Protein AF-A0AAD9KMP8-F1 (afdb_monomer)

Radius of gyration: 31.79 Å; Cα contacts (8 Å, |Δi|>4): 834; chains: 1; bounding box: 115×54×60 Å

Organism: Ridgeia piscesae (NCBI:txid27915)

Nearest PDB structures (foldseek):
  6ww7-assembly1_A  TM=9.160E-01  e=6.301E-41  Homo sapiens
  8s9s-assembly1_1  TM=9.149E-01  e=5.512E-40  Homo sapiens
  8eoi-assembly1_A  TM=8.897E-01  e=4.351E-41  Homo sapiens
  9c7v-assembly1_1  TM=9.090E-01  e=4.821E-39  Homo sapiens
  7adp-assembly1_A  TM=8.448E-01  e=1.059E-34  Homo sapiens

InterPro domains:
  IPR011678 ER membrane protein complex subunit 1, C-terminal [PF07774] (28-385)
  IPR026895 ER membrane protein complex subunit 1 [PTHR21573] (19-398)

Solvent-accessible surface area (backbone atoms only — not comparable to full-atom values): 27308 Å² total; per-residue (Å²): 129,72,76,89,78,78,94,74,68,45,85,54,57,34,57,39,76,54,97,93,40,77,46,67,48,78,44,76,36,26,61,79,84,49,81,92,52,78,37,31,28,36,40,40,27,19,27,71,89,77,57,23,22,28,40,36,48,24,23,64,87,78,66,45,62,40,92,90,52,51,80,72,35,47,72,42,96,43,39,69,71,45,74,48,74,48,87,62,58,52,101,78,57,37,29,40,34,40,34,33,32,80,84,41,36,51,46,54,44,59,70,84,50,44,65,62,51,60,74,46,22,90,78,43,64,48,70,50,73,42,82,90,80,46,33,39,38,23,26,38,44,43,81,54,96,95,39,43,33,51,41,80,74,38,76,44,66,78,86,75,87,83,87,88,88,82,85,96,62,61,68,36,72,32,72,56,94,52,60,42,80,47,76,50,76,50,66,46,98,85,76,38,32,25,37,34,41,38,33,30,32,48,77,66,59,47,78,68,47,71,48,80,40,75,41,17,39,70,80,69,46,73,48,80,56,84,37,36,36,42,34,36,36,35,31,64,82,76,71,43,35,34,37,38,29,39,39,34,16,48,33,71,56,74,82,59,90,84,64,86,47,78,92,68,59,67,68,82,50,42,71,43,61,38,71,32,35,44,91,59,60,73,55,35,70,37,71,34,68,27,91,84,50,61,41,39,36,36,32,33,69,84,12,44,37,37,53,45,61,42,78,80,66,48,49,80,39,34,81,73,74,49,73,69,40,55,76,74,64,56,58,60,51,62,54,65,54,86,81,63,74,87,38,27,80,42,76,88,59,62,42,49,71,42,69,42,61,47,67,43,64,46,102,42,70,35,31,28,38,39,38,37,36,47,78,47,79,48,77,50,77,46,46,90,78,42,64,78,89,47,82,63,93,84,61,62,61,64,62,54,50,51,50,55,65,53,45,54,59,50,51,53,47,52,53,49,52,51,52,52,52,54,48,50,57,57,52,65,57,67,81,66,83,87,85,89,84,89,82,89,84,82,89,84,90,85,87,86,88,82,90,86,85,86,82,88,85,88,80,136

Sequence (460 aa):
MAAFSGSTSCPQMAPFIRFGHTAMLLYIQRTTAHFPHPPQGAVLGRHKLTGQGLLYVFNPITGKPVKGMPSGGEVINHEVLQVSLLSQMDDHYLRPIVLLDDKLQYHVYPASDLAMVQELSPSLYMFTADAATSTLTGYGMVVEDSKLLARELWSVNLQQQGIVLADRSVLYKYLNPNLAVVVAEGVDSASKGFVNVYLIDTVTGSFVFHCHHRRSRGPVRLEHSENWVTYSYWNEKNRRTEMAVLELYEGKKQSNATTFSSLDPPPSPLVMRQSYIFPGYLSCHLMRSCELVFMPSFALQTGGILELPKALLDPRRPIVPTPEHREEGIMPYMPELPKPYEAIINYNQSVYKIQGIHTAPAGLESTCLVLCYGLDLFYTRVNPSKMFDVLKEDFDLLLHQHRSVGHDPCLNHLAKTGREEGTKQSVEVRDCSVHSMCMCASVVPLSCDNQMTPRLAVGQ

Mean predicted aligned error: 12.46 Å

pLDDT: mean 78.9, std 19.46, range [21.17, 95.12]

Secondary structure (DSSP, 8-state):
-----SS---TTEE-EEETTEEE-EEEEEE-TTSTTSPPEEEEEEEETTT--EEEEEE-TTT-PBPTT--TT-EEESS-EEEEEE-SS--TTSPPPEEEEETTSEEEEESGGGHHHHHHHGGG-EEEEEETTTTEEEEEEEEEETTEEEEEEEEEEETT------------EE---TTEEEEEEEEE-TTS-EEEEEEEEETTT--EEEEEEEESEEEEEEEEEETTEEEEEEEETTTTEEEEEEEEEEEESS-S-SS---TTSPPSPPEEEEEEEEESS-EEEEEEEEETTEEEEEEEETTS-EEE--GGGG-TT--SS--HHHHHTTPPPP-SBPP--GGGBTTTT----S--EEEEEE-SSTT-EEEEEESSSEEEEEE-TT-SSSS--TT--HHHHHHHHHHHHHHHHHHHHHHHHHHHHHHHHGGG---------------------PPPP----

Foldseek 3Di:
DPDPDDDLDLVQFFFDQDPNDGDKDKDFFADPPDPPDATKIKIWGAGNPQQFIFIFMDRPVPRHGDPPADSNGDTPVFHFQDKDFDPDADPRRTTKMWTQGPQQWIDIPPPVCLVVCQVCQQVDKDWGADPVQQKIWIWGWDADPSTTGTDTQDIDHPPDDDDDADDDDQWAFFFDPQWDKDWDWDADPVRAIKIKIWIARRHRRDTLDIDIGTNKGDPKAWDDDGQKIKIWIQRNVVRFIKIKMKGWTLGNDDPDDPDADPVPHRPRTHIQMDMATEPADFLHKDWDDQPPAIWIWTQGQQQFIAIDGCLLVDSPAACDDDPVCVVVVRHHDDRYDDGDLVRRPCNPNRDHNFPDKDKDYDPASQKIWIWTDGPDIDIDIDGRPPRPVDDDPPDPPPVVVCVVVVVVVVVVVVVVVVVVVVVVVVVVVVPDDDDDDDDDDDDDDDDDDDDDDDDDDDDD

Structure (mmCIF, N/CA/C/O backbone):
data_AF-A0AAD9KMP8-F1
#
_entry.id   AF-A0AAD9KMP8-F1
#
loop_
_atom_site.group_PDB
_atom_site.id
_atom_site.type_symbol
_atom_site.label_atom_id
_atom_site.label_alt_id
_atom_site.label_comp_id
_atom_site.label_asym_id
_atom_site.label_entity_id
_atom_site.label_seq_id
_atom_site.pdbx_PDB_ins_code
_atom_site.Cartn_x
_atom_site.Cartn_y
_atom_site.Cartn_z
_atom_site.occupancy
_atom_site.B_iso_or_equiv
_atom_site.auth_seq_id
_atom_site.auth_comp_id
_atom_site.auth_asym_id
_atom_site.auth_atom_id
_atom_site.pdbx_PDB_model_num
ATOM 1 N N . MET A 1 1 ? -2.778 -17.243 10.182 1.00 36.66 1 MET A N 1
ATOM 2 C CA . MET A 1 1 ? -4.224 -16.971 10.323 1.00 36.66 1 MET A CA 1
ATOM 3 C C . MET A 1 1 ? -4.801 -18.083 11.182 1.00 36.66 1 MET A C 1
ATOM 5 O O . MET A 1 1 ? -4.628 -19.237 10.812 1.00 36.66 1 MET A O 1
ATOM 9 N N . ALA A 1 2 ? -5.396 -17.774 12.336 1.00 24.78 2 ALA A N 1
ATOM 10 C CA . ALA A 1 2 ? -6.194 -18.763 13.050 1.00 24.78 2 ALA A CA 1
ATOM 11 C C . ALA A 1 2 ? -7.383 -19.117 12.148 1.00 24.78 2 ALA A C 1
ATOM 13 O O . ALA A 1 2 ? -8.184 -18.247 11.806 1.00 24.78 2 ALA A O 1
ATOM 14 N N . ALA A 1 3 ? -7.451 -20.368 11.696 1.00 24.27 3 ALA A N 1
ATOM 15 C CA . ALA A 1 3 ? -8.669 -20.891 11.110 1.00 24.27 3 ALA A CA 1
ATOM 16 C C . ALA A 1 3 ? -9.751 -20.773 12.188 1.00 24.27 3 ALA A C 1
ATOM 18 O O . ALA A 1 3 ? -9.598 -21.318 13.281 1.00 24.27 3 ALA A O 1
ATOM 19 N N . PHE A 1 4 ? -10.814 -20.023 11.903 1.00 33.69 4 PHE A N 1
ATOM 20 C CA . PHE A 1 4 ? -12.011 -19.967 12.736 1.00 33.69 4 PHE A CA 1
ATOM 21 C C . PHE A 1 4 ? -12.726 -21.329 12.663 1.00 33.69 4 PHE A C 1
ATOM 23 O O . PHE A 1 4 ? -13.764 -21.473 12.027 1.00 33.69 4 PHE A O 1
ATOM 30 N N . SER A 1 5 ? -12.148 -22.364 13.272 1.00 27.19 5 SER A N 1
ATOM 31 C CA . SER A 1 5 ? -12.798 -23.653 13.487 1.00 27.19 5 SER A CA 1
ATOM 32 C C . SER A 1 5 ? -13.345 -23.680 14.913 1.00 27.19 5 SER A C 1
ATOM 34 O O . SER A 1 5 ? -12.600 -23.902 15.865 1.00 27.19 5 SER A O 1
ATOM 36 N N . GLY A 1 6 ? -14.653 -23.451 15.051 1.00 29.80 6 GLY A N 1
ATOM 37 C CA . GLY A 1 6 ? -15.401 -23.717 16.283 1.00 29.80 6 GLY A CA 1
ATOM 38 C C . GLY A 1 6 ? -15.931 -22.479 17.009 1.00 29.80 6 GLY A C 1
ATOM 39 O O . GLY A 1 6 ? -15.245 -21.896 17.837 1.00 29.80 6 GLY A O 1
ATOM 40 N N . SER A 1 7 ? -17.214 -22.168 16.802 1.00 35.75 7 SER A N 1
ATOM 41 C CA . SER A 1 7 ? -18.118 -21.384 17.680 1.00 35.75 7 SER A CA 1
ATOM 42 C C . SER A 1 7 ? -17.982 -19.858 17.846 1.00 35.75 7 SER A C 1
ATOM 44 O O . SER A 1 7 ? -18.885 -19.271 18.435 1.00 35.75 7 SER A O 1
ATOM 46 N N . THR A 1 8 ? -16.978 -19.172 17.292 1.00 45.84 8 THR A N 1
ATOM 47 C CA . THR A 1 8 ? -16.886 -17.691 17.356 1.00 45.84 8 THR A CA 1
ATOM 48 C C . THR A 1 8 ? -17.194 -17.025 16.016 1.00 45.84 8 THR A C 1
ATOM 50 O O . THR A 1 8 ? -16.429 -16.217 15.498 1.00 45.84 8 THR A O 1
ATOM 53 N N . SER A 1 9 ? -18.328 -17.372 15.407 1.00 55.09 9 SER A N 1
ATOM 54 C CA . SER A 1 9 ? -18.851 -16.588 14.285 1.00 55.09 9 SER A CA 1
ATOM 55 C C . SER A 1 9 ? -19.587 -15.370 14.834 1.00 55.09 9 SER A C 1
ATOM 57 O O . SER A 1 9 ? -20.476 -15.540 15.665 1.00 55.09 9 SER A O 1
ATOM 59 N N . CYS A 1 10 ? -19.282 -14.173 14.335 1.00 67.56 10 CYS A N 1
ATOM 60 C CA . CYS A 1 10 ? -20.175 -13.023 14.441 1.00 67.56 10 CYS A CA 1
ATOM 61 C C . CYS A 1 10 ? -21.091 -13.020 13.197 1.00 67.56 10 CYS A C 1
ATOM 63 O O . CYS A 1 10 ? -20.753 -12.407 12.182 1.00 67.56 10 CYS A O 1
ATOM 65 N N . PRO A 1 11 ? -22.226 -13.753 13.198 1.00 74.19 11 PRO A N 1
ATOM 66 C CA . PRO A 1 11 ? -23.031 -13.962 11.993 1.00 74.19 11 PRO A CA 1
ATOM 67 C C . PRO A 1 11 ? -23.672 -12.674 11.473 1.00 74.19 11 PRO A C 1
ATOM 69 O O . PRO A 1 11 ? -24.047 -12.618 10.302 1.00 74.19 11 PRO A O 1
ATOM 72 N N . GLN A 1 12 ? -23.798 -11.654 12.324 1.00 84.00 12 GLN A N 1
ATOM 73 C CA . GLN A 1 12 ? -24.390 -10.363 11.983 1.00 84.00 12 GLN A CA 1
ATOM 74 C C . GLN A 1 12 ? -23.399 -9.393 11.329 1.00 84.00 12 GLN A C 1
ATOM 76 O O . GLN A 1 12 ? -23.822 -8.357 10.820 1.00 84.00 12 GLN A O 1
ATOM 81 N N . MET A 1 13 ? -22.105 -9.726 11.289 1.00 87.56 13 MET A N 1
ATOM 82 C CA . MET A 1 13 ? -21.093 -8.895 10.648 1.00 87.56 13 MET A CA 1
ATOM 83 C C . MET A 1 13 ? -21.091 -9.097 9.132 1.00 87.56 13 MET A C 1
ATOM 85 O O . MET A 1 13 ? -21.085 -10.223 8.627 1.00 87.56 13 MET A O 1
ATOM 89 N N . ALA A 1 14 ? -21.082 -7.992 8.401 1.00 88.19 14 ALA A N 1
ATOM 90 C CA . ALA A 1 14 ? -20.863 -7.931 6.967 1.00 88.19 14 ALA A CA 1
ATOM 91 C C . ALA A 1 14 ? -19.679 -7.005 6.648 1.00 88.19 14 ALA A C 1
ATOM 93 O O . ALA A 1 14 ? -19.408 -6.067 7.400 1.00 88.19 14 ALA A O 1
ATOM 94 N N . PRO A 1 15 ? -18.981 -7.226 5.521 1.00 87.56 15 PRO A N 1
ATOM 95 C CA . PRO A 1 15 ? -17.945 -6.312 5.058 1.00 87.56 15 PRO A CA 1
ATOM 96 C C . PRO A 1 15 ? -18.530 -4.955 4.671 1.00 87.56 15 PRO A C 1
ATOM 98 O O . PRO A 1 15 ? -19.677 -4.870 4.215 1.00 87.56 15 PRO A O 1
ATOM 101 N N . PHE A 1 16 ? -17.716 -3.909 4.798 1.00 85.62 16 PHE A N 1
ATOM 102 C CA . PHE A 1 16 ? -17.992 -2.615 4.187 1.00 85.62 16 PHE A CA 1
ATOM 103 C C . PHE A 1 16 ? -17.949 -2.751 2.666 1.00 85.62 16 PHE A C 1
ATOM 105 O O . PHE A 1 16 ? -17.151 -3.519 2.129 1.00 85.62 16 PHE A O 1
ATOM 112 N N . ILE A 1 17 ? -18.801 -2.001 1.972 1.00 82.38 17 ILE A N 1
ATOM 113 C CA . ILE A 1 17 ? -18.753 -1.878 0.514 1.00 82.38 17 ILE A CA 1
ATOM 114 C C . ILE A 1 17 ? -18.218 -0.485 0.212 1.00 82.38 17 ILE A C 1
ATOM 116 O O . ILE A 1 17 ? -18.864 0.499 0.557 1.00 82.38 17 ILE A O 1
ATOM 120 N N . ARG A 1 18 ? -17.046 -0.396 -0.419 1.00 72.88 18 ARG A N 1
ATOM 121 C CA . ARG A 1 18 ? -16.454 0.871 -0.863 1.00 72.88 18 ARG A CA 1
ATOM 122 C C . ARG A 1 18 ? -15.951 0.734 -2.284 1.00 72.88 18 ARG A C 1
ATOM 124 O O . ARG A 1 18 ? -15.242 -0.216 -2.593 1.00 72.88 18 ARG A O 1
ATOM 131 N N . PHE A 1 19 ? -16.332 1.676 -3.144 1.00 70.69 19 PHE A N 1
ATOM 132 C CA . PHE A 1 19 ? -15.875 1.730 -4.539 1.00 70.69 19 PHE A CA 1
ATOM 133 C C . PHE A 1 19 ? -16.095 0.413 -5.312 1.00 70.69 19 PHE A C 1
ATOM 135 O O . PHE A 1 19 ? -15.263 0.003 -6.111 1.00 70.69 19 PHE A O 1
ATOM 142 N N . GLY A 1 20 ? -17.200 -0.293 -5.036 1.00 69.88 20 GLY A N 1
ATOM 143 C CA . GLY A 1 20 ? -17.508 -1.590 -5.655 1.00 69.88 20 GLY A CA 1
ATOM 144 C C . GLY A 1 20 ? -16.747 -2.792 -5.076 1.00 69.88 20 GLY A C 1
ATOM 145 O O . GLY A 1 20 ? -16.994 -3.920 -5.496 1.00 69.88 20 GLY A O 1
ATOM 146 N N . HIS A 1 21 ? -15.879 -2.581 -4.084 1.00 73.50 21 HIS A N 1
ATOM 147 C CA . HIS A 1 21 ? -15.135 -3.628 -3.392 1.00 73.50 21 HIS A CA 1
ATOM 148 C C . HIS A 1 21 ? -15.684 -3.876 -1.985 1.00 73.50 21 HIS A C 1
ATOM 150 O O . HIS A 1 21 ? -16.030 -2.952 -1.249 1.00 73.50 21 HIS A O 1
ATOM 156 N N . THR A 1 22 ? -15.749 -5.147 -1.598 1.00 81.62 22 THR A N 1
ATOM 157 C CA . THR A 1 22 ? -16.078 -5.560 -0.231 1.00 81.62 22 THR A CA 1
ATOM 158 C C . THR A 1 22 ? -14.803 -5.699 0.590 1.00 81.62 22 THR A C 1
ATOM 160 O O . THR A 1 22 ? -13.934 -6.485 0.216 1.00 81.62 22 THR A O 1
ATOM 163 N N . ALA A 1 23 ? -14.714 -5.009 1.724 1.00 79.94 23 ALA A N 1
ATOM 164 C CA . ALA A 1 23 ? -13.577 -5.104 2.635 1.00 79.94 23 ALA A CA 1
ATOM 165 C C . ALA A 1 23 ? -14.041 -5.275 4.087 1.00 79.94 23 ALA A C 1
ATOM 167 O O . ALA A 1 23 ? -14.951 -4.586 4.551 1.00 79.94 23 ALA A O 1
ATOM 168 N N . MET A 1 24 ? -13.399 -6.190 4.814 1.00 85.31 24 MET A N 1
ATOM 169 C CA . MET A 1 24 ? -13.419 -6.197 6.279 1.00 85.31 24 MET A CA 1
ATOM 170 C C . MET A 1 24 ? -12.117 -5.595 6.782 1.00 85.31 24 MET A C 1
ATOM 172 O O . MET A 1 24 ? -11.051 -5.898 6.248 1.00 85.31 24 MET A O 1
ATOM 176 N N . LEU A 1 25 ? -12.210 -4.752 7.804 1.00 90.38 25 LEU A N 1
ATOM 177 C CA . LEU A 1 25 ? -11.044 -4.107 8.384 1.00 90.38 25 LEU A CA 1
ATOM 178 C C . LEU A 1 25 ? -10.560 -4.957 9.556 1.00 90.38 25 LEU A C 1
ATOM 180 O O . LEU A 1 25 ? -11.313 -5.201 10.495 1.00 90.38 25 LEU A O 1
ATOM 184 N N . LEU A 1 26 ? -9.318 -5.429 9.485 1.00 92.12 26 LEU A N 1
ATOM 185 C CA . LEU A 1 26 ? -8.662 -6.183 10.548 1.00 92.12 26 LEU A CA 1
ATOM 186 C C . LEU A 1 26 ? -7.461 -5.378 11.042 1.00 92.12 26 LEU A C 1
ATOM 188 O O . LEU A 1 26 ? -6.529 -5.121 10.284 1.00 92.12 26 LEU A O 1
ATOM 192 N N . TYR A 1 27 ? -7.467 -5.040 12.325 1.00 93.81 27 TYR A N 1
ATOM 193 C CA . TYR A 1 27 ? -6.391 -4.322 12.991 1.00 93.81 27 TYR A CA 1
ATOM 194 C C . TYR A 1 27 ? -5.773 -5.187 14.086 1.00 93.81 27 TYR A C 1
ATOM 196 O O . TYR A 1 27 ? -6.473 -5.841 14.857 1.00 93.81 27 TYR A O 1
ATOM 204 N N . ILE A 1 28 ? -4.446 -5.168 14.191 1.00 93.62 28 ILE A N 1
ATOM 205 C CA . ILE A 1 28 ? -3.727 -5.753 15.327 1.00 93.62 28 ILE A CA 1
ATOM 206 C C . ILE A 1 28 ? -3.443 -4.623 16.311 1.00 93.62 28 ILE A C 1
ATOM 208 O O . ILE A 1 28 ? -2.537 -3.829 16.080 1.00 93.62 28 ILE A O 1
ATOM 212 N N . GLN A 1 29 ? -4.204 -4.524 17.398 1.00 93.50 29 GLN A N 1
ATOM 213 C CA . GLN A 1 29 ? -4.018 -3.448 18.377 1.00 93.50 29 GLN A CA 1
ATOM 214 C C . GLN A 1 29 ? -2.780 -3.681 19.245 1.00 93.50 29 GLN A C 1
ATOM 216 O O . GLN A 1 29 ? -2.016 -2.747 19.470 1.00 93.50 29 GLN A O 1
ATOM 221 N N . ARG A 1 30 ? -2.543 -4.929 19.673 1.00 94.44 30 ARG A N 1
ATOM 222 C CA . ARG A 1 30 ? -1.373 -5.321 20.474 1.00 94.44 30 ARG A CA 1
ATOM 223 C C . ARG A 1 30 ? -0.823 -6.674 20.038 1.00 94.44 30 ARG A C 1
ATOM 225 O O . ARG A 1 30 ? -1.578 -7.630 19.844 1.00 94.44 30 ARG A O 1
ATOM 232 N N . THR A 1 31 ? 0.496 -6.747 19.895 1.00 92.94 31 THR A N 1
ATOM 233 C CA . THR A 1 31 ? 1.233 -7.963 19.520 1.00 92.94 31 THR A CA 1
ATOM 234 C C . THR A 1 31 ? 1.567 -8.817 20.751 1.00 92.94 31 THR A C 1
ATOM 236 O O . THR A 1 31 ? 1.202 -8.489 21.876 1.00 92.94 31 THR A O 1
ATOM 239 N N . THR A 1 32 ? 2.263 -9.938 20.554 1.00 92.38 32 THR A N 1
ATOM 240 C CA . THR A 1 32 ? 2.728 -10.824 21.637 1.00 92.38 32 THR A CA 1
ATOM 241 C C . THR A 1 32 ? 4.008 -10.342 22.328 1.00 92.38 32 THR A C 1
ATOM 243 O O . THR A 1 32 ? 4.513 -11.047 23.195 1.00 92.38 32 THR A O 1
ATOM 246 N N . ALA A 1 33 ? 4.557 -9.184 21.947 1.00 90.50 33 ALA A N 1
ATOM 247 C CA . ALA A 1 33 ? 5.842 -8.699 22.459 1.00 90.50 33 ALA A CA 1
ATOM 248 C C . ALA A 1 33 ? 5.791 -8.256 23.934 1.00 90.50 33 ALA A C 1
ATOM 250 O O . ALA A 1 33 ? 6.804 -8.288 24.626 1.00 90.50 33 ALA A O 1
ATOM 251 N N . HIS A 1 34 ? 4.616 -7.861 24.427 1.00 88.88 34 HIS A N 1
ATOM 252 C CA . HIS A 1 34 ? 4.464 -7.202 25.725 1.00 88.88 34 HIS A CA 1
ATOM 253 C C . HIS A 1 34 ? 3.909 -8.158 26.788 1.00 88.88 34 HIS A C 1
ATOM 255 O O . HIS A 1 34 ? 2.720 -8.132 27.099 1.00 88.88 34 HIS A O 1
ATOM 261 N N . PHE A 1 35 ? 4.760 -9.007 27.368 1.00 86.62 35 PHE A N 1
ATOM 262 C CA . PHE A 1 35 ? 4.389 -9.804 28.545 1.00 86.62 35 PHE A CA 1
ATOM 263 C C . PHE A 1 35 ? 4.233 -8.879 29.772 1.00 86.62 35 PHE A C 1
ATOM 265 O O . PHE A 1 35 ? 5.128 -8.066 29.995 1.00 86.62 35 PHE A O 1
ATOM 272 N N . PRO A 1 36 ? 3.150 -8.956 30.578 1.00 89.94 36 PRO A N 1
ATOM 273 C CA . PRO A 1 36 ? 2.157 -10.036 30.696 1.00 89.94 36 PRO A CA 1
ATOM 274 C C . PRO A 1 36 ? 0.852 -9.840 29.893 1.00 89.94 36 PRO A C 1
ATOM 276 O O . PRO A 1 36 ? -0.096 -10.612 30.064 1.00 89.94 36 PRO A O 1
ATOM 279 N N . HIS A 1 37 ? 0.747 -8.814 29.049 1.00 92.06 37 HIS A N 1
ATOM 280 C CA . HIS A 1 37 ? -0.501 -8.476 28.368 1.00 92.06 37 HIS A CA 1
ATOM 281 C C . HIS A 1 37 ? -0.806 -9.422 27.188 1.00 92.06 37 HIS A C 1
ATOM 283 O O . HIS A 1 37 ? 0.062 -9.691 26.356 1.00 92.06 37 HIS A O 1
ATOM 289 N N . PRO A 1 38 ? -2.050 -9.926 27.052 1.00 92.94 38 PRO A N 1
ATOM 290 C CA . PRO A 1 38 ? -2.403 -10.806 25.943 1.00 92.94 38 PRO A CA 1
ATOM 291 C C . PRO A 1 38 ? -2.479 -10.032 24.613 1.00 92.94 38 PRO A C 1
ATOM 293 O O . PRO A 1 38 ? -2.902 -8.869 24.606 1.00 92.94 38 PRO A O 1
ATOM 296 N N . PRO A 1 39 ? -2.152 -10.669 23.474 1.00 94.19 39 PRO A N 1
ATOM 297 C CA . PRO A 1 39 ? -2.304 -10.051 22.161 1.00 94.19 39 PRO A CA 1
ATOM 298 C C . PRO A 1 39 ? -3.780 -9.784 21.857 1.00 94.19 39 PRO A C 1
ATOM 300 O O . PRO A 1 39 ? -4.662 -10.544 22.272 1.00 94.19 39 PRO A O 1
ATOM 303 N N . GLN A 1 40 ? -4.039 -8.723 21.098 1.00 94.31 40 GLN A N 1
ATOM 304 C CA . GLN A 1 40 ? -5.389 -8.251 20.806 1.00 94.31 40 GLN A CA 1
ATOM 305 C C . GLN A 1 40 ? -5.508 -7.822 19.344 1.00 94.31 40 GLN A C 1
ATOM 307 O O . GLN A 1 40 ? -4.730 -7.001 18.855 1.00 94.31 40 GLN A O 1
ATOM 312 N N . GLY A 1 41 ? -6.500 -8.386 18.661 1.00 94.25 41 GLY A N 1
ATOM 313 C CA . GLY A 1 41 ? -6.925 -8.005 17.322 1.00 94.25 41 GLY A CA 1
ATOM 314 C C . GLY A 1 41 ? -8.366 -7.505 17.340 1.00 94.25 41 GLY A C 1
ATOM 315 O O . GLY A 1 41 ? -9.176 -7.949 18.153 1.00 94.25 41 GLY A O 1
ATOM 316 N N . ALA A 1 42 ? -8.676 -6.591 16.433 1.00 93.88 42 ALA A N 1
ATOM 317 C CA . ALA A 1 42 ? -9.991 -6.003 16.255 1.00 93.88 42 ALA A CA 1
ATOM 318 C C . ALA A 1 42 ? -10.427 -6.176 14.799 1.00 93.88 42 ALA A C 1
ATOM 320 O O . ALA A 1 42 ? -9.687 -5.826 13.881 1.00 93.88 42 ALA A O 1
ATOM 321 N N . VAL A 1 43 ? -11.621 -6.720 14.587 1.00 93.00 43 VAL A N 1
ATOM 322 C CA . VAL A 1 43 ? -12.283 -6.744 13.281 1.00 93.00 43 VAL A CA 1
ATOM 323 C C . VAL A 1 43 ? -13.424 -5.748 13.318 1.00 93.00 43 VAL A C 1
ATOM 325 O O . VAL A 1 43 ? -14.251 -5.785 14.229 1.00 93.00 43 VAL A O 1
ATOM 328 N N . LEU A 1 44 ? -13.476 -4.886 12.311 1.00 92.00 44 LEU A N 1
ATOM 329 C CA . LEU A 1 44 ? -14.576 -3.968 12.100 1.00 92.00 44 LEU A CA 1
ATOM 330 C C . LEU A 1 44 ? -15.291 -4.295 10.788 1.00 92.00 44 LEU A C 1
ATOM 332 O O . LEU A 1 44 ? -14.676 -4.422 9.723 1.00 92.00 44 LEU A O 1
ATOM 336 N N . GLY A 1 45 ? -16.611 -4.384 10.881 1.00 90.81 45 GLY A N 1
ATOM 337 C CA . GLY A 1 45 ? -17.514 -4.478 9.746 1.00 90.81 45 GLY A CA 1
ATOM 338 C C . GLY A 1 45 ? -18.749 -3.617 9.963 1.00 90.81 45 GLY A C 1
ATOM 339 O O . GLY A 1 45 ? -18.804 -2.785 10.868 1.00 90.81 45 GLY A O 1
ATOM 340 N N . ARG A 1 46 ? -19.765 -3.856 9.142 1.00 90.75 46 ARG A N 1
ATOM 341 C CA . ARG A 1 46 ? -21.108 -3.305 9.316 1.00 90.75 46 ARG A CA 1
ATOM 342 C C . ARG A 1 46 ? -22.069 -4.384 9.787 1.00 90.75 46 ARG A C 1
ATOM 344 O O . ARG A 1 46 ? -21.936 -5.555 9.430 1.00 90.75 46 ARG A O 1
ATOM 351 N N . HIS A 1 47 ? -23.068 -3.992 10.550 1.00 90.00 47 HIS A N 1
ATOM 352 C CA . HIS A 1 47 ? -24.155 -4.857 10.955 1.00 90.00 47 HIS A CA 1
ATOM 353 C C . HIS A 1 47 ? -25.098 -5.101 9.765 1.00 90.00 47 HIS A C 1
ATOM 355 O O . HIS A 1 47 ? -25.555 -4.159 9.116 1.00 90.00 47 HIS A O 1
ATOM 361 N N . LYS A 1 48 ? -25.403 -6.371 9.465 1.00 87.44 48 LYS A N 1
ATOM 362 C CA . LYS A 1 48 ? -26.165 -6.788 8.269 1.00 87.44 48 LYS A CA 1
ATOM 363 C C . LYS A 1 48 ? -27.539 -6.134 8.131 1.00 87.44 48 LYS A C 1
ATOM 365 O O . LYS A 1 48 ? -27.970 -5.891 7.010 1.00 87.44 48 LYS A O 1
ATOM 370 N N . LEU A 1 49 ? -28.225 -5.901 9.251 1.00 87.38 49 LEU A N 1
ATOM 371 C CA . LEU A 1 49 ? -29.603 -5.398 9.261 1.00 87.38 49 LEU A CA 1
ATOM 372 C C . LEU A 1 49 ? -29.685 -3.877 9.394 1.00 87.38 49 LEU A C 1
ATOM 374 O O . LEU A 1 49 ? -30.558 -3.264 8.794 1.00 87.38 49 LEU A O 1
ATOM 378 N N . THR A 1 50 ? -28.801 -3.276 10.194 1.00 87.50 50 THR A N 1
ATOM 379 C CA . THR A 1 50 ? -28.893 -1.853 10.566 1.00 87.50 50 THR A CA 1
ATOM 380 C C . THR A 1 50 ? -27.910 -0.971 9.804 1.00 87.50 50 THR A C 1
ATOM 382 O O . THR A 1 50 ? -28.062 0.242 9.834 1.00 87.50 50 THR A O 1
ATOM 385 N N . GLY A 1 51 ? -26.889 -1.540 9.152 1.00 85.81 51 GLY A N 1
ATOM 386 C CA . GLY A 1 51 ? -25.833 -0.784 8.463 1.00 85.81 51 GLY A CA 1
ATOM 387 C C . GLY A 1 51 ? -24.802 -0.127 9.390 1.00 85.81 51 GLY A C 1
ATOM 388 O O . GLY A 1 51 ? -23.729 0.247 8.930 1.00 85.81 51 GLY A O 1
ATOM 389 N N . GLN A 1 52 ? -25.087 -0.062 10.692 1.00 90.12 52 GLN A N 1
ATOM 390 C CA . GLN A 1 52 ? -24.213 0.483 11.733 1.00 90.12 52 GLN A CA 1
ATOM 391 C C . GLN A 1 52 ? -22.876 -0.259 11.838 1.00 90.12 52 GLN A C 1
ATOM 393 O O . GLN A 1 52 ? -22.780 -1.438 11.490 1.00 90.12 52 GLN A O 1
ATOM 398 N N . GLY A 1 53 ? -21.844 0.409 12.350 1.00 89.69 53 GLY A N 1
ATOM 399 C CA . GLY A 1 53 ? -20.552 -0.208 12.627 1.00 89.69 53 GLY A CA 1
ATOM 400 C C . GLY A 1 53 ? -20.673 -1.352 13.634 1.00 89.69 53 GLY A C 1
ATOM 401 O O . GLY A 1 53 ? -21.429 -1.283 14.597 1.00 89.69 53 GLY A O 1
ATOM 402 N N . LEU A 1 54 ? -19.919 -2.424 13.420 1.00 92.06 54 LEU A N 1
ATOM 403 C CA . LEU A 1 54 ? -19.863 -3.569 14.320 1.00 92.06 54 LEU A CA 1
ATOM 404 C C . LEU A 1 54 ? -18.402 -3.920 14.579 1.00 92.06 54 LEU A C 1
ATOM 406 O O . LEU A 1 54 ? -17.673 -4.272 13.649 1.00 92.06 54 LEU A O 1
ATOM 410 N N . LEU A 1 55 ? -17.993 -3.820 15.840 1.00 92.19 55 LEU A N 1
ATOM 411 C CA . LEU A 1 55 ? -16.635 -4.071 16.303 1.00 92.19 55 LEU A CA 1
ATOM 412 C C . LEU A 1 55 ? -16.567 -5.406 17.041 1.00 92.19 55 LEU A C 1
ATOM 414 O O . LEU A 1 55 ? -17.363 -5.685 17.932 1.00 92.19 55 LEU A O 1
ATOM 418 N N . TYR A 1 56 ? -15.594 -6.239 16.692 1.00 93.06 56 TYR A N 1
ATOM 419 C CA . TYR A 1 56 ? -15.338 -7.496 17.381 1.00 93.06 56 TYR A CA 1
ATOM 420 C C . TYR A 1 56 ? -13.865 -7.609 17.750 1.00 93.06 56 TYR A C 1
ATOM 422 O O . TYR A 1 56 ? -12.991 -7.619 16.882 1.00 93.06 56 TYR A O 1
ATOM 430 N N . VAL A 1 57 ? -13.591 -7.716 19.048 1.00 93.62 57 VAL A N 1
ATOM 431 C CA . VAL A 1 57 ? -12.230 -7.732 19.588 1.00 93.62 57 VAL A CA 1
ATOM 432 C C . VAL A 1 57 ? -11.931 -9.077 20.227 1.00 93.62 57 VAL A C 1
ATOM 434 O O . VAL A 1 57 ? -12.678 -9.588 21.065 1.00 93.62 57 VAL A O 1
ATOM 437 N N . PHE A 1 58 ? -10.816 -9.667 19.820 1.00 93.50 58 PHE A N 1
ATOM 438 C CA . PHE A 1 58 ? -10.464 -11.040 20.146 1.00 93.50 58 PHE A CA 1
ATOM 439 C C . PHE A 1 58 ? -8.957 -11.207 20.304 1.00 93.50 58 PHE A C 1
ATOM 441 O O . PHE A 1 58 ? -8.149 -10.391 19.860 1.00 93.50 58 PHE A O 1
ATOM 448 N N . ASN A 1 59 ? -8.569 -12.305 20.939 1.00 93.00 59 ASN A N 1
ATOM 449 C CA . ASN A 1 59 ? -7.182 -12.725 20.995 1.00 93.00 59 ASN A CA 1
ATOM 450 C C . ASN A 1 59 ? -6.838 -13.497 19.703 1.00 93.00 59 ASN A C 1
ATOM 452 O O . ASN A 1 59 ? -7.410 -14.568 19.478 1.00 93.00 59 ASN A O 1
ATOM 456 N N . PRO A 1 60 ? -5.898 -13.017 18.867 1.00 92.06 60 PRO A N 1
ATOM 457 C CA . PRO A 1 60 ? -5.616 -13.611 17.559 1.00 92.06 60 PRO A CA 1
ATOM 458 C C . PRO A 1 60 ? -4.923 -14.981 17.625 1.00 92.06 60 PRO A C 1
ATOM 460 O O . PRO A 1 60 ? -4.888 -15.686 16.620 1.00 92.06 60 PRO A O 1
ATOM 463 N N . ILE A 1 61 ? -4.388 -15.370 18.788 1.00 91.19 61 ILE A N 1
ATOM 464 C CA . ILE A 1 61 ? -3.744 -16.673 19.003 1.00 91.19 61 ILE A CA 1
ATOM 465 C C . ILE A 1 61 ? -4.772 -17.727 19.420 1.00 91.19 61 ILE A C 1
ATOM 467 O O . ILE A 1 61 ? -4.744 -18.848 18.926 1.00 91.19 61 ILE A O 1
ATOM 471 N N . THR A 1 62 ? -5.690 -17.373 20.324 1.00 90.31 62 THR A N 1
ATOM 472 C CA . THR A 1 62 ? -6.677 -18.326 20.870 1.00 90.31 62 THR A CA 1
ATOM 473 C C . THR A 1 62 ? -8.036 -18.280 20.173 1.00 90.31 62 THR A C 1
ATOM 475 O O . THR A 1 62 ? -8.846 -19.180 20.374 1.00 90.31 62 THR A O 1
ATOM 478 N N . GLY A 1 63 ? -8.324 -17.225 19.406 1.00 87.31 63 GLY A N 1
ATOM 479 C CA . GLY A 1 63 ? -9.616 -16.997 18.750 1.00 87.31 63 GLY A CA 1
ATOM 480 C C . GLY A 1 63 ? -10.757 -16.592 19.694 1.00 87.31 63 GLY A C 1
ATOM 481 O O . GLY A 1 63 ? -11.888 -16.408 19.241 1.00 87.31 63 GLY A O 1
ATOM 482 N N . LYS A 1 64 ? -10.488 -16.456 21.000 1.00 89.38 64 LYS A N 1
ATOM 483 C CA . LYS A 1 64 ? -11.496 -16.113 22.013 1.00 89.38 64 LYS A CA 1
ATOM 484 C C . LYS A 1 64 ? -11.710 -14.595 22.100 1.00 89.38 64 LYS A C 1
ATOM 486 O O . LYS A 1 64 ? -10.729 -13.854 21.984 1.00 89.38 64 LYS A O 1
ATOM 491 N N . PRO A 1 65 ? -12.950 -14.125 22.337 1.00 90.69 65 PRO A N 1
ATOM 492 C CA . PRO A 1 65 ? -13.219 -12.708 22.566 1.00 90.69 65 PRO A CA 1
ATOM 493 C C . PRO A 1 65 ? -12.498 -12.206 23.824 1.00 90.69 65 PRO A C 1
ATOM 495 O O . PRO A 1 65 ? -12.249 -12.966 24.766 1.00 90.69 65 PRO A O 1
ATOM 498 N N . VAL A 1 66 ? -12.153 -10.918 23.835 1.00 89.25 66 VAL A N 1
ATOM 499 C CA . VAL A 1 66 ? -11.582 -10.260 25.021 1.00 89.25 66 VAL A CA 1
ATOM 500 C C . VAL A 1 66 ? -12.644 -10.161 26.126 1.00 89.25 66 VAL A C 1
ATOM 502 O O . VAL A 1 66 ? -13.844 -10.131 25.853 1.00 89.25 66 VAL A O 1
ATOM 505 N N . LYS A 1 67 ? -12.223 -10.147 27.399 1.00 84.62 67 LYS A N 1
ATOM 506 C CA . LYS A 1 67 ? -13.140 -10.024 28.545 1.00 84.62 67 LYS A CA 1
ATOM 507 C C . LYS A 1 67 ? -14.017 -8.773 28.390 1.00 84.62 67 LYS A C 1
ATOM 509 O O . LYS A 1 67 ? -13.489 -7.690 28.178 1.00 84.62 67 LYS A O 1
ATOM 514 N N . GLY A 1 68 ? -15.333 -8.936 28.516 1.00 82.06 68 GLY A N 1
ATOM 515 C CA . GLY A 1 68 ? -16.308 -7.850 28.354 1.00 82.06 68 GLY A CA 1
ATOM 516 C C . GLY A 1 68 ? -16.826 -7.657 26.924 1.00 82.06 68 GLY A C 1
ATOM 517 O O . GLY A 1 68 ? -17.848 -7.005 26.756 1.00 82.06 68 GLY A O 1
ATOM 518 N N . MET A 1 69 ? -16.198 -8.269 25.912 1.00 86.50 69 MET A N 1
ATOM 519 C CA . MET A 1 69 ? -16.680 -8.215 24.529 1.00 86.50 69 MET A CA 1
ATOM 520 C C . MET A 1 69 ? -17.843 -9.205 24.326 1.00 86.50 69 MET A C 1
ATOM 522 O O . MET A 1 69 ? -17.665 -10.404 24.582 1.00 86.50 69 MET A O 1
ATOM 526 N N . PRO A 1 70 ? -19.024 -8.757 23.856 1.00 85.12 70 PRO A N 1
ATOM 527 C CA . PRO A 1 70 ? -20.126 -9.654 23.526 1.00 85.12 70 PRO A CA 1
ATOM 528 C C . PRO A 1 70 ? -19.728 -10.664 22.443 1.00 85.12 70 PRO A C 1
ATOM 530 O O . PRO A 1 70 ? -18.983 -10.347 21.515 1.00 85.12 70 PRO A O 1
ATOM 533 N N . SER A 1 71 ? -20.282 -11.878 22.501 1.00 77.50 71 SER A N 1
ATOM 534 C CA . SER A 1 71 ? -20.038 -12.915 21.483 1.00 77.50 71 SER A CA 1
ATOM 535 C C . SER A 1 71 ? -20.478 -12.488 20.076 1.00 77.50 71 SER A C 1
ATOM 537 O O . SER A 1 71 ? -19.894 -12.925 19.088 1.00 77.50 71 SER A O 1
ATOM 539 N N . GLY A 1 72 ? -21.482 -11.610 19.989 1.00 78.12 72 GLY A N 1
ATOM 540 C CA . GLY A 1 72 ? -21.962 -11.002 18.748 1.00 78.12 72 GLY A CA 1
ATOM 541 C C . GLY A 1 72 ? -21.211 -9.740 18.313 1.00 78.12 72 GLY A C 1
ATOM 542 O O . GLY A 1 72 ? -21.578 -9.174 17.289 1.00 78.12 72 GLY A O 1
ATOM 543 N N . GLY A 1 73 ? -20.178 -9.309 19.040 1.00 84.00 73 GLY A N 1
ATOM 544 C CA . GLY A 1 73 ? -19.537 -8.008 18.844 1.00 84.00 73 GLY A CA 1
ATOM 545 C C . GLY A 1 73 ? -20.329 -6.848 19.447 1.00 84.00 73 GLY A C 1
ATOM 546 O O . GLY A 1 73 ? -21.464 -6.998 19.897 1.00 84.00 73 GLY A O 1
ATOM 547 N N . GLU A 1 74 ? -19.692 -5.688 19.476 1.00 88.44 74 GLU A N 1
ATOM 548 C CA . GLU A 1 74 ? -20.233 -4.433 19.977 1.00 88.44 74 GLU A CA 1
ATOM 549 C C . GLU A 1 74 ? -20.712 -3.577 18.800 1.00 88.44 74 GLU A C 1
ATOM 551 O O . GLU A 1 74 ? -19.951 -3.287 17.872 1.00 88.44 74 GLU A O 1
ATOM 556 N N . VAL A 1 75 ? -21.994 -3.205 18.810 1.00 87.69 75 VAL A N 1
ATOM 557 C CA . VAL A 1 75 ? -22.569 -2.323 17.790 1.00 87.69 75 VAL A CA 1
ATOM 558 C C . VAL A 1 75 ? -22.169 -0.891 18.117 1.00 87.69 75 VAL A C 1
ATOM 560 O O . VAL A 1 75 ? -22.562 -0.339 19.143 1.00 87.69 75 VAL A O 1
ATOM 563 N N . ILE A 1 76 ? -21.415 -0.279 17.215 1.00 85.62 76 ILE A N 1
ATOM 564 C CA . ILE A 1 76 ? -21.176 1.157 17.207 1.00 85.62 76 ILE A CA 1
ATOM 565 C C . ILE A 1 76 ? -22.444 1.755 16.609 1.00 85.62 76 ILE A C 1
ATOM 567 O O . ILE A 1 76 ? -22.736 1.508 15.445 1.00 85.62 76 ILE A O 1
ATOM 571 N N . ASN A 1 77 ? -23.229 2.499 17.392 1.00 87.06 77 ASN A N 1
ATOM 572 C CA . ASN A 1 77 ? -24.573 2.990 17.028 1.00 87.06 77 ASN A CA 1
ATOM 573 C C . ASN A 1 77 ? -24.620 3.982 15.839 1.00 87.06 77 ASN A C 1
ATOM 575 O O . ASN A 1 77 ? -25.624 4.668 15.638 1.00 87.06 77 ASN A O 1
ATOM 579 N N . HIS A 1 78 ? -23.555 4.050 15.047 1.00 87.50 78 HIS A N 1
ATOM 580 C CA . HIS A 1 78 ? -23.318 4.982 13.959 1.00 87.50 78 HIS A CA 1
ATOM 581 C C . HIS A 1 78 ? -22.763 4.247 12.737 1.00 87.50 78 HIS A C 1
ATOM 583 O O . HIS A 1 78 ? -22.161 3.176 12.860 1.00 87.50 78 HIS A O 1
ATOM 589 N N . GLU A 1 79 ? -22.961 4.811 11.550 1.00 88.69 79 GLU A N 1
ATOM 590 C CA . GLU A 1 79 ? -22.323 4.298 10.341 1.00 88.69 79 GLU A CA 1
ATOM 591 C C . GLU A 1 79 ? -20.873 4.792 10.273 1.00 88.69 79 GLU A C 1
ATOM 593 O O . GLU A 1 79 ? -20.585 5.949 10.563 1.00 88.69 79 GLU A O 1
ATOM 598 N N . VAL A 1 80 ? -19.939 3.905 9.924 1.00 89.62 80 VAL A N 1
ATOM 599 C CA . VAL A 1 80 ? -18.501 4.206 9.969 1.00 89.62 80 VAL A CA 1
ATOM 600 C C . VAL A 1 80 ? -17.994 4.653 8.595 1.00 89.62 80 VAL A C 1
ATOM 602 O O . VAL A 1 80 ? -17.868 3.844 7.669 1.00 89.62 80 VAL A O 1
ATOM 605 N N . LEU A 1 81 ? -17.618 5.931 8.485 1.00 88.81 81 LEU A N 1
ATOM 606 C CA . LEU A 1 81 ? -17.044 6.542 7.282 1.00 88.81 81 LEU A CA 1
ATOM 607 C C . LEU A 1 81 ? -15.549 6.291 7.125 1.00 88.81 81 LEU A C 1
ATOM 609 O O . LEU A 1 81 ? -15.076 6.127 6.001 1.00 88.81 81 LEU A O 1
ATOM 613 N N . GLN A 1 82 ? -14.776 6.209 8.201 1.00 89.88 82 GLN A N 1
ATOM 614 C CA . GLN A 1 82 ? -13.349 5.877 8.137 1.00 89.88 82 GLN A CA 1
ATOM 615 C C . GLN A 1 82 ? -12.868 5.328 9.474 1.00 89.88 82 GLN A C 1
ATOM 617 O O . GLN A 1 82 ? -13.486 5.546 10.511 1.00 89.88 82 GLN A O 1
ATOM 622 N N . VAL A 1 83 ? -11.766 4.585 9.434 1.00 91.88 83 VAL A N 1
ATOM 623 C CA . VAL A 1 83 ? -11.133 3.997 10.608 1.00 91.88 83 VAL A CA 1
ATOM 624 C C . VAL A 1 83 ? -9.635 4.162 10.488 1.00 91.88 83 VAL A C 1
ATOM 626 O O . VAL A 1 83 ? -9.075 3.923 9.416 1.00 91.88 83 VAL A O 1
ATOM 629 N N . SER A 1 84 ? -8.988 4.517 11.589 1.00 91.88 84 SER A N 1
ATOM 630 C CA . SER A 1 84 ? -7.536 4.560 11.689 1.00 91.88 84 SER A CA 1
ATOM 631 C C . SER A 1 84 ? -7.072 3.896 12.980 1.00 91.88 84 SER A C 1
ATOM 633 O O . SER A 1 84 ? -7.694 4.059 14.028 1.00 91.88 84 SER A O 1
ATOM 635 N N . LEU A 1 85 ? -5.979 3.141 12.898 1.00 93.44 85 LEU A N 1
ATOM 636 C CA . LEU A 1 85 ? -5.269 2.615 14.061 1.00 93.44 85 LEU A CA 1
ATOM 637 C C . LEU A 1 85 ? -4.114 3.567 14.365 1.00 93.44 85 LEU A C 1
ATOM 639 O O . LEU A 1 85 ? -3.261 3.780 13.503 1.00 93.44 85 LEU A O 1
ATOM 643 N N . LEU A 1 86 ? -4.071 4.116 15.575 1.00 92.12 86 LEU A N 1
ATOM 644 C CA . LEU A 1 86 ? -3.010 5.039 15.966 1.00 92.12 86 LEU A CA 1
ATOM 645 C C . LEU A 1 86 ? -1.690 4.300 16.209 1.00 92.12 86 LEU A C 1
ATOM 647 O O . LEU A 1 86 ? -1.666 3.133 16.601 1.00 92.12 86 LEU A O 1
ATOM 651 N N . SER A 1 87 ? -0.571 4.975 15.948 1.00 89.12 87 SER A N 1
ATOM 652 C CA . SER A 1 87 ? 0.768 4.432 16.208 1.00 89.12 87 SER A CA 1
ATOM 653 C C . SER A 1 87 ? 1.152 4.508 17.684 1.00 89.12 87 SER A C 1
ATOM 655 O O . SER A 1 87 ? 1.909 3.662 18.157 1.00 89.12 87 SER A O 1
ATOM 657 N N . GLN A 1 88 ? 0.642 5.518 18.393 1.00 89.25 88 GLN A N 1
ATOM 658 C CA . GLN A 1 88 ? 0.849 5.710 19.822 1.00 89.25 88 GLN A CA 1
ATOM 659 C C . GLN A 1 88 ? 0.178 4.578 20.596 1.00 89.25 88 GLN A C 1
ATOM 661 O O . GLN A 1 88 ? -0.858 4.053 20.186 1.00 89.25 88 GLN A O 1
ATOM 666 N N . MET A 1 89 ? 0.804 4.184 21.697 1.00 91.81 89 MET A N 1
ATOM 667 C CA . MET A 1 89 ? 0.302 3.136 22.572 1.00 91.81 89 MET A CA 1
ATOM 668 C C . MET A 1 89 ? -0.145 3.744 23.896 1.00 91.81 89 MET A C 1
ATOM 670 O O . MET A 1 89 ? 0.437 4.731 24.343 1.00 91.81 89 MET A O 1
ATOM 674 N N . ASP A 1 90 ? -1.155 3.141 24.513 1.00 90.75 90 ASP A N 1
ATOM 675 C CA . ASP A 1 90 ? -1.530 3.424 25.896 1.00 90.75 90 ASP A CA 1
ATOM 676 C C . ASP A 1 90 ? -0.524 2.818 26.894 1.00 90.75 90 ASP A C 1
ATOM 678 O O . ASP A 1 90 ? 0.438 2.131 26.523 1.00 90.75 90 ASP A O 1
ATOM 682 N N . ASP A 1 91 ? -0.791 3.017 28.185 1.00 89.62 91 ASP A N 1
ATOM 683 C CA . ASP A 1 91 ? -0.002 2.449 29.287 1.00 89.62 91 ASP A CA 1
ATOM 684 C C . ASP A 1 91 ? 0.052 0.904 29.269 1.00 89.62 91 ASP A C 1
ATOM 686 O O . ASP A 1 91 ? 0.901 0.297 29.924 1.00 89.62 91 ASP A O 1
ATOM 690 N N . HIS A 1 92 ? -0.829 0.246 28.506 1.00 90.75 92 HIS A N 1
ATOM 691 C CA . HIS A 1 92 ? -0.909 -1.208 28.343 1.00 90.75 92 HIS A CA 1
ATOM 692 C C . HIS A 1 92 ? -0.395 -1.695 26.978 1.00 90.75 92 HIS A C 1
ATOM 694 O O . HIS A 1 92 ? -0.691 -2.835 26.577 1.00 90.75 92 HIS A O 1
ATOM 700 N N . TYR A 1 93 ? 0.367 -0.865 26.259 1.00 92.12 93 TYR A N 1
ATOM 701 C CA . TYR A 1 93 ? 0.914 -1.160 24.931 1.00 92.12 93 TYR A CA 1
ATOM 702 C C . TYR A 1 93 ? -0.159 -1.491 23.876 1.00 92.12 93 TYR A C 1
ATOM 704 O O . TYR A 1 93 ? 0.071 -2.263 22.938 1.00 92.12 93 TYR A O 1
ATOM 712 N N . LEU A 1 94 ? -1.371 -0.976 24.060 1.00 92.75 94 LEU A N 1
ATOM 713 C CA . LEU A 1 94 ? -2.499 -1.113 23.158 1.00 92.75 94 LEU A CA 1
ATOM 714 C C . LEU A 1 94 ? -2.570 0.111 22.249 1.00 92.75 94 LEU A C 1
ATOM 716 O O . LEU A 1 94 ? -2.481 1.249 22.698 1.00 92.75 94 LEU A O 1
ATOM 720 N N . ARG A 1 95 ? -2.749 -0.132 20.952 1.00 94.38 95 ARG A N 1
ATOM 721 C CA . ARG A 1 95 ? -2.979 0.934 19.977 1.00 94.38 95 ARG A CA 1
ATOM 722 C C . ARG A 1 95 ? -4.476 1.252 19.861 1.00 94.38 95 ARG A C 1
ATOM 724 O O . ARG A 1 95 ? -5.243 0.347 19.486 1.00 94.38 95 ARG A O 1
ATOM 731 N N . PRO A 1 96 ? -4.901 2.494 20.146 1.00 93.81 96 PRO A N 1
ATOM 732 C CA . PRO A 1 96 ? -6.293 2.894 20.021 1.00 93.81 96 PRO A CA 1
ATOM 733 C C . PRO A 1 96 ? -6.735 2.962 18.558 1.00 93.81 96 PRO A C 1
ATOM 735 O O . PRO A 1 96 ? -5.963 3.273 17.647 1.00 93.81 96 PRO A O 1
ATOM 738 N N . ILE A 1 97 ? -8.011 2.659 18.338 1.00 93.94 97 ILE A N 1
ATOM 739 C CA . ILE A 1 97 ? -8.695 2.777 17.053 1.00 93.94 97 ILE A CA 1
ATOM 740 C C . ILE A 1 97 ? -9.574 4.022 17.105 1.00 93.94 97 ILE A C 1
ATOM 742 O O . ILE A 1 97 ? -10.390 4.167 18.012 1.00 93.94 97 ILE A O 1
ATOM 746 N N . VAL A 1 98 ? -9.434 4.893 16.111 1.00 93.44 98 VAL A N 1
ATOM 747 C CA . VAL A 1 98 ? -10.279 6.073 15.924 1.00 93.44 98 VAL A CA 1
ATOM 748 C C . VAL A 1 98 ? -11.203 5.831 14.737 1.00 93.44 98 VAL A C 1
ATOM 750 O O . VAL A 1 98 ? -10.762 5.437 13.656 1.00 93.44 98 VAL A O 1
ATOM 753 N N . LEU A 1 99 ? -12.493 6.054 14.948 1.00 93.06 99 LEU A N 1
ATOM 754 C CA . LEU A 1 99 ? -13.574 5.847 13.992 1.00 93.06 99 LEU A CA 1
ATOM 755 C C . LEU A 1 99 ? -14.181 7.208 13.656 1.00 93.06 99 LEU A C 1
ATOM 757 O O . LEU A 1 99 ? -14.512 7.949 14.571 1.00 93.06 99 LEU A O 1
ATOM 761 N N . LEU A 1 100 ? -14.359 7.520 12.377 1.00 92.56 100 LEU A N 1
ATOM 762 C CA . LEU A 1 100 ? -15.134 8.675 11.920 1.00 92.56 100 LEU A CA 1
ATOM 763 C C . LEU A 1 100 ? -16.534 8.204 11.530 1.00 92.56 100 LEU A C 1
ATOM 765 O O . LEU A 1 100 ? -16.656 7.271 10.728 1.00 92.56 100 LEU A O 1
ATOM 769 N N . ASP A 1 101 ? -17.567 8.832 12.084 1.00 91.75 101 ASP A N 1
ATOM 770 C CA . ASP A 1 101 ? -18.960 8.505 11.787 1.00 91.75 101 ASP A CA 1
ATOM 771 C C . ASP A 1 101 ? -19.590 9.363 10.672 1.00 91.75 101 ASP A C 1
ATOM 773 O O . ASP A 1 101 ? -18.993 10.317 10.173 1.00 91.75 101 ASP A O 1
ATOM 777 N N . ASP A 1 102 ? -20.815 9.007 10.280 1.00 89.00 102 ASP A N 1
ATOM 778 C CA . ASP A 1 102 ? -21.647 9.699 9.286 1.00 89.00 102 ASP A CA 1
ATOM 779 C C . ASP A 1 102 ? -22.055 11.128 9.682 1.00 89.00 102 ASP A C 1
ATOM 781 O O . ASP A 1 102 ? -22.405 11.938 8.823 1.00 89.00 102 ASP A O 1
ATOM 785 N N . LYS A 1 103 ? -21.982 11.456 10.974 1.00 89.88 103 LYS A N 1
ATOM 786 C CA . LYS A 1 103 ? -22.289 12.775 11.541 1.00 89.88 103 LYS A CA 1
ATOM 787 C C . LYS A 1 103 ? -21.036 13.617 11.775 1.00 89.88 103 LYS A C 1
ATOM 789 O O . LYS A 1 103 ? -21.130 14.658 12.427 1.00 89.88 103 LYS A O 1
ATOM 794 N N . LEU A 1 104 ? -19.891 13.190 11.239 1.00 91.12 104 LEU A N 1
ATOM 795 C CA . LEU A 1 104 ? -18.593 13.841 11.400 1.00 91.12 104 LEU A CA 1
ATOM 796 C C . LEU A 1 104 ? -18.154 13.951 12.871 1.00 91.12 104 LEU A C 1
ATOM 798 O O . LEU A 1 104 ? -17.581 14.954 13.293 1.00 91.12 104 LEU A O 1
ATOM 802 N N . GLN A 1 105 ? -18.408 12.912 13.662 1.00 91.50 105 GLN A N 1
ATOM 803 C CA . GLN A 1 105 ? -17.898 12.747 15.022 1.00 91.50 105 GLN A CA 1
ATOM 804 C C . GLN A 1 105 ? -16.879 11.612 15.064 1.00 91.50 105 GLN A C 1
ATOM 806 O O . GLN A 1 105 ? -17.031 10.583 14.398 1.00 91.50 105 GLN A O 1
ATOM 811 N N . TYR A 1 106 ? -15.833 11.801 15.865 1.00 92.06 106 TYR A N 1
ATOM 812 C CA . TYR A 1 106 ? -14.839 10.767 16.099 1.00 92.06 106 TYR A CA 1
ATOM 813 C C . TYR A 1 106 ? -15.156 9.974 17.362 1.00 92.06 106 TYR A C 1
ATOM 815 O O . TYR A 1 106 ? -15.421 10.537 18.425 1.00 92.06 106 TYR A O 1
ATOM 823 N N . HIS A 1 107 ? -15.042 8.654 17.255 1.00 92.12 107 HIS A N 1
ATOM 824 C CA . HIS A 1 107 ? -15.196 7.712 18.359 1.00 92.12 107 HIS A CA 1
ATOM 825 C C . HIS A 1 107 ? -13.882 6.965 18.571 1.00 92.12 107 HIS A C 1
ATOM 827 O O . HIS A 1 107 ? -13.241 6.549 17.607 1.00 92.12 107 HIS A O 1
ATOM 833 N N . VAL A 1 108 ? -13.475 6.788 19.828 1.00 92.31 108 VAL A N 1
ATOM 834 C CA . VAL A 1 108 ? -12.204 6.145 20.195 1.00 92.31 108 VAL A CA 1
ATOM 835 C C . VAL A 1 108 ? -12.478 4.816 20.883 1.00 92.31 108 VAL A C 1
ATOM 837 O O . VAL A 1 108 ? -13.312 4.738 21.785 1.00 92.31 108 VAL A O 1
ATOM 840 N N . TYR A 1 109 ? -11.759 3.775 20.468 1.00 91.56 109 TYR A N 1
ATOM 841 C CA . TYR A 1 109 ? -11.783 2.469 21.109 1.00 91.56 109 TYR A CA 1
ATOM 842 C C . TYR A 1 109 ? -10.366 1.997 21.480 1.00 91.56 109 TYR A C 1
ATOM 844 O O . TYR A 1 109 ? -9.528 1.863 20.582 1.00 91.56 109 TYR A O 1
ATOM 852 N N . PRO A 1 110 ? -10.116 1.615 22.746 1.00 91.44 110 PRO A N 1
ATOM 853 C CA . PRO A 1 110 ? -11.037 1.673 23.888 1.00 91.44 110 PRO A CA 1
ATOM 854 C C . PRO A 1 110 ? -11.349 3.104 24.356 1.00 91.44 110 PRO A C 1
ATOM 856 O O . PRO A 1 110 ? -10.565 4.024 24.151 1.00 91.44 110 PRO A O 1
ATOM 859 N N . ALA A 1 111 ? -12.484 3.289 25.038 1.00 89.25 111 ALA A N 1
ATOM 860 C CA . ALA A 1 111 ? -12.908 4.603 25.534 1.00 89.25 111 ALA A CA 1
ATOM 861 C C . ALA A 1 111 ? -11.967 5.203 26.603 1.00 89.25 111 ALA A C 1
ATOM 863 O O . ALA A 1 111 ? -12.003 6.410 26.834 1.00 89.25 111 ALA A O 1
ATOM 864 N N . SER A 1 112 ? -11.121 4.382 27.240 1.00 90.56 112 SER A N 1
ATOM 865 C CA . SER A 1 112 ? -10.078 4.836 28.173 1.00 90.56 112 SER A CA 1
ATOM 866 C C . SER A 1 112 ? -9.069 5.776 27.520 1.00 90.56 112 SER A C 1
ATOM 868 O O . SER A 1 112 ? -8.548 6.666 28.185 1.00 90.56 112 SER A O 1
ATOM 870 N N . ASP A 1 113 ? -8.837 5.614 26.218 1.00 90.81 113 ASP A N 1
ATOM 871 C CA . ASP A 1 113 ? -7.743 6.284 25.514 1.00 90.81 113 ASP A CA 1
ATOM 872 C C . ASP A 1 113 ? -8.180 7.651 24.965 1.00 90.81 113 ASP A C 1
ATOM 874 O O . ASP A 1 113 ? -7.412 8.342 24.298 1.00 90.81 113 ASP A O 1
ATOM 878 N N . LEU A 1 114 ? -9.414 8.078 25.263 1.00 90.62 114 LEU A N 1
ATOM 879 C CA . LEU A 1 114 ? -9.980 9.338 24.787 1.00 90.62 114 LEU A CA 1
ATOM 880 C C . LEU A 1 114 ? -9.119 10.548 25.176 1.00 90.62 114 LEU A C 1
ATOM 882 O O . LEU A 1 114 ? -8.921 11.431 24.347 1.00 90.62 114 LEU A O 1
ATOM 886 N N . ALA A 1 115 ? -8.590 10.578 26.403 1.00 90.25 115 ALA A N 1
ATOM 887 C CA . ALA A 1 115 ? -7.751 11.680 26.880 1.00 90.25 115 ALA A CA 1
ATOM 888 C C . ALA A 1 115 ? -6.450 11.800 26.067 1.00 90.25 115 ALA A C 1
ATOM 890 O O . ALA A 1 115 ? -6.098 12.888 25.618 1.00 90.25 115 ALA A O 1
ATOM 891 N N . MET A 1 116 ? -5.794 10.671 25.781 1.00 89.88 116 MET A N 1
ATOM 892 C CA . MET A 1 116 ? -4.601 10.628 24.927 1.00 89.88 116 MET A CA 1
ATOM 893 C C . MET A 1 116 ? -4.920 11.115 23.507 1.00 89.88 116 MET A C 1
ATOM 895 O O . MET A 1 116 ? -4.179 11.907 22.928 1.00 89.88 116 MET A O 1
ATOM 899 N N . VAL A 1 117 ? -6.045 10.676 22.935 1.00 89.06 117 VAL A N 1
ATOM 900 C CA . VAL A 1 117 ? -6.452 11.102 21.587 1.00 89.06 117 VAL A CA 1
ATOM 901 C C . VAL A 1 117 ? -6.802 12.592 21.545 1.00 89.06 117 VAL A C 1
ATOM 903 O O . VAL A 1 117 ? -6.501 13.255 20.554 1.00 89.06 117 VAL A O 1
ATOM 906 N N . GLN A 1 118 ? -7.380 13.148 22.613 1.00 90.25 118 GLN A N 1
ATOM 907 C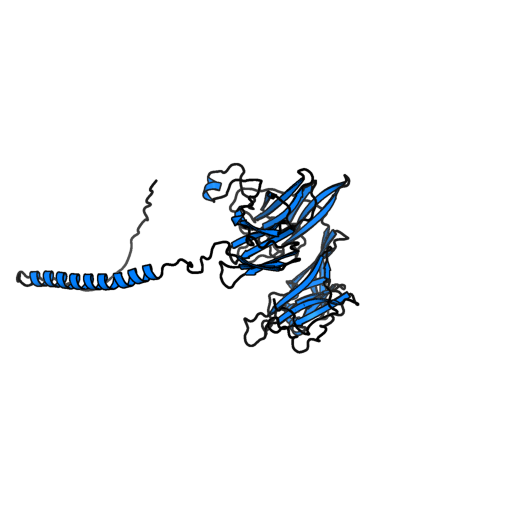 CA . GLN A 1 118 ? -7.641 14.587 22.725 1.00 90.25 118 GLN A CA 1
ATO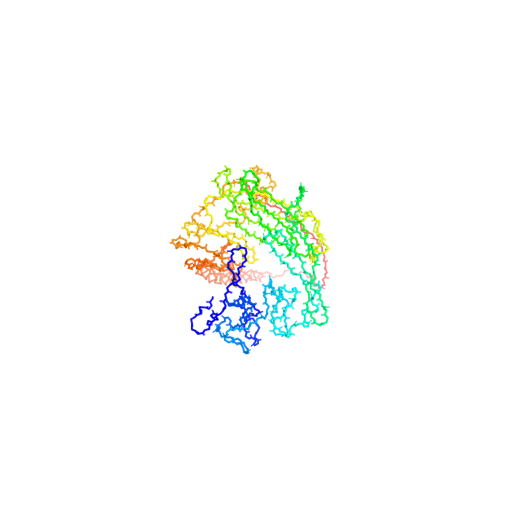M 908 C C . GLN A 1 118 ? -6.346 15.408 22.700 1.00 90.25 118 GLN A C 1
ATOM 910 O O . GLN A 1 118 ? -6.289 16.414 21.992 1.00 90.25 118 GLN A O 1
ATOM 915 N N . GLU A 1 119 ? -5.295 14.963 23.391 1.00 89.75 119 GLU A N 1
ATOM 916 C CA . GLU A 1 119 ? -3.976 15.611 23.351 1.00 89.75 119 GLU A CA 1
ATOM 917 C C . GLU A 1 119 ? -3.338 15.545 21.955 1.00 89.75 119 GLU A C 1
ATOM 919 O O . GLU A 1 119 ? -2.737 16.515 21.492 1.00 89.75 119 GLU A O 1
ATOM 924 N N . LEU A 1 120 ? -3.519 14.425 21.248 1.00 89.31 120 LEU A N 1
ATOM 925 C CA . LEU A 1 120 ? -2.999 14.223 19.892 1.00 89.31 120 LEU A CA 1
ATOM 926 C C . LEU A 1 120 ? -3.855 14.876 18.796 1.00 89.31 120 LEU A C 1
ATOM 928 O O . LEU A 1 120 ? -3.406 14.951 17.649 1.00 89.31 120 LEU A O 1
ATOM 932 N N . SER A 1 121 ? -5.053 15.370 19.124 1.00 87.12 121 SER A N 1
ATOM 933 C CA . SER A 1 121 ? -6.039 15.872 18.155 1.00 87.12 121 SER A CA 1
ATOM 934 C C . SER A 1 121 ? -5.497 16.854 17.102 1.00 87.12 121 SER A C 1
ATOM 936 O O . SER A 1 121 ? -5.846 16.671 15.934 1.00 87.12 121 SER A O 1
ATOM 938 N N . PRO A 1 122 ? -4.581 17.806 17.400 1.00 87.50 122 PRO A N 1
ATOM 939 C CA . PRO A 1 122 ? -4.088 18.745 16.387 1.00 87.50 122 PRO A CA 1
ATOM 940 C C . PRO A 1 122 ? -3.254 18.083 15.281 1.00 87.50 122 PRO A C 1
ATOM 942 O O . PRO A 1 122 ? -3.042 18.682 14.232 1.00 87.50 122 PRO A O 1
ATOM 945 N N . SER A 1 123 ? -2.755 16.869 15.528 1.00 86.81 123 SER A N 1
ATOM 946 C CA . SER A 1 123 ? -1.898 16.108 14.612 1.00 86.81 123 SER A CA 1
ATOM 947 C C . SER A 1 123 ? -2.637 15.000 13.855 1.00 86.81 123 SER A C 1
ATOM 949 O O . SER A 1 123 ? -2.042 14.328 13.013 1.00 86.81 123 SER A O 1
ATOM 951 N N . LEU A 1 124 ? -3.927 14.797 14.148 1.00 88.56 124 LEU A N 1
ATOM 952 C CA . LEU A 1 124 ? -4.733 13.732 13.565 1.00 88.56 124 LEU A CA 1
ATOM 953 C C . LEU A 1 124 ? -5.622 14.276 12.447 1.00 88.56 124 LEU A C 1
ATOM 955 O O . LEU A 1 124 ? -6.501 15.113 12.664 1.00 88.56 124 LEU A O 1
ATOM 959 N N . TYR A 1 125 ? -5.412 13.729 11.252 1.00 90.12 125 TYR A N 1
ATOM 960 C CA . TYR A 1 125 ? -6.165 14.059 10.050 1.00 90.12 125 TYR A CA 1
ATOM 961 C C . TYR A 1 125 ? -6.809 12.798 9.478 1.00 90.12 125 TYR A C 1
ATOM 963 O O . TYR A 1 125 ? -6.213 11.719 9.474 1.00 90.12 125 TYR A O 1
ATOM 971 N N . MET A 1 126 ? -8.033 12.938 8.981 1.00 90.00 126 MET A N 1
ATOM 972 C CA . MET A 1 126 ? -8.760 11.891 8.263 1.00 90.00 126 MET A CA 1
ATOM 973 C C . MET A 1 126 ? -9.317 12.464 6.965 1.00 90.00 126 MET A C 1
ATOM 975 O O . MET A 1 126 ? -9.459 13.674 6.828 1.00 90.00 126 MET A O 1
ATOM 979 N N . PHE A 1 127 ? -9.619 11.614 5.990 1.00 90.00 127 PHE A N 1
ATOM 980 C CA . PHE A 1 127 ? -10.131 12.063 4.701 1.00 90.00 127 PHE A CA 1
ATOM 981 C C . PHE A 1 127 ? -11.134 11.062 4.139 1.00 90.00 127 PHE A C 1
ATOM 983 O O . PHE A 1 127 ? -10.912 9.850 4.131 1.00 90.00 127 PHE A O 1
ATOM 990 N N . THR A 1 128 ? -12.232 11.575 3.606 1.00 88.19 128 THR A N 1
ATOM 991 C CA . THR A 1 128 ? -13.224 10.771 2.899 1.00 88.19 128 THR A CA 1
ATOM 992 C C . THR A 1 128 ? -13.146 11.061 1.406 1.00 88.19 128 THR A C 1
ATOM 994 O O . THR A 1 128 ? -12.728 12.133 0.965 1.00 88.19 128 THR A O 1
ATOM 997 N N . ALA A 1 129 ? -13.504 10.060 0.609 1.00 85.31 129 ALA A N 1
ATOM 998 C CA . ALA A 1 129 ? -13.570 10.174 -0.837 1.00 85.31 129 ALA A CA 1
ATOM 999 C C . ALA A 1 129 ? -14.954 9.719 -1.290 1.00 85.31 129 ALA A C 1
ATOM 1001 O O . ALA A 1 129 ? -15.351 8.581 -1.024 1.00 85.31 129 ALA A O 1
ATOM 1002 N N . ASP A 1 130 ? -15.672 10.606 -1.972 1.00 83.00 130 ASP A N 1
ATOM 1003 C CA . ASP A 1 130 ? -16.966 10.303 -2.567 1.00 83.00 130 ASP A CA 1
ATOM 1004 C C . ASP A 1 130 ? -16.808 10.112 -4.080 1.00 83.00 130 ASP A C 1
ATOM 1006 O O . ASP A 1 130 ? -16.461 11.026 -4.831 1.00 83.00 130 ASP A O 1
ATOM 1010 N N . ALA A 1 131 ? -17.061 8.884 -4.534 1.00 78.88 131 ALA A N 1
ATOM 1011 C CA . ALA A 1 131 ? -16.962 8.530 -5.944 1.00 78.88 131 ALA A CA 1
ATOM 1012 C C . ALA A 1 131 ? -18.105 9.100 -6.791 1.00 78.88 131 ALA A C 1
ATOM 1014 O O . ALA A 1 131 ? -17.916 9.291 -7.991 1.00 78.88 131 ALA A O 1
ATOM 1015 N N . ALA A 1 132 ? -19.276 9.373 -6.204 1.00 79.81 132 ALA A N 1
ATOM 1016 C CA . ALA A 1 132 ? -20.415 9.902 -6.950 1.00 79.81 132 ALA A CA 1
ATOM 1017 C C . ALA A 1 132 ? -20.173 11.357 -7.370 1.00 79.81 132 ALA A C 1
ATOM 1019 O O . ALA A 1 132 ? -20.465 11.745 -8.500 1.00 79.81 132 ALA A O 1
ATOM 1020 N N . THR A 1 133 ? -19.596 12.146 -6.467 1.00 77.50 133 THR A N 1
ATOM 1021 C CA . THR A 1 133 ? -19.294 13.568 -6.673 1.00 77.50 133 THR A CA 1
ATOM 1022 C C . THR A 1 133 ? -17.859 13.817 -7.149 1.00 77.50 133 THR A C 1
ATOM 1024 O O . THR A 1 133 ? -17.554 14.914 -7.612 1.00 77.50 133 THR A O 1
ATOM 1027 N N . SER A 1 134 ? -16.987 12.798 -7.108 1.00 77.25 134 SER A N 1
ATOM 1028 C CA . SER A 1 134 ? -15.551 12.904 -7.423 1.00 77.25 134 SER A CA 1
ATOM 1029 C C . SER A 1 134 ? -14.816 13.935 -6.557 1.00 77.25 134 SER A C 1
ATOM 1031 O O . SER A 1 134 ? -13.864 14.580 -7.011 1.00 77.25 134 SER A O 1
ATOM 1033 N N . THR A 1 135 ? -15.266 14.090 -5.310 1.00 82.81 135 THR A N 1
ATOM 1034 C CA . THR A 1 135 ? -14.670 14.995 -4.326 1.00 82.81 135 THR A CA 1
ATOM 1035 C C . THR A 1 135 ? -13.933 14.218 -3.246 1.00 82.81 135 THR A C 1
ATOM 1037 O O . THR A 1 135 ? -14.445 13.228 -2.717 1.00 82.81 135 THR A O 1
ATOM 1040 N N . LEU A 1 136 ? -12.740 14.694 -2.894 1.00 85.06 136 LEU A N 1
ATOM 1041 C CA . LEU A 1 136 ? -12.058 14.310 -1.663 1.00 85.06 136 LEU A CA 1
ATOM 1042 C C . LEU A 1 136 ? -12.189 15.437 -0.649 1.00 85.06 136 LEU A C 1
ATOM 1044 O O . LEU A 1 136 ? -11.956 16.596 -0.987 1.00 85.06 136 LEU A O 1
ATOM 1048 N N . THR A 1 137 ? -12.519 15.079 0.583 1.00 88.81 137 THR A N 1
ATOM 1049 C CA . THR A 1 137 ? -12.684 16.007 1.702 1.00 88.81 137 THR A CA 1
ATOM 1050 C C . THR A 1 137 ? -11.795 15.573 2.853 1.00 88.81 137 THR A C 1
ATOM 1052 O O . THR A 1 137 ? -11.880 14.431 3.310 1.00 88.81 137 THR A O 1
ATOM 1055 N N . GLY A 1 138 ? -10.933 16.475 3.315 1.00 89.12 138 GLY A N 1
ATOM 1056 C CA . GLY A 1 138 ? -10.075 16.262 4.475 1.00 89.12 138 GLY A CA 1
ATOM 1057 C C . GLY A 1 138 ? -10.632 16.929 5.723 1.00 89.12 138 GLY A C 1
ATOM 1058 O O . GLY A 1 138 ? -11.116 18.062 5.676 1.00 89.12 138 GLY A O 1
ATOM 1059 N N . TYR A 1 139 ? -10.515 16.237 6.850 1.00 91.75 139 TYR A N 1
ATOM 1060 C CA . TYR A 1 139 ? -10.985 16.674 8.155 1.00 91.75 139 TYR A CA 1
ATOM 1061 C C . TYR A 1 139 ? -9.835 16.725 9.160 1.00 91.75 139 TYR A C 1
ATOM 1063 O O . TYR A 1 139 ? -9.025 15.801 9.252 1.00 91.75 139 TYR A O 1
ATOM 1071 N N . GLY A 1 140 ? -9.808 17.789 9.957 1.00 88.62 140 GLY A N 1
ATOM 1072 C CA . GLY A 1 140 ? -9.017 17.880 11.181 1.00 88.62 140 GLY A CA 1
ATOM 1073 C C . GLY A 1 140 ? -9.861 17.509 12.395 1.00 88.62 140 GLY A C 1
ATOM 1074 O O . GLY A 1 140 ? -11.084 17.681 12.387 1.00 88.62 140 GLY A O 1
ATOM 1075 N N . MET A 1 141 ? -9.219 16.998 13.442 1.00 90.19 141 MET A N 1
ATOM 1076 C CA . MET A 1 141 ? -9.886 16.707 14.708 1.00 90.19 141 MET A CA 1
ATOM 1077 C C . MET A 1 141 ? -9.919 17.947 15.606 1.00 90.19 141 MET A C 1
ATOM 1079 O O . MET A 1 141 ? -8.890 18.567 15.865 1.00 90.19 141 MET A O 1
ATOM 1083 N N . VAL A 1 142 ? -11.110 18.306 16.087 1.00 89.88 142 VAL A N 1
ATOM 1084 C CA . VAL A 1 142 ? -11.328 19.416 17.024 1.00 89.88 142 VAL A CA 1
ATOM 1085 C C . VAL A 1 142 ? -12.064 18.894 18.252 1.00 89.88 142 VAL A C 1
ATOM 1087 O O . VAL A 1 142 ? -12.971 18.069 18.138 1.00 89.88 142 VAL A O 1
ATOM 1090 N N . VAL A 1 143 ? -11.664 19.364 19.432 1.00 88.38 143 VAL A N 1
ATOM 1091 C CA . VAL A 1 143 ? -12.309 19.017 20.701 1.00 88.38 143 VAL A CA 1
ATOM 1092 C C . VAL A 1 143 ? -13.310 20.115 21.068 1.00 88.38 143 VAL A C 1
ATOM 1094 O O . VAL A 1 143 ? -12.909 21.246 21.330 1.00 88.38 143 VAL A O 1
ATOM 1097 N N . GLU A 1 144 ? -14.600 19.782 21.115 1.00 86.44 144 GLU A N 1
ATOM 1098 C CA . GLU A 1 144 ? -15.680 20.673 21.568 1.00 86.44 144 GLU A CA 1
ATOM 1099 C C . GLU A 1 144 ? -16.541 19.940 22.602 1.00 86.44 144 GLU A C 1
ATOM 1101 O O . GLU A 1 144 ? -16.970 18.814 22.366 1.00 86.44 144 GLU A O 1
ATOM 1106 N N . ASP A 1 145 ? -16.785 20.547 23.768 1.00 79.44 145 ASP A N 1
ATOM 1107 C CA . ASP A 1 145 ? -17.626 19.979 24.837 1.00 79.44 145 ASP A CA 1
ATOM 1108 C C . ASP A 1 145 ? -17.289 18.517 25.207 1.00 79.44 145 ASP A C 1
ATOM 1110 O O . ASP A 1 145 ? -18.168 17.679 25.414 1.00 79.44 145 ASP A O 1
ATOM 1114 N N . SER A 1 146 ? -15.991 18.192 25.288 1.00 76.44 146 SER A N 1
ATOM 1115 C CA . SER A 1 146 ? -15.459 16.831 25.517 1.00 76.44 146 SER A CA 1
ATOM 1116 C C . SER A 1 146 ? -15.780 15.802 24.419 1.00 76.44 146 SER A C 1
ATOM 1118 O O . SER A 1 146 ? -15.482 14.618 24.584 1.00 76.44 146 SER A O 1
ATOM 1120 N N . LYS A 1 147 ? -16.349 16.230 23.289 1.00 84.62 147 LYS A N 1
ATOM 1121 C CA . LYS A 1 147 ? -16.560 15.423 22.084 1.00 84.62 147 LYS A CA 1
ATOM 1122 C C . LYS A 1 147 ? -15.492 15.742 21.045 1.00 84.62 147 LYS A C 1
ATOM 1124 O O . LYS A 1 147 ? -14.999 16.864 20.956 1.00 84.62 147 LYS A O 1
ATOM 1129 N N . LEU A 1 148 ? -15.147 14.737 20.250 1.00 88.44 148 LEU A N 1
ATOM 1130 C CA . LEU A 1 148 ? -14.232 14.878 19.127 1.00 88.44 148 LEU A CA 1
ATOM 1131 C C . LEU A 1 148 ? -15.055 15.061 17.851 1.00 88.44 148 LEU A C 1
ATOM 1133 O O . LEU A 1 148 ? -15.809 14.167 17.467 1.00 88.44 148 LEU A O 1
ATOM 1137 N N . LEU A 1 149 ? -14.920 16.212 17.201 1.00 91.19 149 LEU A N 1
ATOM 1138 C CA . LEU A 1 149 ? -15.638 16.557 15.976 1.00 91.19 149 LEU A CA 1
ATOM 1139 C C . LEU A 1 149 ? -14.669 16.675 14.797 1.00 91.19 149 LEU A C 1
ATOM 1141 O O . LEU A 1 149 ? -13.515 17.083 14.951 1.00 91.19 149 LEU A O 1
ATOM 1145 N N . ALA A 1 150 ? -15.149 16.311 13.611 1.00 90.12 150 ALA A N 1
ATOM 1146 C CA . ALA A 1 150 ? -14.437 16.471 12.354 1.00 90.12 150 ALA A CA 1
ATOM 1147 C C . ALA A 1 150 ? -14.753 17.842 11.758 1.00 90.12 150 ALA A C 1
ATOM 1149 O O . ALA A 1 150 ? -15.884 18.125 11.361 1.00 90.12 150 ALA A O 1
ATOM 1150 N N . ARG A 1 151 ? -13.733 18.694 11.672 1.00 90.50 151 ARG A N 1
ATOM 1151 C CA . ARG A 1 151 ? -13.817 19.981 10.984 1.00 90.50 151 ARG A CA 1
ATOM 1152 C C . ARG A 1 151 ? -13.235 19.840 9.589 1.00 90.50 151 ARG A C 1
ATOM 1154 O O . ARG A 1 151 ? -12.077 19.459 9.450 1.00 90.50 151 ARG A O 1
ATOM 1161 N N . GLU A 1 152 ? -14.016 20.173 8.570 1.00 89.94 152 GLU A N 1
ATOM 1162 C CA . GLU A 1 152 ? -13.538 20.210 7.187 1.00 89.94 152 GLU A CA 1
ATOM 1163 C C . GLU A 1 152 ? -12.406 21.240 7.040 1.00 89.94 152 GLU A C 1
ATOM 1165 O O . GLU A 1 152 ? -12.544 22.396 7.452 1.00 89.94 152 GLU A O 1
ATOM 1170 N N . LEU A 1 153 ? -11.275 20.801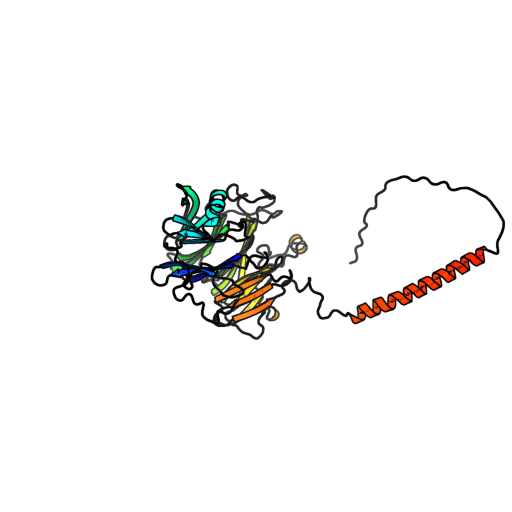 6.488 1.00 87.44 153 LEU A N 1
ATOM 1171 C CA . LEU A 1 153 ? -10.099 21.637 6.231 1.00 87.44 153 LEU A CA 1
ATOM 1172 C C . LEU A 1 153 ? -9.965 21.978 4.751 1.00 87.44 153 LEU A C 1
ATOM 1174 O O . LEU A 1 153 ? -9.629 23.107 4.402 1.00 87.44 153 LEU A O 1
ATOM 1178 N N . TRP A 1 154 ? -10.217 20.998 3.888 1.00 85.31 154 TRP A N 1
ATOM 1179 C CA . TRP A 1 154 ? -10.105 21.140 2.446 1.00 85.31 154 TRP A CA 1
ATOM 1180 C C . TRP A 1 154 ? -11.099 20.219 1.742 1.00 85.31 154 TRP A C 1
ATOM 1182 O O . TRP A 1 154 ? -11.424 19.134 2.227 1.00 85.31 154 TRP A O 1
ATOM 1192 N N . SER A 1 155 ? -11.541 20.652 0.565 1.00 86.25 155 SER A N 1
ATOM 1193 C CA . SER A 1 155 ? -12.382 19.880 -0.343 1.00 86.25 155 SER A CA 1
ATOM 1194 C C . SER A 1 155 ? -11.887 20.098 -1.761 1.00 86.25 155 SER A C 1
ATOM 1196 O O . SER A 1 155 ? -11.746 21.235 -2.219 1.00 86.25 155 SER A O 1
ATOM 1198 N N . VAL A 1 156 ? -11.550 19.008 -2.440 1.00 76.38 156 VAL A N 1
ATOM 1199 C CA . VAL A 1 156 ? -10.889 19.038 -3.741 1.00 76.38 156 VAL A CA 1
ATOM 1200 C C . VAL A 1 156 ? -11.676 18.215 -4.743 1.00 76.38 156 VAL A C 1
ATOM 1202 O O . VAL A 1 156 ? -11.941 17.030 -4.542 1.00 76.38 156 VAL A O 1
ATOM 1205 N N . ASN A 1 157 ? -12.002 18.855 -5.866 1.00 74.19 157 ASN A N 1
ATOM 1206 C CA . ASN A 1 157 ? -12.559 18.199 -7.038 1.00 74.19 157 ASN A CA 1
ATOM 1207 C C . ASN A 1 157 ? -11.424 17.827 -8.007 1.00 74.19 157 ASN A C 1
ATOM 1209 O O . ASN A 1 157 ? -10.624 18.676 -8.401 1.00 74.19 157 ASN A O 1
ATOM 1213 N N . LEU A 1 158 ? -11.369 16.559 -8.414 1.00 57.59 158 LEU A N 1
ATOM 1214 C CA . LEU A 1 158 ? -10.281 15.971 -9.208 1.00 57.59 158 LEU A CA 1
ATOM 1215 C C . LEU A 1 158 ? -10.163 16.499 -10.660 1.00 57.59 158 LEU A C 1
ATOM 1217 O O . LEU A 1 158 ? -9.327 16.025 -11.428 1.00 57.59 158 LEU A O 1
ATOM 1221 N N . GLN A 1 159 ? -10.980 17.464 -11.091 1.00 49.03 159 GLN A N 1
ATOM 1222 C CA . GLN A 1 159 ? -11.065 17.883 -12.498 1.00 49.03 159 GLN A CA 1
ATOM 1223 C C . GLN A 1 159 ? -10.051 18.949 -12.972 1.00 49.03 159 GLN A C 1
ATOM 1225 O O . GLN A 1 159 ? -10.063 19.279 -14.158 1.00 49.03 159 GLN A O 1
ATOM 1230 N N . GLN A 1 160 ? -9.150 19.477 -12.131 1.00 34.69 160 GLN A N 1
ATOM 1231 C CA . GLN A 1 160 ? -8.204 20.542 -12.536 1.00 34.69 160 GLN A CA 1
ATOM 1232 C C . GLN A 1 160 ? -6.728 20.092 -12.593 1.00 34.69 160 GLN A C 1
ATOM 1234 O O . GLN A 1 160 ? -6.279 19.280 -11.791 1.00 34.69 160 GLN A O 1
ATOM 1239 N N . GLN A 1 161 ? -5.986 20.597 -13.595 1.00 30.75 161 GLN A N 1
ATOM 1240 C CA . GLN A 1 161 ? -4.659 20.123 -14.040 1.00 30.75 161 GLN A CA 1
ATOM 1241 C C . GLN A 1 161 ? -3.563 21.206 -13.939 1.00 30.75 161 GLN A C 1
ATOM 1243 O O . GLN A 1 161 ? -3.813 22.366 -14.259 1.00 30.75 161 GLN A O 1
ATOM 1248 N N . GLY A 1 162 ? -2.321 20.811 -13.613 1.00 25.59 162 GLY A N 1
ATOM 1249 C CA . GLY A 1 162 ? -1.111 21.658 -13.686 1.00 25.59 162 GLY A CA 1
ATOM 1250 C C . GLY A 1 162 ? 0.221 20.872 -13.659 1.00 25.59 162 GLY A C 1
ATOM 1251 O O . GLY A 1 162 ? 0.339 19.882 -12.941 1.00 25.59 162 GLY A O 1
ATOM 1252 N N . ILE A 1 163 ? 1.194 21.269 -14.497 1.00 25.86 163 ILE A N 1
ATOM 1253 C CA . ILE A 1 163 ? 2.440 20.549 -14.894 1.00 25.86 163 ILE A CA 1
ATOM 1254 C C . ILE A 1 163 ? 3.693 21.281 -14.343 1.00 25.86 163 ILE A C 1
ATOM 1256 O O . ILE A 1 163 ? 3.573 22.475 -14.094 1.00 25.86 163 ILE A O 1
ATOM 1260 N N . VAL A 1 164 ? 4.882 20.637 -14.242 1.00 28.69 164 VAL A N 1
ATOM 1261 C CA . VAL A 1 164 ? 6.215 21.111 -14.749 1.00 28.69 164 VAL A CA 1
ATOM 1262 C C . VAL A 1 164 ? 7.381 20.162 -14.370 1.00 28.69 164 VAL A C 1
ATOM 1264 O O . VAL A 1 164 ? 7.219 19.204 -13.625 1.00 28.69 164 VAL A O 1
ATOM 1267 N N . LEU A 1 165 ? 8.492 20.379 -15.081 1.00 30.14 165 LEU A N 1
ATOM 1268 C CA . LEU A 1 165 ? 9.609 19.535 -15.510 1.00 30.14 165 LEU A CA 1
ATOM 1269 C C . LEU A 1 165 ? 10.863 19.568 -14.617 1.00 30.14 165 LEU A C 1
ATOM 1271 O O . LEU A 1 165 ? 10.937 20.277 -13.621 1.00 30.14 165 LEU A O 1
ATOM 1275 N N . ALA A 1 166 ? 11.861 18.799 -15.071 1.00 32.09 166 ALA A N 1
ATOM 1276 C CA . ALA A 1 166 ? 13.040 18.349 -14.351 1.00 32.09 166 ALA A CA 1
ATOM 1277 C C . ALA A 1 166 ? 14.400 18.868 -14.840 1.00 32.09 166 ALA A C 1
ATOM 1279 O O . ALA A 1 166 ? 14.594 19.057 -16.041 1.00 32.09 166 ALA A O 1
ATOM 1280 N N . ASP A 1 167 ? 15.366 18.932 -13.911 1.00 38.66 167 ASP A N 1
ATOM 1281 C CA . ASP A 1 167 ? 16.809 19.134 -14.129 1.00 38.66 167 ASP A CA 1
ATOM 1282 C C . ASP A 1 167 ? 17.662 18.037 -13.433 1.00 38.66 167 ASP A C 1
ATOM 1284 O O . ASP A 1 167 ? 17.149 17.213 -12.673 1.00 38.66 167 ASP A O 1
ATOM 1288 N N . ARG A 1 168 ? 18.973 17.997 -13.731 1.00 44.25 168 ARG A N 1
ATOM 1289 C CA . ARG A 1 168 ? 19.914 16.915 -13.372 1.00 44.25 168 ARG A CA 1
ATOM 1290 C C . ARG A 1 168 ? 20.727 17.207 -12.096 1.00 44.25 168 ARG A C 1
ATOM 1292 O O . ARG A 1 168 ? 21.542 18.130 -12.046 1.00 44.25 168 ARG A O 1
ATOM 1299 N N . SER A 1 169 ? 20.515 16.344 -11.106 1.00 45.03 169 SER A N 1
ATOM 1300 C CA . SER A 1 169 ? 20.854 16.354 -9.667 1.00 45.03 169 SER A CA 1
ATOM 1301 C C . SER A 1 169 ? 21.112 14.895 -9.236 1.00 45.03 169 SER A C 1
ATOM 1303 O O . SER A 1 169 ? 20.631 14.022 -9.936 1.00 45.03 169 SER A O 1
ATOM 1305 N N . VAL A 1 170 ? 21.770 14.487 -8.144 1.00 58.47 170 VAL A N 1
ATOM 1306 C CA . VAL A 1 170 ? 21.592 14.968 -6.769 1.00 58.47 170 VAL A CA 1
ATOM 1307 C C . VAL A 1 170 ? 20.204 14.647 -6.206 1.00 58.47 170 VAL A C 1
ATOM 1309 O O . VAL A 1 170 ? 19.695 15.495 -5.512 1.00 58.47 170 VAL A O 1
ATOM 1312 N N . LEU A 1 171 ? 19.527 13.539 -6.524 1.00 67.94 171 LEU A N 1
ATOM 1313 C CA . LEU A 1 171 ? 18.098 13.399 -6.197 1.00 67.94 171 LEU A CA 1
ATOM 1314 C C . LEU A 1 171 ? 17.821 12.774 -4.824 1.00 67.94 171 LEU A C 1
ATOM 1316 O O . LEU A 1 171 ? 17.871 11.557 -4.664 1.00 67.94 171 LEU A O 1
ATOM 1320 N N . TYR A 1 172 ? 17.443 13.604 -3.854 1.00 79.06 172 TYR A N 1
ATOM 1321 C CA . TYR A 1 172 ? 16.813 13.135 -2.618 1.00 79.06 172 TYR A CA 1
ATOM 1322 C C . TYR A 1 172 ? 15.405 12.599 -2.907 1.00 79.06 172 TYR A C 1
ATOM 1324 O O . TYR A 1 172 ? 14.672 13.190 -3.700 1.00 79.06 172 TYR A O 1
ATOM 1332 N N . LYS A 1 173 ? 15.018 11.478 -2.285 1.00 82.94 173 LYS A N 1
ATOM 1333 C CA . LYS A 1 173 ? 13.664 10.910 -2.410 1.00 82.94 173 LYS A CA 1
ATOM 1334 C C . LYS A 1 173 ? 12.641 11.853 -1.776 1.00 82.94 173 LYS A C 1
ATOM 1336 O O . LYS A 1 173 ? 12.870 12.333 -0.674 1.00 82.94 173 LYS A O 1
ATOM 1341 N N . TYR A 1 174 ? 11.506 12.056 -2.438 1.00 84.62 174 TYR A N 1
ATOM 1342 C CA . TYR A 1 174 ? 10.372 12.759 -1.840 1.00 84.62 174 TYR A CA 1
ATOM 1343 C C . TYR A 1 174 ? 9.531 11.766 -1.046 1.00 84.62 174 TYR A C 1
ATOM 1345 O O . TYR A 1 174 ? 8.844 10.923 -1.627 1.00 84.62 174 TYR A O 1
ATOM 1353 N N . LEU A 1 175 ? 9.624 11.841 0.279 1.00 83.69 175 LEU A N 1
ATOM 1354 C CA . LEU A 1 175 ? 8.939 10.936 1.198 1.00 83.69 175 LEU A CA 1
ATOM 1355 C C . LEU A 1 175 ? 7.843 11.699 1.933 1.00 83.69 175 LEU A C 1
ATOM 1357 O O . LEU A 1 175 ? 8.100 12.345 2.944 1.00 83.69 175 LEU A O 1
ATOM 1361 N N . ASN A 1 176 ? 6.616 11.602 1.425 1.00 87.31 176 ASN A N 1
ATOM 1362 C CA . ASN A 1 176 ? 5.445 12.158 2.089 1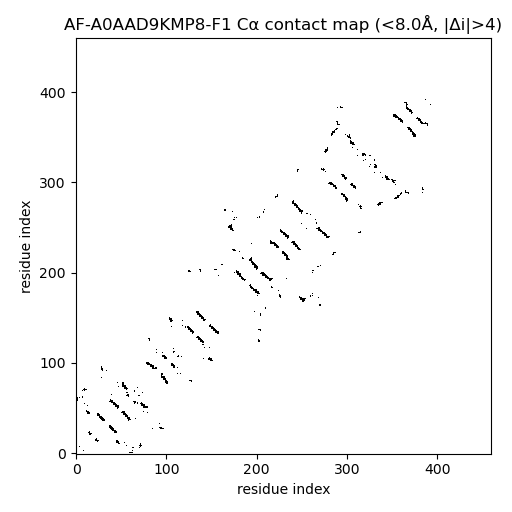.00 87.31 176 ASN A CA 1
ATOM 1363 C C . ASN A 1 176 ? 4.586 11.012 2.664 1.00 87.31 176 ASN A C 1
ATOM 1365 O O . ASN A 1 176 ? 3.942 10.299 1.890 1.00 87.31 176 ASN A O 1
ATOM 1369 N N . PRO A 1 177 ? 4.548 10.820 4.000 1.00 85.75 177 PRO A N 1
ATOM 1370 C CA . PRO A 1 177 ? 3.762 9.761 4.636 1.00 85.75 177 PRO A CA 1
ATOM 1371 C C . PRO A 1 177 ? 2.247 9.964 4.485 1.00 85.75 177 PRO A C 1
ATOM 1373 O O . PRO A 1 177 ? 1.487 9.011 4.630 1.00 85.75 177 PRO A O 1
ATOM 1376 N N . ASN A 1 178 ? 1.813 11.186 4.164 1.00 90.19 178 ASN A N 1
ATOM 1377 C CA . ASN A 1 178 ? 0.414 11.570 3.993 1.00 90.19 178 ASN A CA 1
ATOM 1378 C C . ASN A 1 178 ? 0.001 11.613 2.511 1.00 90.19 178 ASN A C 1
ATOM 1380 O O . ASN A 1 178 ? -0.995 12.238 2.153 1.00 90.19 178 ASN A O 1
ATOM 1384 N N . LEU A 1 179 ? 0.778 10.995 1.619 1.00 89.50 179 LEU A N 1
ATOM 1385 C CA . LEU A 1 179 ? 0.487 10.974 0.191 1.00 89.50 179 LEU A CA 1
ATOM 1386 C C . LEU A 1 179 ? -0.521 9.870 -0.146 1.00 89.50 179 LEU A C 1
ATOM 1388 O O . LEU A 1 179 ? -0.248 8.680 0.025 1.00 89.50 179 LEU A O 1
ATOM 1392 N N . ALA A 1 180 ? -1.668 10.258 -0.695 1.00 91.62 180 ALA A N 1
ATOM 1393 C CA . ALA A 1 180 ? -2.640 9.342 -1.273 1.00 91.62 180 ALA A CA 1
ATOM 1394 C C . ALA A 1 180 ? -2.576 9.378 -2.801 1.00 91.62 180 ALA A C 1
ATOM 1396 O O . ALA A 1 180 ? -2.421 10.434 -3.419 1.00 91.62 180 ALA A O 1
ATOM 1397 N N . VAL A 1 181 ? -2.748 8.208 -3.419 1.00 92.00 181 VAL A N 1
ATOM 1398 C CA . VAL A 1 181 ? -2.871 8.091 -4.872 1.00 92.00 181 VAL A CA 1
ATOM 1399 C C . VAL A 1 181 ? -4.311 7.778 -5.236 1.00 92.00 181 VAL A C 1
ATOM 1401 O O . VAL A 1 181 ? -4.858 6.752 -4.837 1.00 92.00 181 VAL A O 1
ATOM 1404 N N . VAL A 1 182 ? -4.918 8.664 -6.015 1.00 91.75 182 VAL A N 1
ATOM 1405 C CA . VAL A 1 182 ? -6.298 8.549 -6.475 1.00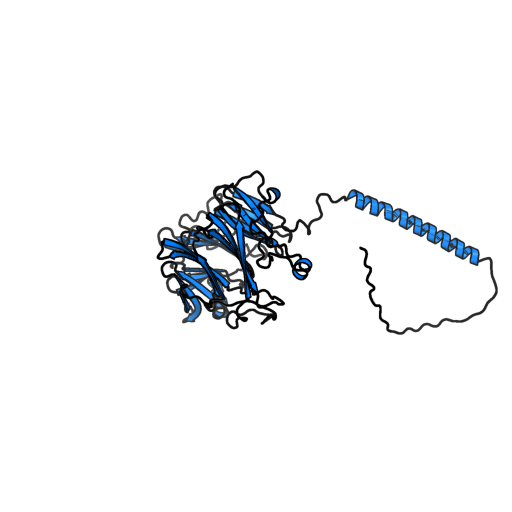 91.75 182 VAL A CA 1
ATOM 1406 C C . VAL A 1 182 ? -6.299 8.250 -7.965 1.00 91.75 182 VAL A C 1
ATOM 1408 O O . VAL A 1 182 ? -5.671 8.957 -8.754 1.00 91.75 182 VAL A O 1
ATOM 1411 N N . VAL A 1 183 ? -7.023 7.206 -8.360 1.00 91.50 183 VAL A N 1
ATOM 1412 C CA . VAL A 1 183 ? -7.222 6.850 -9.766 1.00 91.50 183 VAL A CA 1
ATOM 1413 C C . VAL A 1 183 ? -8.665 7.140 -10.143 1.00 91.50 183 VAL A C 1
ATOM 1415 O O . VAL A 1 183 ? -9.585 6.648 -9.495 1.00 91.50 183 VAL A O 1
ATOM 1418 N N . ALA A 1 184 ? -8.860 7.914 -11.206 1.00 90.50 184 ALA A N 1
ATOM 1419 C CA . ALA A 1 184 ? -10.166 8.145 -11.802 1.00 90.50 184 ALA A CA 1
ATOM 1420 C C . ALA A 1 184 ? -10.204 7.530 -13.204 1.00 90.50 184 ALA A C 1
ATOM 1422 O O . ALA A 1 184 ? -9.400 7.876 -14.073 1.00 90.50 184 ALA A O 1
ATOM 1423 N N . GLU A 1 185 ? -11.147 6.619 -13.422 1.00 89.50 185 GLU A N 1
ATOM 1424 C CA . GLU A 1 185 ? -11.428 6.033 -14.729 1.00 89.50 185 GLU A CA 1
ATOM 1425 C C . GLU A 1 185 ? -12.676 6.689 -15.319 1.00 89.50 185 GLU A C 1
ATOM 1427 O O . GLU A 1 185 ? -13.650 6.944 -14.611 1.00 89.50 185 GLU A O 1
ATOM 1432 N N . GLY A 1 186 ? -12.669 6.953 -16.621 1.00 87.25 186 GLY A N 1
ATOM 1433 C CA . GLY A 1 186 ? -13.811 7.574 -17.273 1.00 87.25 186 GLY A CA 1
ATOM 1434 C C . GLY A 1 186 ? -13.829 7.360 -18.773 1.00 87.25 186 GLY A C 1
ATOM 1435 O O . GLY A 1 186 ? -12.929 6.759 -19.362 1.00 87.25 186 GLY A O 1
ATOM 1436 N N . VAL A 1 187 ? -14.889 7.860 -19.397 1.00 86.94 187 VAL A N 1
ATOM 1437 C CA . VAL A 1 187 ? -15.053 7.859 -20.847 1.00 86.94 187 VAL A CA 1
ATOM 1438 C C . VAL A 1 187 ? -15.235 9.303 -21.286 1.00 86.94 187 VAL A C 1
ATOM 1440 O O . VAL A 1 187 ? -16.073 10.024 -20.754 1.00 86.94 187 VAL A O 1
ATOM 1443 N N . ASP A 1 188 ? -14.407 9.736 -22.227 1.00 83.19 188 ASP A N 1
ATOM 1444 C CA . ASP A 1 188 ? -14.483 11.068 -22.815 1.00 83.19 188 ASP A CA 1
ATOM 1445 C C . ASP A 1 188 ? -15.738 11.200 -23.700 1.00 83.19 188 ASP A C 1
ATOM 1447 O O . ASP A 1 188 ? -16.300 10.202 -24.156 1.00 83.19 188 ASP A O 1
ATOM 1451 N N . SER A 1 189 ? -16.134 12.431 -24.031 1.00 76.38 189 SER A N 1
ATOM 1452 C CA . SER A 1 189 ? -17.287 12.757 -24.891 1.00 76.38 189 SER A CA 1
ATOM 1453 C C . SER A 1 189 ? -17.241 12.034 -26.244 1.00 76.38 189 SER A C 1
ATOM 1455 O O . SER A 1 189 ? -18.267 11.729 -26.844 1.00 76.38 189 SER A O 1
ATOM 1457 N N . ALA A 1 190 ? -16.036 11.700 -26.715 1.00 82.25 190 ALA A N 1
ATOM 1458 C CA . ALA A 1 190 ? -15.801 10.915 -27.924 1.00 82.25 190 ALA A CA 1
ATOM 1459 C C . ALA A 1 190 ? -15.890 9.383 -27.721 1.00 82.25 190 ALA A C 1
ATOM 1461 O O . ALA A 1 190 ? -15.374 8.640 -28.557 1.00 82.25 190 ALA A O 1
ATOM 1462 N N . SER A 1 191 ? -16.480 8.903 -26.619 1.00 82.00 191 SER A N 1
ATOM 1463 C CA . SER A 1 191 ? -16.563 7.481 -26.236 1.00 82.00 191 SER A CA 1
ATOM 1464 C C . SER A 1 191 ? -15.203 6.774 -26.120 1.00 82.00 191 SER A C 1
ATOM 1466 O O . SER A 1 191 ? -15.087 5.576 -26.372 1.00 82.00 191 SER A O 1
ATOM 1468 N N . LYS A 1 192 ? -14.145 7.514 -25.770 1.00 86.94 192 LYS A N 1
ATOM 1469 C CA . LYS A 1 192 ? -12.785 6.975 -25.594 1.00 86.94 192 LYS A CA 1
ATOM 1470 C C . LYS A 1 192 ? -12.472 6.881 -24.110 1.00 86.94 192 LYS A C 1
ATOM 1472 O O . LYS A 1 192 ? -12.627 7.877 -23.410 1.00 86.94 192 LYS A O 1
ATOM 1477 N N . GLY A 1 193 ? -12.002 5.724 -23.648 1.00 89.81 193 GLY A N 1
ATOM 1478 C CA . GLY A 1 193 ? -11.600 5.559 -22.254 1.00 89.81 193 GLY A CA 1
ATOM 1479 C C . GLY A 1 193 ? -10.428 6.471 -21.889 1.00 89.81 193 GLY A C 1
ATOM 1480 O O . GLY A 1 193 ? -9.543 6.731 -22.716 1.00 89.81 193 GLY A O 1
ATOM 1481 N N . PHE A 1 194 ? -10.399 6.953 -20.653 1.00 91.88 194 PHE A N 1
ATOM 1482 C CA . PHE A 1 194 ? -9.228 7.587 -20.065 1.00 91.88 194 PHE A CA 1
ATOM 1483 C C . PHE A 1 194 ? -9.011 7.116 -18.627 1.00 91.88 194 PHE A C 1
ATOM 1485 O O . PHE A 1 194 ? -9.948 6.738 -17.924 1.00 91.88 194 PHE A O 1
ATOM 1492 N N . VAL A 1 195 ? -7.753 7.179 -18.196 1.00 92.69 195 VAL A N 1
ATOM 1493 C CA . VAL A 1 195 ? -7.338 6.918 -16.816 1.00 92.69 195 VAL A CA 1
ATOM 1494 C C . VAL A 1 195 ? -6.540 8.119 -16.327 1.00 92.69 195 VAL A C 1
ATOM 1496 O O . VAL A 1 195 ? -5.536 8.483 -16.942 1.00 92.69 195 VAL A O 1
ATOM 1499 N N . ASN A 1 196 ? -6.970 8.721 -15.224 1.00 92.56 196 ASN A N 1
ATOM 1500 C CA . ASN A 1 196 ? -6.254 9.794 -14.544 1.00 92.56 196 ASN A CA 1
ATOM 1501 C C . ASN A 1 196 ? -5.696 9.288 -13.221 1.00 92.56 196 ASN A C 1
ATOM 1503 O O . ASN A 1 196 ? -6.392 8.608 -12.474 1.00 92.56 196 ASN A O 1
ATOM 1507 N N . VAL A 1 197 ? -4.452 9.647 -12.929 1.00 92.50 197 VAL A N 1
ATOM 1508 C CA . VAL A 1 197 ? -3.784 9.341 -11.662 1.00 92.50 197 VAL A CA 1
ATOM 1509 C C . VAL A 1 197 ? -3.416 10.659 -10.998 1.00 92.50 197 VAL A C 1
ATOM 1511 O O . VAL A 1 197 ? -2.720 11.469 -11.609 1.00 92.50 197 VAL A O 1
ATOM 1514 N N . TYR A 1 198 ? -3.872 10.866 -9.767 1.00 92.06 198 TYR A N 1
ATOM 1515 C CA . TYR A 1 198 ? -3.631 12.060 -8.960 1.00 92.06 198 TYR A CA 1
ATOM 1516 C C . TYR A 1 198 ? -2.897 11.671 -7.683 1.00 92.06 198 TYR A C 1
ATOM 1518 O O . TYR A 1 198 ? -3.271 10.710 -7.018 1.00 92.06 198 TYR A O 1
ATOM 1526 N N . LEU A 1 199 ? -1.854 12.416 -7.348 1.00 91.19 199 LEU A N 1
ATOM 1527 C CA . LEU A 1 199 ? -1.113 12.294 -6.102 1.00 91.19 199 LEU A CA 1
ATOM 1528 C C . LEU A 1 199 ? -1.493 13.502 -5.250 1.00 91.19 199 LEU A C 1
ATOM 1530 O O . LEU A 1 199 ? -1.268 14.638 -5.673 1.00 91.19 199 LEU A O 1
ATOM 1534 N N . ILE A 1 200 ? -2.113 13.249 -4.101 1.00 89.62 200 ILE A N 1
ATOM 1535 C CA . ILE A 1 200 ? -2.722 14.270 -3.243 1.00 89.62 200 ILE A CA 1
ATOM 1536 C C . ILE A 1 200 ? -2.183 14.101 -1.828 1.00 89.62 200 ILE A C 1
ATOM 1538 O O . ILE A 1 200 ? -2.159 12.989 -1.304 1.00 89.62 200 ILE A O 1
ATOM 1542 N N . ASP A 1 201 ? -1.764 15.197 -1.208 1.00 90.38 201 ASP A N 1
ATOM 1543 C CA . ASP A 1 201 ? -1.454 15.215 0.220 1.00 90.38 201 ASP A CA 1
ATOM 1544 C C . ASP A 1 201 ? -2.762 15.238 1.029 1.00 90.38 201 ASP A C 1
ATOM 1546 O O . ASP A 1 201 ? -3.583 16.140 0.866 1.00 90.38 201 ASP A O 1
ATOM 1550 N N . THR A 1 202 ? -2.986 14.250 1.896 1.00 90.00 202 THR A N 1
ATOM 1551 C CA . THR A 1 202 ? -4.254 14.091 2.628 1.00 90.00 202 THR A CA 1
ATOM 1552 C C . THR A 1 202 ? -4.410 15.039 3.814 1.00 90.00 202 THR A C 1
ATOM 1554 O O . THR A 1 202 ? -5.500 15.142 4.373 1.00 90.00 202 THR A O 1
ATOM 1557 N N . VAL A 1 203 ? -3.347 15.728 4.230 1.00 88.44 203 VAL A N 1
ATOM 1558 C CA . VAL A 1 203 ? -3.411 16.723 5.308 1.00 88.44 203 VAL A CA 1
ATOM 1559 C C . VAL A 1 203 ? -3.818 18.076 4.737 1.00 88.44 203 VAL A C 1
ATOM 1561 O O . VAL A 1 203 ? -4.725 18.715 5.263 1.00 88.44 203 VAL A O 1
ATOM 1564 N N . THR A 1 204 ? -3.189 18.494 3.637 1.00 86.19 204 THR A N 1
ATOM 1565 C CA . THR A 1 204 ? -3.412 19.820 3.027 1.00 86.19 204 THR A CA 1
ATOM 1566 C C . THR A 1 204 ? -4.407 19.828 1.870 1.00 86.19 204 THR A C 1
ATOM 1568 O O . THR A 1 204 ? -4.920 20.888 1.521 1.00 86.19 204 THR A O 1
ATOM 1571 N N . GLY A 1 205 ? -4.651 18.681 1.236 1.00 82.56 205 GLY A N 1
ATOM 1572 C CA . GLY A 1 205 ? -5.422 18.581 -0.005 1.00 82.56 205 GLY A CA 1
ATOM 1573 C C . GLY A 1 205 ? -4.658 19.050 -1.244 1.00 82.56 205 GLY A C 1
ATOM 1574 O O . GLY A 1 205 ? -5.237 19.164 -2.322 1.00 82.56 205 GLY A O 1
ATOM 1575 N N . SER A 1 206 ? -3.364 19.356 -1.128 1.00 84.62 206 SER A N 1
ATOM 1576 C CA . SER A 1 206 ? -2.588 19.858 -2.261 1.00 84.62 206 SER A CA 1
ATOM 1577 C C . SER A 1 206 ? -2.321 18.761 -3.300 1.00 84.62 206 SER A C 1
ATOM 1579 O O . SER A 1 206 ? -1.986 17.620 -2.971 1.00 84.62 206 SER A O 1
ATOM 1581 N N . PHE A 1 207 ? -2.460 19.106 -4.584 1.00 84.00 207 PHE A N 1
ATOM 1582 C CA . PHE A 1 207 ? -2.060 18.226 -5.680 1.00 84.00 207 PHE A CA 1
ATOM 1583 C C . PHE A 1 207 ? -0.540 18.243 -5.832 1.00 84.00 207 PHE A C 1
ATOM 1585 O O . PHE A 1 207 ? 0.040 19.243 -6.253 1.00 84.00 207 PHE A O 1
ATOM 1592 N N . VAL A 1 208 ? 0.091 17.109 -5.544 1.00 86.88 208 VAL A N 1
ATOM 1593 C CA . VAL A 1 208 ? 1.537 16.916 -5.700 1.00 86.88 208 VAL A CA 1
ATOM 1594 C C . VAL A 1 208 ? 1.884 16.634 -7.161 1.00 86.88 208 VAL A C 1
ATOM 1596 O O . VAL A 1 208 ? 2.827 17.199 -7.709 1.00 86.88 208 VAL A O 1
ATOM 1599 N N . PHE A 1 209 ? 1.116 15.761 -7.815 1.00 88.19 209 PHE A N 1
ATOM 1600 C CA . PHE A 1 209 ? 1.322 15.403 -9.217 1.00 88.19 209 PHE A CA 1
ATOM 1601 C C . PHE A 1 209 ? 0.044 14.852 -9.844 1.00 88.19 209 PHE A C 1
ATOM 1603 O O . PHE A 1 209 ? -0.804 14.287 -9.158 1.00 88.19 209 PHE A O 1
ATOM 1610 N N . HIS A 1 210 ? -0.078 14.960 -11.167 1.00 89.56 210 HIS A N 1
ATOM 1611 C CA . HIS A 1 210 ? -1.160 14.316 -11.902 1.00 89.56 210 HIS A CA 1
ATOM 1612 C C . HIS A 1 210 ? -0.682 13.766 -13.256 1.00 89.56 210 HIS A C 1
ATOM 1614 O O . HIS A 1 210 ? 0.223 14.302 -13.901 1.00 89.56 210 HIS A O 1
ATOM 1620 N N . CYS A 1 211 ? -1.303 12.679 -13.710 1.00 89.19 211 CYS A N 1
ATOM 1621 C CA . CYS A 1 211 ? -1.028 12.041 -14.991 1.00 89.19 211 CYS A CA 1
ATOM 1622 C C . CYS A 1 211 ? -2.333 11.657 -15.692 1.00 89.19 211 CYS A C 1
ATOM 1624 O O . CYS A 1 211 ? -3.250 11.142 -15.061 1.00 89.19 211 CYS A O 1
ATOM 1626 N N . HIS A 1 212 ? -2.398 11.897 -17.002 1.00 90.94 212 HIS A N 1
ATOM 1627 C CA . HIS A 1 212 ? -3.565 11.613 -17.832 1.00 90.94 212 HIS A CA 1
ATOM 1628 C C . HIS A 1 212 ? -3.200 10.635 -18.953 1.00 90.94 212 HIS A C 1
ATOM 1630 O O . HIS A 1 212 ? -2.389 10.956 -19.828 1.00 90.94 212 HIS A O 1
ATOM 1636 N N . HIS A 1 213 ? -3.837 9.465 -18.952 1.00 91.44 213 HIS A N 1
ATOM 1637 C CA . HIS A 1 213 ? -3.709 8.441 -19.986 1.00 91.44 213 HIS A CA 1
ATOM 1638 C C . HIS A 1 213 ? -4.936 8.445 -20.886 1.00 91.44 213 HIS A C 1
ATOM 1640 O O . HIS A 1 213 ? -6.040 8.082 -20.480 1.00 91.44 213 HIS A O 1
ATOM 1646 N N . ARG A 1 214 ? -4.740 8.840 -22.144 1.00 91.69 214 ARG A N 1
ATOM 1647 C CA . ARG A 1 214 ? -5.787 8.816 -23.175 1.00 91.69 214 ARG A CA 1
ATOM 1648 C C . ARG A 1 214 ? -5.933 7.415 -23.759 1.00 91.69 214 ARG A C 1
ATOM 1650 O O . ARG A 1 214 ? -4.936 6.718 -23.927 1.00 91.69 214 ARG A O 1
ATOM 1657 N N . ARG A 1 215 ? -7.149 7.051 -24.179 1.00 91.62 215 ARG A N 1
ATOM 1658 C CA . ARG A 1 215 ? -7.460 5.748 -24.807 1.00 91.62 215 ARG A CA 1
ATOM 1659 C C . ARG A 1 215 ? -6.994 4.584 -23.936 1.00 91.62 215 ARG A C 1
ATOM 1661 O O . ARG A 1 215 ? -6.299 3.683 -24.405 1.00 91.62 215 ARG A O 1
ATOM 1668 N N . SER A 1 216 ? -7.302 4.680 -22.653 1.00 92.25 216 SER A N 1
ATOM 1669 C CA . SER A 1 216 ? -6.892 3.721 -21.636 1.00 92.25 216 SER A CA 1
ATOM 1670 C C . SER A 1 216 ? -8.093 3.332 -20.796 1.00 92.25 216 SER A C 1
ATOM 1672 O O . SER A 1 216 ? -8.971 4.159 -20.557 1.00 92.25 216 SER A O 1
ATOM 1674 N N . ARG A 1 217 ? -8.133 2.075 -20.365 1.00 90.56 217 ARG A N 1
ATOM 1675 C CA . ARG A 1 217 ? -9.232 1.512 -19.584 1.00 90.56 217 ARG A CA 1
ATOM 1676 C C . ARG A 1 217 ? -8.688 0.669 -18.436 1.00 90.56 217 ARG A C 1
ATOM 1678 O O . ARG A 1 217 ? -7.593 0.112 -18.539 1.00 90.56 217 ARG A O 1
ATOM 1685 N N . GLY A 1 218 ? -9.458 0.564 -17.359 1.00 84.81 218 GLY A N 1
ATOM 1686 C CA . GLY A 1 218 ? -9.190 -0.389 -16.298 1.00 84.81 218 GLY A CA 1
ATOM 1687 C C . GLY A 1 218 ? -9.445 -1.855 -16.684 1.00 84.81 218 GLY A C 1
ATOM 1688 O O . GLY A 1 218 ? -9.793 -2.168 -17.829 1.00 84.81 218 GLY A O 1
ATOM 1689 N N . PRO A 1 219 ? -9.277 -2.777 -15.722 1.00 87.38 219 PRO A N 1
ATOM 1690 C CA . PRO A 1 219 ? -9.063 -2.490 -14.302 1.00 87.38 219 PRO A CA 1
ATOM 1691 C C . PRO A 1 219 ? -7.670 -1.911 -14.034 1.00 87.38 219 PRO A C 1
ATOM 1693 O O . PRO A 1 219 ? -6.667 -2.533 -14.394 1.00 87.38 219 PRO A O 1
ATOM 1696 N N . VAL A 1 220 ? -7.605 -0.736 -13.400 1.00 89.25 220 VAL A N 1
ATOM 1697 C CA . VAL A 1 220 ? -6.328 -0.185 -12.943 1.00 89.25 220 VAL A CA 1
ATOM 1698 C C . VAL A 1 220 ? -5.920 -0.886 -11.657 1.00 89.25 220 VAL A C 1
ATOM 1700 O O . VAL A 1 220 ? -6.680 -0.941 -10.693 1.00 89.25 220 VAL A O 1
ATOM 1703 N N . ARG A 1 221 ? -4.703 -1.430 -11.630 1.00 88.12 221 ARG A N 1
ATOM 1704 C CA . ARG A 1 221 ? -4.102 -1.925 -10.383 1.00 88.12 221 ARG A CA 1
ATOM 1705 C C . ARG A 1 221 ? -2.908 -1.089 -10.043 1.00 88.12 221 ARG A C 1
ATOM 1707 O O . ARG A 1 221 ? -2.032 -0.951 -10.892 1.00 88.12 221 ARG A O 1
ATOM 1714 N N . LEU A 1 222 ? -2.904 -0.562 -8.832 1.00 89.31 222 LEU A N 1
ATOM 1715 C CA . LEU A 1 222 ? -1.949 0.416 -8.364 1.00 89.31 222 LEU A CA 1
ATOM 1716 C C . LEU A 1 222 ? -1.338 -0.049 -7.052 1.00 89.31 222 LEU A C 1
ATOM 1718 O O . LEU A 1 222 ? -2.033 -0.592 -6.202 1.00 89.31 222 LEU A O 1
ATOM 1722 N N . GLU A 1 223 ? -0.055 0.231 -6.909 1.00 86.06 223 GLU A N 1
ATOM 1723 C CA . GLU A 1 223 ? 0.668 0.156 -5.657 1.00 86.06 223 GLU A CA 1
ATOM 1724 C C . GLU A 1 223 ? 1.406 1.478 -5.437 1.00 86.06 223 GLU A C 1
ATOM 1726 O O . GLU A 1 223 ? 2.032 2.012 -6.359 1.00 86.06 223 GLU A O 1
ATOM 1731 N N . HIS A 1 224 ? 1.347 1.976 -4.208 1.00 87.81 224 HIS A N 1
ATOM 1732 C CA . HIS A 1 224 ? 2.129 3.101 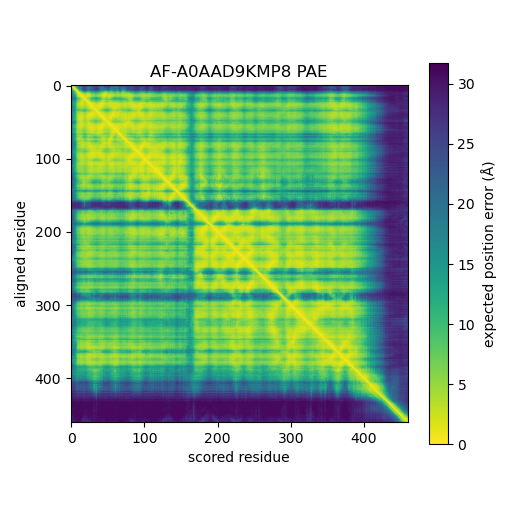-3.725 1.00 87.81 224 HIS A CA 1
ATOM 1733 C C . HIS A 1 224 ? 3.032 2.628 -2.583 1.00 87.81 224 HIS A C 1
ATOM 1735 O O . HIS A 1 224 ? 2.551 2.016 -1.631 1.00 87.81 224 HIS A O 1
ATOM 1741 N N . SER A 1 225 ? 4.331 2.907 -2.674 1.00 83.62 225 SER A N 1
ATOM 1742 C CA . SER A 1 225 ? 5.293 2.573 -1.628 1.00 83.62 225 SER A CA 1
ATOM 1743 C C . SER A 1 225 ? 6.435 3.586 -1.620 1.00 83.62 225 SER A C 1
ATOM 1745 O O . SER A 1 225 ? 6.970 3.942 -2.668 1.00 83.62 225 SER A O 1
ATOM 1747 N N . GLU A 1 226 ? 6.812 4.046 -0.427 1.00 83.12 226 GLU A N 1
ATOM 1748 C CA . GLU A 1 226 ? 7.836 5.077 -0.219 1.00 83.12 226 GLU A CA 1
ATOM 1749 C C . GLU A 1 226 ? 7.646 6.315 -1.117 1.00 83.12 226 GLU A C 1
ATOM 1751 O O . GLU A 1 226 ? 6.736 7.108 -0.904 1.00 83.12 226 GLU A O 1
ATOM 1756 N N . ASN A 1 227 ? 8.530 6.493 -2.103 1.00 85.69 227 ASN A N 1
ATOM 1757 C CA . ASN A 1 227 ? 8.573 7.622 -3.023 1.00 85.69 227 ASN A CA 1
ATOM 1758 C C . ASN A 1 227 ? 8.118 7.249 -4.439 1.00 85.69 227 ASN A C 1
ATOM 1760 O O . ASN A 1 227 ? 8.363 8.009 -5.377 1.00 85.69 227 ASN A O 1
ATOM 1764 N N . TRP A 1 228 ? 7.544 6.064 -4.642 1.00 87.56 228 TRP A N 1
ATOM 1765 C CA . TRP A 1 228 ? 7.252 5.559 -5.973 1.00 87.56 228 TRP A CA 1
ATOM 1766 C C . TRP A 1 228 ? 5.874 4.907 -6.065 1.00 87.56 228 TRP A C 1
ATOM 1768 O O . TRP A 1 228 ? 5.316 4.364 -5.114 1.00 87.56 228 TRP A O 1
ATOM 1778 N N . VAL A 1 229 ? 5.299 4.994 -7.259 1.00 91.94 229 VAL A N 1
ATOM 1779 C CA . VAL A 1 229 ? 3.965 4.489 -7.569 1.00 91.94 229 VAL A CA 1
ATOM 1780 C C . VAL A 1 229 ? 4.058 3.667 -8.839 1.00 91.94 229 VAL A C 1
ATOM 1782 O O . VAL A 1 229 ? 4.517 4.152 -9.872 1.00 91.94 229 VAL A O 1
ATOM 1785 N N . THR A 1 230 ? 3.589 2.429 -8.788 1.00 91.19 230 THR A N 1
ATOM 1786 C CA . THR A 1 230 ? 3.485 1.561 -9.965 1.00 91.19 230 THR A CA 1
ATOM 1787 C C . THR A 1 230 ? 2.032 1.238 -10.217 1.00 91.19 230 THR A C 1
ATOM 1789 O O . THR A 1 230 ? 1.316 0.852 -9.297 1.00 91.19 230 THR A O 1
ATOM 1792 N N . TYR A 1 231 ? 1.584 1.351 -11.460 1.00 93.06 231 TYR A N 1
ATOM 1793 C CA . TYR A 1 231 ? 0.227 0.966 -11.811 1.00 93.06 231 TYR A CA 1
ATOM 1794 C C . TYR A 1 231 ? 0.139 0.381 -13.211 1.00 93.06 231 TYR A C 1
ATOM 1796 O O . TYR A 1 231 ? 0.895 0.738 -14.111 1.00 93.06 231 TYR A O 1
ATOM 1804 N N . SER A 1 232 ? -0.803 -0.536 -13.390 1.00 92.62 232 SER A N 1
ATOM 1805 C CA . SER A 1 232 ? -1.110 -1.174 -14.670 1.00 92.62 232 SER A CA 1
ATOM 1806 C C . SER A 1 232 ? -2.456 -0.709 -15.197 1.00 92.62 232 SER A C 1
ATOM 1808 O O . SER A 1 232 ? -3.385 -0.507 -14.419 1.00 92.62 232 SER A O 1
ATOM 1810 N N . TYR A 1 233 ? -2.562 -0.561 -16.513 1.00 93.44 233 TYR A N 1
ATOM 1811 C CA . TYR A 1 233 ? -3.801 -0.233 -17.213 1.00 93.44 233 TYR A CA 1
ATOM 1812 C C . TYR A 1 233 ? -3.819 -0.877 -18.604 1.00 93.44 233 TYR A C 1
ATOM 1814 O O . TYR A 1 233 ? -2.794 -1.331 -19.122 1.00 93.44 233 TYR A O 1
ATOM 1822 N N . TRP A 1 234 ? -4.997 -0.942 -19.222 1.00 93.06 234 TRP A N 1
ATOM 1823 C CA . TRP A 1 234 ? -5.159 -1.436 -20.585 1.00 93.06 234 TRP A CA 1
ATOM 1824 C C . TRP A 1 234 ? -5.115 -0.281 -21.584 1.00 93.06 234 TRP A C 1
ATOM 1826 O O . TRP A 1 234 ? -5.967 0.606 -21.547 1.00 93.06 234 TRP A O 1
ATOM 1836 N N . ASN A 1 235 ? -4.151 -0.297 -22.504 1.00 93.50 235 ASN A N 1
ATOM 1837 C CA . ASN A 1 235 ? -4.068 0.678 -23.585 1.00 93.50 235 ASN A CA 1
ATOM 1838 C C . ASN A 1 235 ? -4.942 0.219 -24.763 1.00 93.50 235 ASN A C 1
ATOM 1840 O O . ASN A 1 235 ? -4.623 -0.751 -25.453 1.00 93.50 235 ASN A O 1
ATOM 1844 N N . GLU A 1 236 ? -6.031 0.938 -25.034 1.00 92.12 236 GLU A N 1
ATOM 1845 C CA . GLU A 1 236 ? -6.992 0.598 -26.091 1.00 92.12 236 GLU A CA 1
ATOM 1846 C C . GLU A 1 236 ? -6.429 0.841 -27.495 1.00 92.12 236 GLU A C 1
ATOM 1848 O O . GLU A 1 236 ? -6.792 0.140 -28.441 1.00 92.12 236 GLU A O 1
ATOM 1853 N N . LYS A 1 237 ? -5.523 1.818 -27.648 1.00 91.88 237 LYS A N 1
ATOM 1854 C CA . LYS A 1 237 ? -4.903 2.140 -28.942 1.00 91.88 237 LYS A CA 1
ATOM 1855 C C . LYS A 1 237 ? -3.994 1.006 -29.406 1.00 91.88 237 LYS A C 1
ATOM 1857 O O . LYS A 1 237 ? -4.063 0.611 -30.566 1.00 91.88 237 LYS A O 1
ATOM 1862 N N . ASN A 1 238 ? -3.155 0.509 -28.501 1.00 91.81 238 ASN A N 1
ATOM 1863 C CA . ASN A 1 238 ? -2.155 -0.516 -28.800 1.00 91.81 238 ASN A CA 1
ATOM 1864 C C . ASN A 1 238 ? -2.624 -1.937 -28.445 1.00 91.81 238 ASN A C 1
ATOM 1866 O O . ASN A 1 238 ? -1.910 -2.891 -28.736 1.00 91.81 238 ASN A O 1
ATOM 1870 N N . ARG A 1 239 ? -3.810 -2.076 -27.830 1.00 92.19 239 ARG A N 1
ATOM 1871 C CA . ARG A 1 239 ? -4.427 -3.344 -27.399 1.00 92.19 239 ARG A CA 1
ATOM 1872 C C . ARG A 1 239 ? -3.492 -4.202 -26.547 1.00 92.19 239 ARG A C 1
ATOM 1874 O O . ARG A 1 239 ? -3.302 -5.386 -26.816 1.00 92.19 239 ARG A O 1
ATOM 1881 N N . ARG A 1 240 ? -2.886 -3.583 -25.536 1.00 92.81 240 ARG A N 1
ATOM 1882 C CA . ARG A 1 240 ? -1.920 -4.238 -24.648 1.00 92.81 240 ARG A CA 1
ATOM 1883 C C . ARG A 1 240 ? -1.976 -3.660 -23.242 1.00 92.81 240 ARG A C 1
ATOM 1885 O O . ARG A 1 240 ? -2.385 -2.513 -23.056 1.00 92.81 240 ARG A O 1
ATOM 1892 N N . THR A 1 241 ? -1.522 -4.443 -22.272 1.00 92.75 241 THR A N 1
ATOM 1893 C CA . THR A 1 241 ? -1.342 -3.985 -20.895 1.00 92.75 241 THR A CA 1
ATOM 1894 C C . THR A 1 241 ? -0.051 -3.188 -20.787 1.00 92.75 241 THR A C 1
ATOM 1896 O O . THR A 1 241 ? 1.022 -3.653 -21.176 1.00 92.75 241 THR A O 1
ATOM 1899 N N . GLU A 1 242 ? -0.161 -1.980 -20.251 1.00 93.88 242 GLU A N 1
ATOM 1900 C CA . GLU A 1 242 ? 0.977 -1.118 -19.964 1.00 93.88 242 GLU A CA 1
ATOM 1901 C C . GLU A 1 242 ? 1.096 -0.943 -18.447 1.00 93.88 242 GLU A C 1
ATOM 1903 O O . GLU A 1 242 ? 0.101 -0.879 -17.724 1.00 93.88 242 GLU A O 1
ATOM 1908 N N . MET A 1 243 ? 2.332 -0.921 -17.964 1.00 92.44 243 MET A N 1
ATOM 1909 C CA . MET A 1 243 ? 2.696 -0.682 -16.577 1.00 92.44 243 MET A CA 1
ATOM 1910 C C . MET A 1 243 ? 3.472 0.625 -16.517 1.00 92.44 243 MET A C 1
ATOM 1912 O O . MET A 1 243 ? 4.551 0.740 -17.091 1.00 92.44 243 MET A O 1
ATOM 1916 N N . ALA A 1 244 ? 2.910 1.624 -15.856 1.00 93.75 244 ALA A N 1
ATOM 1917 C CA . ALA A 1 244 ? 3.562 2.901 -15.638 1.00 93.75 244 ALA A CA 1
ATOM 1918 C C . ALA A 1 244 ? 4.166 2.958 -14.237 1.00 93.75 244 ALA A C 1
ATOM 1920 O O . ALA A 1 244 ? 3.603 2.441 -13.272 1.00 93.75 244 ALA A O 1
ATOM 1921 N N . VAL A 1 245 ? 5.317 3.612 -14.154 1.00 93.50 245 VAL A N 1
ATOM 1922 C CA . VAL A 1 245 ? 6.046 3.872 -12.917 1.00 93.50 245 VAL A CA 1
ATOM 1923 C C . VAL A 1 245 ? 6.195 5.374 -12.764 1.00 93.50 245 VAL A C 1
ATOM 1925 O O . VAL A 1 245 ? 6.533 6.062 -13.730 1.00 93.50 245 VAL A O 1
ATOM 1928 N N . LEU A 1 246 ? 5.947 5.864 -11.556 1.00 93.06 246 LEU A N 1
ATOM 1929 C CA . LEU A 1 246 ? 6.243 7.217 -11.111 1.00 93.06 246 LEU A CA 1
ATOM 1930 C C . LEU A 1 246 ? 7.238 7.126 -9.958 1.00 93.06 246 LEU A C 1
ATOM 1932 O O . LEU A 1 246 ? 7.046 6.315 -9.057 1.00 93.06 246 LEU A O 1
ATOM 1936 N N . GLU A 1 247 ? 8.259 7.968 -9.961 1.00 90.50 247 GLU A N 1
ATOM 1937 C CA . GLU A 1 247 ? 9.154 8.165 -8.821 1.00 90.50 247 GLU A CA 1
ATOM 1938 C C . GLU A 1 247 ? 9.261 9.651 -8.515 1.00 90.50 247 GLU A C 1
ATOM 1940 O O . GLU A 1 247 ? 9.434 10.465 -9.425 1.00 90.50 247 GLU A O 1
ATOM 1945 N N . LEU A 1 248 ? 9.131 9.994 -7.236 1.00 89.38 248 LEU A N 1
ATOM 1946 C CA . LEU A 1 248 ? 9.140 11.359 -6.738 1.00 89.38 248 LEU A CA 1
ATOM 1947 C C . LEU A 1 248 ? 10.460 11.652 -6.022 1.00 89.38 248 LEU A C 1
ATOM 1949 O O . LEU A 1 248 ? 10.924 10.874 -5.180 1.00 89.38 248 LEU A O 1
ATOM 1953 N N . TYR A 1 249 ? 11.042 12.806 -6.333 1.00 85.25 249 TYR A N 1
ATOM 1954 C CA . TYR A 1 249 ? 12.301 13.274 -5.765 1.00 85.25 249 TYR A CA 1
ATOM 1955 C C . TYR A 1 249 ? 12.202 14.748 -5.348 1.00 85.25 249 TYR A C 1
ATOM 1957 O O . TYR A 1 249 ? 11.616 15.547 -6.061 1.00 85.25 249 TYR A O 1
ATOM 1965 N N . GLU A 1 250 ? 12.789 15.138 -4.219 1.00 81.69 250 GLU A N 1
ATOM 1966 C CA . GLU A 1 250 ? 12.843 16.537 -3.755 1.00 81.69 250 GLU A CA 1
ATOM 1967 C C . GLU A 1 250 ? 13.794 17.405 -4.595 1.00 81.69 250 GLU A C 1
ATOM 1969 O O . GLU A 1 250 ? 13.638 18.621 -4.668 1.00 81.69 250 GLU A O 1
ATOM 1974 N N . GLY A 1 251 ? 14.782 16.790 -5.253 1.00 75.75 251 GLY A N 1
ATOM 1975 C CA . GLY A 1 251 ? 15.845 17.499 -5.971 1.00 75.75 251 GLY A CA 1
ATOM 1976 C C . GLY A 1 251 ? 17.186 17.448 -5.232 1.00 75.75 251 GLY A C 1
ATOM 1977 O O . GLY A 1 251 ? 17.401 16.541 -4.434 1.00 75.75 251 GLY A O 1
ATOM 1978 N N . LYS A 1 252 ? 18.076 18.424 -5.512 1.00 72.75 252 LYS A N 1
ATOM 1979 C CA . LYS A 1 252 ? 19.489 18.518 -5.038 1.00 72.75 252 LYS A CA 1
ATOM 1980 C C . LYS A 1 252 ? 19.672 18.671 -3.544 1.00 72.75 252 LYS A C 1
ATOM 1982 O O . LYS A 1 252 ? 20.745 18.374 -3.032 1.00 72.75 252 LYS A O 1
ATOM 1987 N N . LYS A 1 253 ? 18.691 19.264 -2.883 1.00 71.31 253 LYS A N 1
ATOM 1988 C CA . LYS A 1 253 ? 18.778 19.659 -1.486 1.00 71.31 253 LYS A CA 1
ATOM 1989 C C . LYS A 1 253 ? 17.590 19.052 -0.783 1.00 71.31 253 LYS A C 1
ATOM 1991 O O . LYS A 1 253 ? 16.461 19.285 -1.199 1.00 71.31 253 LYS A O 1
ATOM 1996 N N . GLN A 1 254 ? 17.871 18.303 0.269 1.00 71.31 254 GLN A N 1
ATOM 1997 C CA . GLN A 1 254 ? 16.841 17.883 1.196 1.00 71.31 254 GLN A CA 1
ATOM 1998 C C . GLN A 1 254 ? 16.383 19.110 1.981 1.00 71.31 254 GLN A C 1
ATOM 2000 O O . GLN A 1 254 ? 17.219 19.835 2.526 1.00 71.31 254 GLN A O 1
ATOM 2005 N N . SER A 1 255 ? 15.076 19.366 2.005 1.00 71.31 255 SER A N 1
ATOM 2006 C CA . SER A 1 255 ? 14.558 20.575 2.667 1.00 71.31 255 SER A CA 1
ATOM 2007 C C . SER A 1 255 ? 14.676 20.459 4.182 1.00 71.31 255 SER A C 1
ATOM 2009 O O . SER A 1 255 ? 15.142 21.381 4.847 1.00 71.31 255 SER A O 1
ATOM 2011 N N . ASN A 1 256 ? 14.319 19.288 4.714 1.00 70.00 256 ASN A N 1
ATOM 2012 C CA . ASN A 1 256 ? 14.451 18.962 6.123 1.00 70.00 256 ASN A CA 1
ATOM 2013 C C . ASN A 1 256 ? 14.887 17.498 6.281 1.00 70.00 256 ASN A C 1
ATOM 2015 O O . ASN A 1 256 ? 14.242 16.590 5.761 1.00 70.00 256 ASN A O 1
ATOM 2019 N N . ALA A 1 257 ? 16.012 17.276 6.963 1.00 69.38 257 ALA A N 1
ATOM 2020 C CA . ALA A 1 257 ? 16.584 15.943 7.150 1.00 69.38 257 ALA A CA 1
ATOM 2021 C C . ALA A 1 257 ? 16.049 15.212 8.389 1.00 69.38 257 ALA A C 1
ATOM 2023 O O . ALA A 1 257 ? 16.223 14.001 8.494 1.00 69.38 257 ALA A O 1
ATOM 2024 N N . THR A 1 258 ? 15.428 15.928 9.332 1.00 74.25 258 THR A N 1
ATOM 2025 C CA . THR A 1 258 ? 15.022 15.362 10.626 1.00 74.25 258 THR A CA 1
ATOM 2026 C C . THR A 1 258 ? 13.541 15.019 10.683 1.00 74.25 258 THR A C 1
ATOM 2028 O O . THR A 1 258 ? 13.195 13.950 11.183 1.00 74.25 258 THR A O 1
ATOM 2031 N N . THR A 1 259 ? 12.673 15.887 10.157 1.00 76.00 259 THR A N 1
ATOM 2032 C CA . THR A 1 259 ? 11.217 15.719 10.260 1.00 76.00 259 THR A CA 1
ATOM 2033 C C . THR A 1 259 ? 10.513 16.189 8.992 1.00 76.00 259 THR A C 1
ATOM 2035 O O . THR A 1 259 ? 10.823 17.254 8.463 1.00 76.00 259 THR A O 1
ATOM 2038 N N . PHE A 1 260 ? 9.519 15.419 8.543 1.00 81.06 260 PHE A N 1
ATOM 2039 C CA . PHE A 1 260 ? 8.598 15.814 7.478 1.00 81.06 260 PHE A CA 1
ATOM 2040 C C . PHE A 1 260 ? 7.304 16.388 8.075 1.00 81.06 260 PHE A C 1
ATOM 2042 O O . PHE A 1 260 ? 6.726 15.791 8.983 1.00 81.06 260 PHE A O 1
ATOM 2049 N N . SER A 1 261 ? 6.824 17.512 7.540 1.00 84.50 261 SER A N 1
ATOM 2050 C CA . SER A 1 261 ? 5.514 18.084 7.865 1.00 84.50 261 SER A CA 1
ATOM 2051 C C . SER A 1 261 ? 4.784 18.463 6.583 1.00 84.50 261 SER A C 1
ATOM 2053 O O . SER A 1 261 ? 5.308 19.222 5.776 1.00 84.50 261 SER A O 1
ATOM 2055 N N . SER A 1 262 ? 3.546 17.995 6.413 1.00 84.12 262 SER A N 1
ATOM 2056 C CA . SER A 1 262 ? 2.709 18.393 5.272 1.00 84.12 262 SER A CA 1
ATOM 2057 C C . SER A 1 262 ? 2.313 19.874 5.301 1.00 84.12 262 SER A C 1
ATOM 2059 O O . SER A 1 262 ? 1.967 20.425 4.263 1.00 84.12 262 SER A O 1
ATOM 2061 N N . LEU A 1 263 ? 2.347 20.525 6.472 1.00 85.88 263 LEU A N 1
ATOM 2062 C CA . LEU A 1 263 ? 1.998 21.945 6.628 1.00 85.88 263 LEU A CA 1
ATOM 2063 C C . LEU A 1 263 ? 3.143 22.890 6.236 1.00 85.88 263 LEU A C 1
ATOM 2065 O O . LEU A 1 263 ? 2.894 24.058 5.950 1.00 85.88 263 LEU A O 1
ATOM 2069 N N . ASP A 1 264 ? 4.372 22.379 6.215 1.00 84.25 264 ASP A N 1
ATOM 2070 C CA . ASP A 1 264 ? 5.563 23.065 5.710 1.00 84.25 264 ASP A CA 1
ATOM 2071 C C . ASP A 1 264 ? 6.225 22.163 4.656 1.00 84.25 264 ASP A C 1
ATOM 2073 O O . ASP A 1 264 ? 7.259 21.538 4.919 1.00 84.25 264 ASP A O 1
ATOM 2077 N N . PRO A 1 265 ? 5.556 21.962 3.502 1.00 76.25 265 PRO A N 1
ATOM 2078 C CA . PRO A 1 265 ? 5.967 20.943 2.559 1.00 76.25 265 PRO A CA 1
ATOM 2079 C C . PRO A 1 265 ? 7.278 21.340 1.865 1.00 76.25 265 PRO A C 1
ATOM 2081 O O . PRO A 1 265 ? 7.486 22.516 1.546 1.00 76.25 265 PRO A O 1
ATOM 2084 N N . PRO A 1 266 ? 8.141 20.359 1.538 1.00 74.56 266 PRO A N 1
ATOM 2085 C CA . PRO A 1 266 ? 9.255 20.599 0.631 1.00 74.56 266 PRO A CA 1
ATOM 2086 C C . PRO A 1 266 ? 8.746 21.108 -0.733 1.00 74.56 266 PRO A C 1
ATOM 2088 O O . PRO A 1 266 ? 7.568 20.924 -1.070 1.00 74.56 266 PRO A O 1
ATOM 2091 N N . PRO A 1 267 ? 9.615 21.738 -1.548 1.00 80.31 267 PRO A N 1
ATOM 2092 C CA . PRO A 1 267 ? 9.240 22.202 -2.878 1.00 80.31 267 PRO A CA 1
ATOM 2093 C C . PRO A 1 267 ? 8.649 21.060 -3.711 1.00 80.31 267 PRO A C 1
ATOM 2095 O O . PRO A 1 267 ? 8.953 19.885 -3.490 1.00 80.31 267 PRO A O 1
ATOM 2098 N N . SER A 1 268 ? 7.801 21.416 -4.681 1.00 82.38 268 SER A N 1
ATOM 2099 C CA . SER A 1 268 ? 7.104 20.441 -5.521 1.00 82.38 268 SER A CA 1
ATOM 2100 C C . SER A 1 268 ? 8.079 19.408 -6.100 1.00 82.38 268 SER A C 1
ATOM 2102 O O . SER A 1 268 ? 9.088 19.800 -6.697 1.00 82.38 268 SER A O 1
ATOM 2104 N N . PRO A 1 269 ? 7.799 18.103 -5.936 1.00 87.44 269 PRO A N 1
ATOM 2105 C CA . PRO A 1 269 ? 8.756 17.076 -6.285 1.00 87.44 269 PRO A CA 1
ATOM 2106 C C . PRO A 1 269 ? 8.980 16.981 -7.783 1.00 87.44 269 PRO A C 1
ATOM 2108 O O . PRO A 1 269 ? 8.079 17.116 -8.613 1.00 87.44 269 PRO A O 1
ATOM 2111 N N . LEU A 1 270 ? 10.203 16.607 -8.108 1.00 86.25 270 LEU A N 1
ATOM 2112 C CA . LEU A 1 270 ? 10.585 16.085 -9.391 1.00 86.25 270 LEU A CA 1
ATOM 2113 C C . LEU A 1 270 ? 9.954 14.711 -9.615 1.00 86.25 270 LEU A C 1
ATOM 2115 O O . LEU A 1 270 ? 10.363 13.727 -8.998 1.00 86.25 270 LEU A O 1
ATOM 2119 N N . VAL A 1 271 ? 8.995 14.630 -10.534 1.00 89.00 271 VAL A N 1
ATOM 2120 C CA . VAL A 1 271 ? 8.354 13.356 -10.872 1.00 89.00 271 VAL A CA 1
ATOM 2121 C C . VAL A 1 271 ? 8.943 12.778 -12.149 1.00 89.00 271 VAL A C 1
ATOM 2123 O O . VAL A 1 271 ? 8.692 13.258 -13.258 1.00 89.00 271 VAL A O 1
ATOM 2126 N N . MET A 1 272 ? 9.710 11.706 -11.990 1.00 89.88 272 MET A N 1
ATOM 2127 C CA . MET A 1 272 ? 10.171 10.879 -13.096 1.00 89.88 272 MET A CA 1
ATOM 2128 C C . MET A 1 272 ? 9.114 9.837 -13.422 1.00 89.88 272 MET A C 1
ATOM 2130 O O . MET A 1 272 ? 8.510 9.244 -12.531 1.00 89.88 272 MET A O 1
ATOM 2134 N N . ARG A 1 273 ? 8.870 9.613 -14.714 1.00 92.06 273 ARG A N 1
ATOM 2135 C CA . ARG A 1 273 ? 7.860 8.658 -15.162 1.00 92.06 273 ARG A CA 1
ATOM 2136 C C . ARG A 1 273 ? 8.301 7.904 -16.394 1.00 92.06 273 ARG A C 1
ATOM 2138 O O . ARG A 1 273 ? 8.850 8.493 -17.323 1.00 92.06 273 ARG A O 1
ATOM 2145 N N . GLN A 1 274 ? 7.968 6.625 -16.430 1.00 92.88 274 GLN A N 1
ATOM 2146 C CA . GLN A 1 274 ? 8.208 5.774 -17.585 1.00 92.88 274 GLN A CA 1
ATOM 2147 C C . GLN A 1 274 ? 7.134 4.698 -17.662 1.00 92.88 274 GLN A C 1
ATOM 2149 O O . GLN A 1 274 ? 6.599 4.264 -16.642 1.00 92.88 274 GLN A O 1
ATOM 2154 N N . SER A 1 275 ? 6.796 4.290 -18.881 1.00 93.88 275 SER A N 1
ATOM 2155 C CA . SER A 1 275 ? 5.869 3.193 -19.128 1.00 93.88 275 SER A CA 1
ATOM 2156 C C . SER A 1 275 ? 6.585 1.999 -19.739 1.00 93.88 275 SER A C 1
ATOM 2158 O O . SER A 1 275 ? 7.534 2.132 -20.512 1.00 93.88 275 SER A O 1
ATOM 2160 N N . TYR A 1 276 ? 6.091 0.827 -19.384 1.00 94.94 276 TYR A N 1
ATOM 2161 C CA . TYR A 1 276 ? 6.545 -0.478 -19.819 1.00 94.94 276 TYR A CA 1
ATOM 2162 C C . TYR A 1 276 ? 5.352 -1.266 -20.355 1.00 94.94 276 TYR A C 1
ATOM 2164 O O . TYR A 1 276 ? 4.202 -1.001 -20.014 1.00 94.94 276 TYR A O 1
ATOM 2172 N N . ILE A 1 277 ? 5.617 -2.244 -21.202 1.00 95.12 277 ILE A N 1
ATOM 2173 C CA . ILE A 1 277 ? 4.644 -3.170 -21.761 1.00 95.12 277 ILE A CA 1
ATOM 2174 C C . ILE A 1 277 ? 4.757 -4.456 -20.956 1.00 95.12 277 ILE A C 1
ATOM 2176 O O . ILE A 1 277 ? 5.838 -5.040 -20.854 1.00 95.12 277 ILE A O 1
ATOM 2180 N N . PHE A 1 278 ? 3.639 -4.906 -20.398 1.00 92.88 278 PHE A N 1
ATOM 2181 C CA . PHE A 1 278 ? 3.590 -6.177 -19.695 1.00 92.88 278 PHE A CA 1
ATOM 2182 C C . PHE A 1 278 ? 3.034 -7.265 -20.630 1.00 92.88 278 PHE A C 1
ATOM 2184 O O . PHE A 1 278 ? 1.922 -7.105 -21.146 1.00 92.88 278 PHE A O 1
ATOM 2191 N N . PRO A 1 279 ? 3.767 -8.371 -20.874 1.00 88.62 279 PRO A N 1
ATOM 2192 C CA . PRO A 1 279 ? 3.328 -9.432 -21.776 1.00 88.62 279 PRO A CA 1
ATOM 2193 C C . PRO A 1 279 ? 2.290 -10.339 -21.096 1.00 88.62 279 PRO A C 1
ATOM 2195 O O . PRO A 1 279 ? 2.587 -11.430 -20.600 1.00 88.62 279 PRO A O 1
ATOM 2198 N N . GLY A 1 280 ? 1.043 -9.872 -21.066 1.00 85.38 280 GLY A N 1
ATOM 2199 C CA . GLY A 1 280 ? -0.113 -10.624 -20.588 1.00 85.38 280 GLY A CA 1
ATOM 2200 C C . GLY A 1 280 ? -1.067 -9.783 -19.751 1.00 85.38 280 GLY A C 1
ATOM 2201 O O . GLY A 1 280 ? -0.898 -8.579 -19.590 1.00 85.38 280 GLY A O 1
ATOM 2202 N N . TYR A 1 281 ? -2.073 -10.448 -19.193 1.00 82.88 281 TYR A N 1
ATOM 2203 C CA . TYR A 1 281 ? -3.026 -9.826 -18.283 1.00 82.88 281 TYR A CA 1
ATOM 2204 C C . TYR A 1 281 ? -2.677 -10.154 -16.835 1.00 82.88 281 TYR A C 1
ATOM 2206 O O . TYR A 1 281 ? -2.387 -11.302 -16.481 1.00 82.88 281 TYR A O 1
ATOM 2214 N N . LEU A 1 282 ? -2.767 -9.135 -15.989 1.00 81.69 282 LEU A N 1
ATOM 2215 C CA . LEU A 1 282 ? -2.624 -9.264 -14.546 1.00 81.69 282 LEU A CA 1
ATOM 2216 C C . LEU A 1 282 ? -3.991 -9.578 -13.918 1.00 81.69 282 LEU A C 1
ATOM 2218 O O . LEU A 1 282 ? -5.005 -9.003 -14.327 1.00 81.69 282 LEU A O 1
ATOM 2222 N N . SER A 1 283 ? -4.020 -10.454 -12.912 1.00 78.56 283 SER A N 1
ATOM 2223 C CA . SER A 1 283 ? -5.192 -10.760 -12.063 1.00 78.56 283 SER A CA 1
ATOM 2224 C C . SER A 1 283 ? -5.207 -9.932 -10.781 1.00 78.56 283 SER A C 1
ATOM 2226 O O . SER A 1 283 ? -6.255 -9.440 -10.367 1.00 78.56 283 SER A O 1
ATOM 2228 N N . CYS A 1 284 ? -4.036 -9.723 -10.192 1.00 69.88 284 CYS A N 1
ATOM 2229 C CA . CYS A 1 284 ? -3.792 -8.789 -9.104 1.00 69.88 284 CYS A CA 1
ATOM 2230 C C . CYS A 1 284 ? -2.312 -8.393 -9.114 1.00 69.88 284 CYS A C 1
ATOM 2232 O O . CYS A 1 284 ? -1.476 -9.072 -9.717 1.00 69.88 284 CYS A O 1
ATOM 2234 N N . HIS A 1 285 ? -1.999 -7.275 -8.476 1.00 67.31 285 HIS A N 1
ATOM 2235 C CA . HIS A 1 285 ? -0.631 -6.852 -8.227 1.00 67.31 285 HIS A CA 1
ATOM 2236 C C . HIS A 1 285 ? -0.489 -6.600 -6.728 1.00 67.31 285 HIS A C 1
ATOM 2238 O O . HIS A 1 285 ? -1.458 -6.177 -6.101 1.00 67.31 285 HIS A O 1
ATOM 2244 N N . LEU A 1 286 ? 0.676 -6.914 -6.175 1.00 63.88 286 LEU A N 1
ATOM 2245 C CA . LEU A 1 286 ? 1.073 -6.510 -4.837 1.00 63.88 286 LEU A CA 1
ATOM 2246 C C . LEU A 1 286 ? 2.568 -6.196 -4.846 1.00 63.88 286 LEU A C 1
ATOM 2248 O O . LEU A 1 286 ? 3.354 -6.933 -5.453 1.00 63.88 286 LEU A O 1
ATOM 2252 N N . MET A 1 287 ? 2.969 -5.163 -4.112 1.00 61.31 287 MET A N 1
ATOM 2253 C CA . MET A 1 287 ? 4.366 -4.990 -3.745 1.00 61.31 287 MET A CA 1
ATOM 2254 C C . MET A 1 287 ? 4.761 -5.732 -2.475 1.00 61.31 287 MET A C 1
ATOM 2256 O O . MET A 1 287 ? 4.073 -5.729 -1.459 1.00 61.31 287 MET A O 1
ATOM 2260 N N . ARG A 1 288 ? 5.955 -6.314 -2.523 1.00 58.53 288 ARG A N 1
ATOM 2261 C CA . ARG A 1 288 ? 6.639 -6.865 -1.365 1.00 58.53 288 ARG A CA 1
ATOM 2262 C C . ARG A 1 288 ? 7.562 -5.814 -0.755 1.00 58.53 288 ARG A C 1
ATOM 2264 O O . ARG A 1 288 ? 8.488 -5.356 -1.427 1.00 58.53 288 ARG A O 1
ATOM 2271 N N . SER A 1 289 ? 7.376 -5.518 0.527 1.00 51.72 289 SER A N 1
ATOM 2272 C CA . SER A 1 289 ? 8.428 -4.960 1.376 1.00 51.72 289 SER A CA 1
ATOM 2273 C C . SER A 1 289 ? 9.049 -6.094 2.200 1.00 51.72 289 SER A C 1
ATOM 2275 O O . SER A 1 289 ? 8.399 -6.738 3.024 1.00 51.72 289 SER A O 1
ATOM 2277 N N . CYS A 1 290 ? 10.309 -6.410 1.917 1.00 50.62 290 CYS A N 1
ATOM 2278 C CA . CYS A 1 290 ? 11.215 -6.981 2.912 1.00 50.62 290 CYS A CA 1
ATOM 2279 C C . CYS A 1 290 ? 12.036 -5.805 3.441 1.00 50.62 290 CYS A C 1
ATOM 2281 O O . CYS A 1 290 ? 12.267 -4.888 2.658 1.00 50.62 290 CYS A O 1
ATOM 2283 N N . GLU A 1 291 ? 12.453 -5.807 4.708 1.00 50.06 291 GLU A N 1
ATOM 2284 C CA . GLU A 1 291 ? 12.959 -4.633 5.455 1.00 50.06 291 GLU A CA 1
ATOM 2285 C C . GLU A 1 291 ? 13.991 -3.753 4.716 1.00 50.06 291 GLU A C 1
ATOM 2287 O O . GLU A 1 291 ? 14.116 -2.578 5.043 1.00 50.06 291 GLU A O 1
ATOM 2292 N N . LEU A 1 292 ? 14.661 -4.270 3.675 1.00 48.41 292 LEU A N 1
ATOM 2293 C CA . LEU A 1 292 ? 15.546 -3.511 2.783 1.00 48.41 292 LEU A CA 1
ATOM 2294 C C . LEU A 1 292 ? 15.396 -3.815 1.274 1.00 48.41 292 LEU A C 1
ATOM 2296 O O . LEU A 1 292 ? 16.104 -3.223 0.459 1.00 48.41 292 LEU A O 1
ATOM 2300 N N . VAL A 1 293 ? 14.521 -4.746 0.866 1.00 53.91 293 VAL A N 1
ATOM 2301 C CA . VAL A 1 293 ? 14.436 -5.211 -0.533 1.00 53.91 293 VAL A CA 1
ATOM 2302 C C . VAL A 1 293 ? 13.005 -5.210 -1.054 1.00 53.91 293 VAL A C 1
ATOM 2304 O O . VAL A 1 293 ? 12.101 -5.850 -0.514 1.00 53.91 293 VAL A O 1
ATOM 2307 N N . PHE A 1 294 ? 12.851 -4.519 -2.177 1.00 65.38 294 PHE A N 1
ATOM 2308 C CA . PHE A 1 294 ? 11.595 -4.224 -2.844 1.00 65.38 294 PHE A CA 1
ATOM 2309 C C . PHE A 1 294 ? 11.460 -5.063 -4.119 1.00 65.38 294 PHE A C 1
ATOM 2311 O O . PHE A 1 294 ? 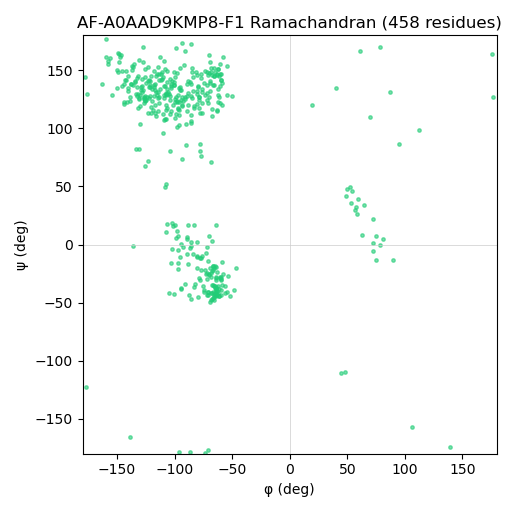12.138 -4.803 -5.118 1.00 65.38 294 PHE A O 1
ATOM 2318 N N . MET A 1 295 ? 10.576 -6.066 -4.101 1.00 71.38 295 MET A N 1
ATOM 2319 C CA . MET A 1 295 ? 10.315 -6.924 -5.267 1.00 71.38 295 MET A CA 1
ATOM 2320 C C . MET A 1 295 ? 8.817 -7.060 -5.566 1.00 71.38 295 MET A C 1
ATOM 2322 O O . MET A 1 295 ? 8.102 -7.782 -4.869 1.00 71.38 295 MET A O 1
ATOM 2326 N N . PRO A 1 296 ? 8.307 -6.371 -6.598 1.00 77.69 296 PRO A N 1
ATOM 2327 C CA . PRO A 1 296 ? 6.903 -6.472 -6.964 1.00 77.69 296 PRO A CA 1
ATOM 2328 C C . PRO A 1 296 ? 6.509 -7.893 -7.393 1.00 77.69 296 PRO A C 1
ATOM 2330 O O . PRO A 1 296 ? 7.180 -8.529 -8.206 1.00 77.69 296 PRO A O 1
ATOM 2333 N N . SER A 1 297 ? 5.381 -8.369 -6.857 1.00 84.19 297 SER A N 1
ATOM 2334 C CA . SER A 1 297 ? 4.775 -9.664 -7.175 1.00 84.19 297 SER A CA 1
ATOM 2335 C C . SER A 1 297 ? 3.517 -9.480 -8.030 1.00 84.19 297 SER A C 1
ATOM 2337 O O . SER A 1 297 ? 2.606 -8.703 -7.727 1.00 84.19 297 SER A O 1
ATOM 2339 N N . PHE A 1 298 ? 3.450 -10.219 -9.128 1.00 88.31 298 PHE A N 1
ATOM 2340 C CA . PHE A 1 298 ? 2.418 -10.116 -10.149 1.00 88.31 298 PHE A CA 1
ATOM 2341 C C . PHE A 1 298 ? 1.658 -11.432 -10.259 1.00 88.31 298 PHE A C 1
ATOM 2343 O O . PHE A 1 298 ? 2.214 -12.443 -10.683 1.00 88.31 298 PHE A O 1
ATOM 2350 N N . ALA A 1 299 ? 0.364 -11.429 -9.936 1.00 90.19 299 ALA A N 1
ATOM 2351 C CA . ALA A 1 299 ? -0.478 -12.583 -10.221 1.00 90.19 299 ALA A CA 1
ATOM 2352 C C . ALA A 1 299 ? -0.901 -12.569 -11.686 1.00 90.19 299 ALA A C 1
ATOM 2354 O O . ALA A 1 299 ? -1.577 -11.647 -12.156 1.00 90.19 299 ALA A O 1
ATOM 2355 N N . LEU A 1 300 ? -0.551 -13.627 -12.398 1.00 90.06 300 LEU A N 1
ATOM 2356 C CA . LEU A 1 300 ? -0.925 -13.835 -13.786 1.00 90.06 300 LEU A CA 1
ATOM 2357 C C . LEU A 1 300 ? -2.311 -14.481 -13.867 1.00 90.06 300 LEU A C 1
ATOM 2359 O O . LEU A 1 300 ? -2.709 -15.263 -13.004 1.00 90.06 300 LEU A O 1
ATOM 2363 N N . GLN A 1 301 ? -3.041 -14.228 -14.953 1.00 86.69 301 GLN A N 1
ATOM 2364 C CA . GLN A 1 301 ? -4.294 -14.950 -15.226 1.00 86.69 301 GLN A CA 1
ATOM 2365 C C . GLN A 1 301 ? -4.102 -16.456 -15.433 1.00 86.69 301 GLN A C 1
ATOM 2367 O O . GLN A 1 301 ? -5.019 -17.229 -15.174 1.00 86.69 301 GLN A O 1
ATOM 2372 N N . THR A 1 302 ? -2.902 -16.884 -15.833 1.00 88.25 302 THR A N 1
ATOM 2373 C CA . THR A 1 302 ? -2.536 -18.303 -15.955 1.00 88.25 302 THR A CA 1
ATOM 2374 C C . THR A 1 302 ? -2.359 -18.999 -14.600 1.00 88.25 302 THR A C 1
ATOM 2376 O O . THR A 1 302 ? -2.045 -20.180 -14.562 1.00 88.25 302 THR A O 1
ATOM 2379 N N . GLY A 1 303 ? -2.501 -18.266 -13.493 1.00 89.31 303 GLY A N 1
ATOM 2380 C CA . GLY A 1 303 ? -2.329 -18.765 -12.133 1.00 89.31 303 GLY A CA 1
ATOM 2381 C C . GLY A 1 303 ? -0.881 -18.844 -11.656 1.00 89.31 303 GLY A C 1
ATOM 2382 O O . GLY A 1 303 ? -0.640 -19.319 -10.553 1.00 89.31 303 GLY A O 1
ATOM 2383 N N . GLY A 1 304 ? 0.081 -18.374 -12.453 1.00 91.56 304 GLY A N 1
ATOM 2384 C CA . GLY A 1 304 ? 1.464 -18.178 -12.013 1.00 91.56 304 GLY A CA 1
ATOM 2385 C C . GLY A 1 304 ? 1.619 -16.874 -11.227 1.00 91.56 304 GLY A C 1
ATOM 2386 O O . GLY A 1 304 ? 0.961 -15.882 -11.543 1.00 91.56 304 GLY A O 1
ATOM 2387 N N . ILE A 1 305 ? 2.499 -16.859 -10.234 1.00 91.81 305 ILE A N 1
ATOM 2388 C CA . ILE A 1 305 ? 2.857 -15.666 -9.464 1.00 91.81 305 ILE A CA 1
ATOM 2389 C C . ILE A 1 305 ? 4.282 -15.286 -9.853 1.00 91.81 305 ILE A C 1
ATOM 2391 O O . ILE A 1 305 ? 5.226 -15.992 -9.519 1.00 91.81 305 ILE A O 1
ATOM 2395 N N . LEU A 1 306 ? 4.417 -14.204 -10.612 1.00 91.25 306 LEU A N 1
ATOM 2396 C CA . LEU A 1 306 ? 5.680 -13.723 -11.158 1.00 91.25 306 LEU A CA 1
ATOM 2397 C C . LEU A 1 306 ? 6.285 -12.669 -10.233 1.00 91.25 306 LEU A C 1
ATOM 2399 O O . LEU A 1 306 ? 5.656 -11.645 -9.977 1.00 91.25 306 LEU A O 1
ATOM 2403 N N . GLU A 1 307 ? 7.517 -12.876 -9.794 1.00 88.50 307 GLU A N 1
ATOM 2404 C CA . GLU A 1 307 ? 8.292 -11.866 -9.077 1.00 88.50 307 GLU A CA 1
ATOM 2405 C C . GLU A 1 307 ? 9.227 -11.145 -10.053 1.00 88.50 307 GLU A C 1
ATOM 2407 O O . GLU A 1 307 ? 9.955 -11.782 -10.812 1.00 88.50 307 GLU A O 1
ATOM 2412 N N . LEU A 1 308 ? 9.211 -9.812 -10.067 1.00 87.31 308 LEU A N 1
ATOM 2413 C CA . LEU A 1 308 ? 10.151 -9.030 -10.873 1.00 87.31 308 LEU A CA 1
ATOM 2414 C C . LEU A 1 308 ? 10.934 -8.064 -9.984 1.00 87.31 308 LEU A C 1
ATOM 2416 O O . LEU A 1 308 ? 10.347 -7.450 -9.098 1.00 87.31 308 LEU A O 1
ATOM 2420 N N . PRO A 1 309 ? 12.242 -7.863 -10.222 1.00 86.56 309 PRO A N 1
ATOM 2421 C CA . PRO A 1 309 ? 12.997 -6.824 -9.532 1.00 86.56 309 PRO A CA 1
ATOM 2422 C C . PRO A 1 309 ? 12.425 -5.432 -9.807 1.00 86.56 309 PRO A C 1
ATOM 2424 O O . PRO A 1 309 ? 12.193 -5.075 -10.965 1.00 86.56 309 PRO A O 1
ATOM 2427 N N . LYS A 1 310 ? 12.300 -4.592 -8.769 1.00 84.62 310 LYS A N 1
ATOM 2428 C CA . LYS A 1 310 ? 11.910 -3.178 -8.930 1.00 84.62 310 LYS A CA 1
ATOM 2429 C C . LYS A 1 310 ? 12.871 -2.408 -9.846 1.00 84.62 310 LYS A C 1
ATOM 2431 O O . LYS A 1 310 ? 12.436 -1.475 -10.508 1.00 84.62 310 LYS A O 1
ATOM 2436 N N . ALA A 1 311 ? 14.129 -2.838 -9.965 1.00 84.62 311 ALA A N 1
ATOM 2437 C CA . ALA A 1 311 ? 15.102 -2.274 -10.905 1.00 84.62 311 ALA A CA 1
ATOM 2438 C C . ALA A 1 311 ? 14.668 -2.384 -12.385 1.00 84.62 311 ALA A C 1
ATOM 2440 O O . ALA A 1 311 ? 15.019 -1.528 -13.194 1.00 84.62 311 ALA A O 1
ATOM 2441 N N . LEU A 1 312 ? 13.855 -3.391 -12.751 1.00 89.44 312 LEU A N 1
ATOM 2442 C CA . LEU A 1 312 ? 13.243 -3.463 -14.088 1.00 89.44 312 LEU A CA 1
ATOM 2443 C C . LEU A 1 312 ? 12.192 -2.359 -14.291 1.00 89.44 312 LEU A C 1
ATOM 2445 O O . LEU A 1 312 ? 11.914 -1.961 -15.418 1.00 89.44 312 LEU A O 1
ATOM 2449 N N . LEU A 1 313 ? 11.613 -1.858 -13.206 1.00 88.94 313 LEU A N 1
ATOM 2450 C CA . LEU A 1 313 ? 10.586 -0.825 -13.163 1.00 88.94 313 LEU A CA 1
ATOM 2451 C C . LEU A 1 313 ? 11.179 0.487 -12.629 1.00 88.94 313 LEU A C 1
ATOM 2453 O O . LEU A 1 313 ? 10.631 1.081 -11.707 1.00 88.94 313 LEU A O 1
ATOM 2457 N N . ASP A 1 314 ? 12.313 0.928 -13.173 1.00 88.75 314 ASP A N 1
ATOM 2458 C CA . ASP A 1 314 ? 12.955 2.207 -12.829 1.00 88.75 314 ASP A CA 1
ATOM 2459 C C . ASP A 1 314 ? 12.689 3.228 -13.959 1.00 88.75 314 ASP A C 1
ATOM 2461 O O . ASP A 1 314 ? 12.970 2.917 -15.119 1.00 88.75 314 ASP A O 1
ATOM 2465 N N . PRO A 1 315 ? 12.118 4.418 -13.690 1.00 90.69 315 PRO A N 1
ATOM 2466 C CA . PRO A 1 315 ? 11.860 5.432 -14.711 1.00 90.69 315 PRO A CA 1
ATOM 2467 C C . PRO A 1 315 ? 13.115 6.151 -15.232 1.00 90.69 315 PRO A C 1
ATOM 2469 O O . PRO A 1 315 ? 13.022 6.949 -16.166 1.00 90.69 315 PRO A O 1
ATOM 2472 N N . ARG A 1 316 ? 14.283 5.904 -14.630 1.00 87.19 316 ARG A N 1
ATOM 2473 C CA . ARG A 1 316 ? 15.576 6.479 -15.026 1.00 87.19 316 ARG A CA 1
ATOM 2474 C C . ARG A 1 316 ? 16.270 5.668 -16.113 1.00 87.19 316 ARG A C 1
ATOM 2476 O O . ARG A 1 316 ? 17.322 6.081 -16.595 1.00 87.19 316 ARG A O 1
ATOM 2483 N N . ARG A 1 317 ? 15.697 4.533 -16.533 1.00 90.56 317 ARG A N 1
ATOM 2484 C CA . ARG A 1 317 ? 16.277 3.664 -17.563 1.00 90.56 317 ARG A CA 1
ATOM 2485 C C . ARG A 1 317 ? 16.357 4.416 -18.902 1.00 90.56 317 ARG A C 1
ATOM 2487 O O . ARG A 1 317 ? 15.317 4.745 -19.483 1.00 90.56 317 ARG A O 1
ATOM 2494 N N . PRO A 1 318 ? 17.565 4.687 -19.431 1.00 89.69 318 PRO A N 1
ATOM 2495 C CA . PRO A 1 318 ? 17.737 5.466 -20.650 1.00 89.69 318 PRO A CA 1
ATOM 2496 C C . PRO A 1 318 ? 17.601 4.579 -21.892 1.00 89.69 318 PRO A C 1
ATOM 2498 O O . PRO A 1 318 ? 18.013 3.422 -21.882 1.00 89.69 318 PRO A O 1
ATOM 2501 N N . ILE A 1 319 ? 17.096 5.122 -23.004 1.00 90.81 319 ILE A N 1
ATOM 2502 C CA . ILE A 1 319 ? 17.089 4.401 -24.295 1.00 90.81 319 ILE A CA 1
ATOM 2503 C C . ILE A 1 319 ? 18.526 4.140 -24.769 1.00 90.81 319 ILE A C 1
ATOM 2505 O O . ILE A 1 319 ? 18.850 3.041 -25.208 1.00 90.81 319 ILE A O 1
ATOM 2509 N N . VAL A 1 320 ? 19.393 5.148 -24.650 1.00 91.69 320 VAL A N 1
ATOM 2510 C CA . VAL A 1 320 ? 20.819 5.048 -24.977 1.00 91.69 320 VAL A CA 1
ATOM 2511 C C . VAL A 1 320 ? 21.620 5.294 -23.696 1.00 91.69 320 VAL A C 1
ATOM 2513 O O . VAL A 1 320 ? 21.567 6.407 -23.167 1.00 91.69 320 VAL A O 1
ATOM 2516 N N . PRO A 1 321 ? 22.337 4.287 -23.162 1.00 88.00 321 PRO A N 1
ATOM 2517 C CA . PRO A 1 321 ? 23.079 4.431 -21.915 1.00 88.00 321 PRO A CA 1
ATOM 2518 C C . PRO A 1 321 ? 24.316 5.314 -22.113 1.00 88.00 321 PRO A C 1
ATOM 2520 O O . PRO A 1 321 ? 25.119 5.081 -23.021 1.00 88.00 321 PRO A O 1
ATOM 2523 N N . THR A 1 322 ? 24.479 6.296 -21.228 1.00 87.44 322 THR A N 1
ATOM 2524 C CA . THR A 1 322 ? 25.658 7.174 -21.146 1.00 87.44 322 THR A CA 1
ATOM 2525 C C . THR A 1 322 ? 26.685 6.566 -20.177 1.00 87.44 322 THR A C 1
ATOM 2527 O O . THR A 1 322 ? 26.336 5.619 -19.466 1.00 87.44 322 THR A O 1
ATOM 2530 N N . PRO A 1 323 ? 27.945 7.042 -20.141 1.00 85.62 323 PRO A N 1
ATOM 2531 C CA . PRO A 1 323 ? 28.944 6.558 -19.184 1.00 85.62 323 PRO A CA 1
ATOM 2532 C C . PRO A 1 323 ? 28.473 6.646 -17.727 1.00 85.62 323 PRO A C 1
ATOM 2534 O O . PRO A 1 323 ? 28.611 5.674 -16.995 1.00 85.62 323 PRO A O 1
ATOM 2537 N N . GLU A 1 324 ? 27.800 7.735 -17.350 1.00 80.94 324 GLU A N 1
ATOM 2538 C CA . GLU A 1 324 ? 27.290 7.952 -15.989 1.00 80.94 324 GLU A CA 1
ATOM 2539 C C . GLU A 1 324 ? 26.226 6.907 -15.617 1.00 80.94 324 GLU A C 1
ATOM 2541 O O . GLU A 1 324 ? 26.254 6.327 -14.536 1.00 80.94 324 GLU A O 1
ATOM 2546 N N . HIS A 1 325 ? 25.323 6.584 -16.550 1.00 80.94 325 HIS A N 1
ATOM 2547 C CA . HIS A 1 325 ? 24.329 5.529 -16.339 1.00 80.94 325 HIS A CA 1
ATOM 2548 C C . HIS A 1 325 ? 24.971 4.142 -16.168 1.00 80.94 325 HIS A C 1
ATOM 2550 O O . HIS A 1 325 ? 24.418 3.292 -15.472 1.00 80.94 325 HIS A O 1
ATOM 2556 N N . ARG A 1 326 ? 26.127 3.894 -16.803 1.00 79.06 326 ARG A N 1
ATOM 2557 C CA . ARG A 1 326 ? 26.866 2.628 -16.657 1.00 79.06 326 ARG A CA 1
ATOM 2558 C C . ARG A 1 326 ? 27.589 2.545 -15.318 1.00 79.06 326 ARG A C 1
ATOM 2560 O O . ARG A 1 326 ? 27.630 1.460 -14.751 1.00 79.06 326 ARG A O 1
ATOM 2567 N N . GLU A 1 327 ? 28.111 3.662 -14.816 1.00 79.62 327 GLU A N 1
ATOM 2568 C CA . GLU A 1 327 ? 28.717 3.748 -13.481 1.00 79.62 327 GLU A CA 1
ATOM 2569 C C . GLU A 1 327 ? 27.690 3.479 -12.371 1.00 79.62 327 GLU A C 1
ATOM 2571 O O . GLU A 1 327 ? 27.995 2.765 -11.420 1.00 79.62 327 GLU A O 1
ATOM 2576 N N . GLU A 1 328 ? 26.452 3.965 -12.523 1.00 75.62 328 GLU A N 1
ATOM 2577 C CA . GLU A 1 328 ? 25.350 3.681 -11.588 1.00 75.62 328 GLU A CA 1
ATOM 2578 C C . GLU A 1 328 ? 24.757 2.263 -11.761 1.00 75.62 328 GLU A C 1
ATOM 2580 O O . GLU A 1 328 ? 23.969 1.798 -10.940 1.00 75.62 328 GLU A O 1
ATOM 2585 N N . GLY A 1 329 ? 25.126 1.541 -12.826 1.00 81.75 329 GLY A N 1
ATOM 2586 C CA . GLY A 1 329 ? 24.583 0.213 -13.123 1.00 81.75 329 GLY A CA 1
ATOM 2587 C C . GLY A 1 329 ? 23.134 0.231 -13.628 1.00 81.75 329 GLY A C 1
ATOM 2588 O O . GLY A 1 329 ? 22.439 -0.784 -13.548 1.00 81.75 329 GLY A O 1
ATOM 2589 N N . ILE A 1 330 ? 22.660 1.361 -14.169 1.00 83.06 330 ILE A N 1
ATOM 2590 C CA . ILE A 1 330 ? 21.307 1.478 -14.717 1.00 83.06 330 ILE A CA 1
ATOM 2591 C C . ILE A 1 330 ? 21.216 0.681 -16.017 1.00 83.06 330 ILE A C 1
ATOM 2593 O O . ILE A 1 330 ? 21.901 0.935 -17.011 1.00 83.06 330 ILE A O 1
ATOM 2597 N N . MET A 1 331 ? 20.294 -0.273 -16.029 1.00 87.62 331 MET A N 1
ATOM 2598 C CA . MET A 1 331 ? 19.992 -1.057 -17.216 1.00 87.62 331 MET A CA 1
ATOM 2599 C C . MET A 1 331 ? 19.301 -0.199 -18.300 1.00 87.62 331 MET A C 1
ATOM 2601 O O . MET A 1 331 ? 18.426 0.615 -17.990 1.00 87.62 331 MET A O 1
ATOM 2605 N N . PRO A 1 332 ? 19.624 -0.390 -19.591 1.00 91.88 332 PRO A N 1
ATOM 2606 C CA . PRO A 1 332 ? 18.997 0.368 -20.670 1.00 91.88 332 PRO A CA 1
ATOM 2607 C C . PRO A 1 332 ? 17.494 0.094 -20.726 1.00 91.88 332 PRO A C 1
ATOM 2609 O O . PRO A 1 332 ? 17.029 -0.985 -20.346 1.00 91.88 332 PRO A O 1
ATOM 2612 N N . TYR A 1 333 ? 16.719 1.065 -21.197 1.00 93.81 333 TYR A N 1
ATOM 2613 C CA . TYR A 1 333 ? 15.279 0.931 -21.351 1.00 93.81 333 TYR A CA 1
ATOM 2614 C C . TYR A 1 333 ? 14.947 -0.170 -22.350 1.00 93.81 333 TYR A C 1
ATOM 2616 O O . TYR A 1 333 ? 15.340 -0.126 -23.515 1.00 93.81 333 TYR A O 1
ATOM 2624 N N . MET A 1 334 ? 14.172 -1.137 -21.876 1.00 93.50 334 MET A N 1
ATOM 2625 C CA . MET A 1 334 ? 13.570 -2.178 -22.688 1.00 93.50 334 MET A CA 1
ATOM 2626 C C . MET A 1 334 ? 12.067 -2.092 -22.438 1.00 93.50 334 MET A C 1
ATOM 2628 O O . MET A 1 334 ? 11.651 -2.304 -21.296 1.00 93.50 334 MET A O 1
ATOM 2632 N N . PRO A 1 335 ? 11.265 -1.714 -23.450 1.00 92.56 335 PRO A N 1
ATOM 2633 C CA . PRO A 1 335 ? 9.854 -1.429 -23.246 1.00 92.56 335 PRO A CA 1
ATOM 2634 C C . PRO A 1 335 ? 9.085 -2.672 -22.808 1.00 92.56 335 PRO A C 1
ATOM 2636 O O . PRO A 1 335 ? 8.184 -2.550 -21.993 1.00 92.56 335 PRO A O 1
ATOM 2639 N N . GLU A 1 336 ? 9.434 -3.857 -23.302 1.00 93.69 336 GLU A N 1
ATOM 2640 C CA . GLU A 1 336 ? 8.798 -5.110 -22.893 1.00 93.69 336 GLU A CA 1
ATOM 2641 C C . GLU A 1 336 ? 9.445 -5.665 -21.623 1.00 93.69 336 GLU A C 1
ATOM 2643 O O . GLU A 1 336 ? 10.662 -5.849 -21.556 1.00 93.69 336 GLU A O 1
ATOM 2648 N N . LEU A 1 337 ? 8.624 -5.935 -20.606 1.00 92.75 337 LEU A N 1
ATOM 2649 C CA . LEU A 1 337 ? 9.094 -6.549 -19.369 1.00 92.75 337 LEU A CA 1
ATOM 2650 C C . LEU A 1 337 ? 9.335 -8.046 -19.580 1.00 92.75 337 LEU A C 1
ATOM 2652 O O . LEU A 1 337 ? 8.453 -8.737 -20.098 1.00 92.75 337 LEU A O 1
ATOM 2656 N N . PRO A 1 338 ? 10.496 -8.572 -19.156 1.00 91.56 338 PRO A N 1
ATOM 2657 C CA . PRO A 1 338 ? 10.769 -9.993 -19.262 1.00 91.56 338 PRO A CA 1
ATOM 2658 C C . PRO A 1 338 ? 9.844 -10.780 -18.328 1.00 91.56 338 PRO A C 1
ATOM 2660 O O . PRO A 1 338 ? 9.516 -10.340 -17.227 1.00 91.56 338 PRO A O 1
ATOM 2663 N N . LYS A 1 339 ? 9.461 -11.980 -18.763 1.00 89.69 339 LYS A N 1
ATOM 2664 C CA . LYS A 1 339 ? 8.694 -12.948 -17.972 1.00 89.69 339 LYS A CA 1
ATOM 2665 C C . LYS A 1 339 ? 9.470 -14.271 -17.901 1.00 89.69 339 LYS A C 1
ATOM 2667 O O . LYS A 1 339 ? 9.101 -15.221 -18.592 1.00 89.69 339 LYS A O 1
ATOM 2672 N N . PRO A 1 340 ? 10.578 -14.321 -17.142 1.00 90.81 340 PRO A N 1
ATOM 2673 C CA . PRO A 1 340 ? 11.327 -15.558 -16.958 1.00 90.81 340 PRO A CA 1
ATOM 2674 C C . PRO A 1 340 ? 10.477 -16.562 -16.175 1.00 90.81 340 PRO A C 1
ATOM 2676 O O . PRO A 1 340 ? 9.806 -16.199 -15.205 1.00 90.81 340 PRO A O 1
ATOM 2679 N N . TYR A 1 341 ? 10.484 -17.823 -16.604 1.00 89.44 341 TYR A N 1
ATOM 2680 C CA . TYR A 1 341 ? 9.713 -18.879 -15.942 1.00 89.44 341 TYR A CA 1
ATOM 2681 C C . TYR A 1 341 ? 10.302 -19.227 -14.570 1.00 89.44 341 TYR A C 1
ATOM 2683 O O . TYR A 1 341 ? 9.571 -19.627 -13.671 1.00 89.44 341 TYR A O 1
ATOM 2691 N N . GLU A 1 342 ? 11.601 -18.999 -14.389 1.00 90.56 342 GLU A N 1
ATOM 2692 C CA . GLU A 1 342 ? 12.342 -19.212 -13.146 1.00 90.56 342 GLU A CA 1
ATOM 2693 C C . GLU A 1 342 ? 11.921 -18.241 -12.035 1.00 90.56 342 GLU A C 1
ATOM 2695 O O . GLU A 1 342 ? 12.099 -18.543 -10.859 1.00 90.56 342 GLU A O 1
ATOM 2700 N N . ALA A 1 343 ? 11.342 -17.089 -12.389 1.00 89.81 343 ALA A N 1
ATOM 2701 C CA . ALA A 1 343 ? 10.843 -16.113 -11.420 1.00 89.81 343 ALA A CA 1
ATOM 2702 C C . ALA A 1 343 ? 9.376 -16.351 -11.017 1.00 89.81 343 ALA A C 1
ATOM 2704 O O . ALA A 1 343 ? 8.773 -15.525 -10.326 1.00 89.81 343 ALA A O 1
ATOM 2705 N N . ILE A 1 344 ? 8.770 -17.456 -11.467 1.00 92.06 344 ILE A N 1
ATOM 2706 C CA . ILE A 1 344 ? 7.419 -17.850 -11.067 1.00 92.06 344 ILE A CA 1
ATOM 2707 C C . ILE A 1 344 ? 7.502 -18.649 -9.761 1.00 92.06 344 ILE A C 1
ATOM 2709 O O . ILE A 1 344 ? 7.852 -19.828 -9.756 1.00 92.06 344 ILE A O 1
ATOM 2713 N N . ILE A 1 345 ? 7.139 -18.017 -8.644 1.00 91.69 345 ILE A N 1
ATOM 2714 C CA . ILE A 1 345 ? 7.391 -18.544 -7.289 1.00 91.69 345 ILE A CA 1
ATOM 2715 C C . ILE A 1 345 ? 6.562 -19.784 -6.933 1.00 91.69 345 ILE A C 1
ATOM 2717 O O . ILE A 1 345 ? 6.899 -20.515 -6.004 1.00 91.69 345 ILE A O 1
ATOM 2721 N N . ASN A 1 346 ? 5.452 -20.016 -7.635 1.00 92.06 346 ASN A N 1
ATOM 2722 C CA . ASN A 1 346 ? 4.560 -21.144 -7.385 1.00 92.06 346 ASN A CA 1
ATOM 2723 C C . ASN A 1 346 ? 4.778 -22.329 -8.329 1.00 92.06 346 ASN A C 1
ATOM 2725 O O . ASN A 1 346 ? 4.028 -23.297 -8.232 1.00 92.06 346 ASN A O 1
ATOM 2729 N N . TYR A 1 347 ? 5.799 -22.296 -9.194 1.00 88.81 347 TYR A N 1
ATOM 2730 C CA . TYR A 1 347 ? 6.174 -23.401 -10.086 1.00 88.81 347 TYR A CA 1
ATOM 2731 C C . TYR A 1 347 ? 4.950 -24.051 -10.771 1.00 88.81 347 TYR A C 1
ATOM 2733 O O . TYR A 1 347 ? 4.284 -23.419 -11.589 1.00 88.81 347 TYR A O 1
ATOM 2741 N N . ASN A 1 348 ? 4.621 -25.295 -10.399 1.00 88.94 348 ASN A N 1
ATOM 2742 C CA . ASN A 1 348 ? 3.523 -26.082 -10.972 1.00 88.94 348 ASN A CA 1
ATOM 2743 C C . ASN A 1 348 ? 2.202 -25.977 -10.183 1.00 88.94 348 ASN A C 1
ATOM 2745 O O . ASN A 1 348 ? 1.216 -26.614 -10.545 1.00 88.94 348 ASN A O 1
ATOM 2749 N N . GLN A 1 349 ? 2.164 -25.204 -9.096 1.00 91.56 349 GLN A N 1
ATOM 2750 C CA . GLN A 1 349 ? 0.983 -25.009 -8.255 1.00 91.56 349 GLN A CA 1
ATOM 2751 C C . GLN A 1 349 ? 0.213 -23.765 -8.707 1.00 91.56 349 GLN A C 1
ATOM 2753 O O . GLN A 1 349 ? 0.266 -22.716 -8.066 1.00 91.56 349 GLN A O 1
ATOM 2758 N N . SER A 1 350 ? -0.483 -23.863 -9.841 1.00 91.44 350 SER A N 1
ATOM 2759 C CA . SER A 1 350 ? -1.274 -22.753 -10.387 1.00 91.44 350 SER A CA 1
ATOM 2760 C C . SER A 1 350 ? -2.408 -22.345 -9.439 1.00 91.44 350 SER A C 1
ATOM 2762 O O . SER A 1 350 ? -3.212 -23.191 -9.055 1.00 91.44 350 SER A O 1
ATOM 2764 N N . VAL A 1 351 ? -2.506 -21.052 -9.122 1.00 90.75 351 VAL A N 1
ATOM 2765 C CA . VAL A 1 351 ? -3.531 -20.479 -8.235 1.00 90.75 351 VAL A CA 1
ATOM 2766 C C . VAL A 1 351 ? -4.492 -19.641 -9.068 1.00 90.75 351 VAL A C 1
ATOM 2768 O O . VAL A 1 351 ? -4.112 -18.598 -9.602 1.00 90.75 351 VAL A O 1
ATOM 2771 N N . TYR A 1 352 ? -5.744 -20.070 -9.205 1.00 89.50 352 TYR A N 1
ATOM 2772 C CA . TYR A 1 352 ? -6.701 -19.373 -10.067 1.00 89.50 352 TYR A CA 1
ATOM 2773 C C . TYR A 1 352 ? -7.509 -18.311 -9.316 1.00 89.50 352 TYR A C 1
ATOM 2775 O O . TYR A 1 352 ? -7.740 -18.393 -8.111 1.00 89.50 352 TYR A O 1
ATOM 2783 N N . LYS A 1 353 ? -7.977 -17.301 -10.066 1.00 88.06 353 LYS A N 1
ATOM 2784 C CA . LYS A 1 353 ? -8.832 -16.207 -9.564 1.00 88.06 353 LYS A CA 1
ATOM 2785 C C . LYS A 1 353 ? -8.285 -15.555 -8.287 1.00 88.06 353 LYS A C 1
ATOM 2787 O O . LYS A 1 353 ? -9.024 -15.360 -7.322 1.00 88.06 353 LYS A O 1
ATOM 2792 N N . ILE A 1 354 ? -6.994 -15.225 -8.290 1.00 88.31 354 ILE A N 1
ATOM 2793 C CA . ILE A 1 354 ? -6.360 -14.516 -7.176 1.00 88.31 354 ILE A CA 1
ATOM 2794 C C . ILE A 1 354 ? -7.056 -13.161 -7.006 1.00 88.31 354 ILE A C 1
ATOM 2796 O O . ILE A 1 354 ? -7.128 -12.373 -7.950 1.00 88.31 354 ILE A O 1
ATOM 2800 N N . GLN A 1 355 ? -7.602 -12.929 -5.813 1.00 86.00 355 GLN A N 1
ATOM 2801 C CA . GLN A 1 355 ? -8.254 -11.676 -5.435 1.00 86.00 355 GLN A CA 1
ATOM 2802 C C . GLN A 1 355 ? -7.255 -10.712 -4.803 1.00 86.00 355 GLN A C 1
ATOM 2804 O O . GLN A 1 355 ? -7.343 -9.506 -5.019 1.00 86.00 355 GLN A O 1
ATOM 2809 N N . GLY A 1 356 ? -6.280 -11.248 -4.071 1.00 85.62 356 GLY A N 1
ATOM 2810 C CA . GLY A 1 356 ? -5.205 -10.468 -3.492 1.00 85.62 356 GLY A CA 1
ATOM 2811 C C . GLY A 1 356 ? -3.995 -11.322 -3.150 1.00 85.62 356 GLY A C 1
ATOM 2812 O O . GLY A 1 356 ? -4.055 -12.547 -3.035 1.00 85.62 356 GLY A O 1
ATOM 2813 N N . ILE A 1 357 ? -2.875 -10.638 -2.985 1.00 88.00 357 ILE A N 1
ATOM 2814 C CA . ILE A 1 357 ? -1.661 -11.184 -2.393 1.00 88.00 357 ILE A CA 1
ATOM 2815 C C . ILE A 1 357 ? -1.466 -10.394 -1.100 1.00 88.00 357 ILE A C 1
ATOM 2817 O O . ILE A 1 357 ? -1.808 -9.215 -1.038 1.00 88.00 357 ILE A O 1
ATOM 2821 N N . HIS A 1 358 ? -0.923 -11.019 -0.069 1.00 87.31 358 HIS A N 1
ATOM 2822 C CA . HIS A 1 358 ? -0.507 -10.366 1.160 1.00 87.31 358 HIS A CA 1
ATOM 2823 C C . HIS A 1 358 ? 0.926 -10.778 1.482 1.00 87.31 358 HIS A C 1
ATOM 2825 O O . HIS A 1 358 ? 1.265 -11.962 1.417 1.00 87.31 358 HIS A O 1
ATOM 2831 N N . THR A 1 359 ? 1.758 -9.815 1.861 1.00 85.69 359 THR A N 1
ATOM 2832 C CA . THR A 1 359 ? 3.141 -10.050 2.284 1.00 85.69 359 THR A CA 1
ATOM 2833 C C . THR A 1 359 ? 3.333 -9.657 3.738 1.00 85.69 359 THR A C 1
ATOM 2835 O O . THR A 1 359 ? 2.728 -8.697 4.204 1.00 85.69 359 THR A O 1
ATOM 2838 N N . ALA A 1 360 ? 4.173 -10.391 4.459 1.00 84.62 360 ALA A N 1
ATOM 2839 C CA . ALA A 1 360 ? 4.584 -10.030 5.811 1.00 84.62 360 ALA A CA 1
ATOM 2840 C C . ALA A 1 360 ? 6.090 -10.273 5.986 1.00 84.62 360 ALA A C 1
ATOM 2842 O O . ALA A 1 360 ? 6.575 -11.312 5.525 1.00 84.62 360 ALA A O 1
ATOM 2843 N N . PRO A 1 361 ? 6.828 -9.367 6.651 1.00 82.62 361 PRO A N 1
ATOM 2844 C CA . PRO A 1 361 ? 8.231 -9.608 6.967 1.00 82.62 361 PRO A CA 1
ATOM 2845 C C . PRO A 1 361 ? 8.360 -10.870 7.828 1.00 82.62 361 PRO A C 1
ATOM 2847 O O . PRO A 1 361 ? 7.502 -11.154 8.672 1.00 82.62 361 PRO A O 1
ATOM 2850 N N . ALA A 1 362 ? 9.404 -11.661 7.587 1.00 81.69 362 ALA A N 1
ATOM 2851 C CA . ALA A 1 362 ? 9.798 -12.705 8.525 1.00 81.69 362 ALA A CA 1
ATOM 2852 C C . ALA A 1 362 ? 10.722 -12.102 9.595 1.00 81.69 362 ALA A C 1
ATOM 2854 O O . ALA A 1 362 ? 11.169 -10.971 9.464 1.00 81.69 362 ALA A O 1
ATOM 2855 N N . GLY A 1 363 ? 11.070 -12.870 10.632 1.00 79.38 363 GLY A N 1
ATOM 2856 C CA . GLY A 1 363 ? 12.106 -12.456 11.594 1.00 79.38 363 GLY A CA 1
ATOM 2857 C C . GLY A 1 363 ? 13.537 -12.455 11.030 1.00 79.38 363 GLY A C 1
ATOM 2858 O O . GLY A 1 363 ? 14.480 -12.332 11.798 1.00 79.38 363 GLY A O 1
ATOM 2859 N N . LEU A 1 364 ? 13.689 -12.670 9.721 1.00 82.38 364 LEU A N 1
ATOM 2860 C CA . LEU A 1 364 ? 14.942 -12.672 8.973 1.00 82.38 364 LEU A CA 1
ATOM 2861 C C . LEU A 1 364 ? 14.826 -11.602 7.887 1.00 82.38 364 LEU A C 1
ATOM 2863 O O . LEU A 1 364 ? 13.868 -11.641 7.110 1.00 82.38 364 LEU A O 1
ATOM 2867 N N . GLU A 1 365 ? 15.795 -10.694 7.809 1.00 73.19 365 GLU A N 1
ATOM 2868 C CA . GLU A 1 365 ? 15.797 -9.560 6.874 1.00 73.19 365 GLU A CA 1
ATOM 2869 C C . GLU A 1 365 ? 15.745 -10.007 5.407 1.00 73.19 365 GLU A C 1
ATOM 2871 O O . GLU A 1 365 ? 15.187 -9.316 4.552 1.00 73.19 365 GLU A O 1
ATOM 2876 N N . SER A 1 366 ? 16.303 -11.181 5.095 1.00 80.62 366 SER A N 1
ATOM 2877 C CA . SER A 1 366 ? 16.314 -11.735 3.738 1.00 80.62 366 SER A CA 1
ATOM 2878 C C . SER A 1 366 ? 15.008 -12.417 3.332 1.00 80.62 366 SER A C 1
ATOM 2880 O O . SER A 1 366 ? 14.846 -12.804 2.169 1.00 80.62 366 SER A O 1
ATOM 2882 N N . THR A 1 367 ? 14.094 -12.638 4.282 1.00 84.75 367 THR A N 1
ATOM 2883 C CA . THR A 1 367 ? 12.935 -13.514 4.111 1.00 84.75 367 THR A CA 1
ATOM 2884 C C . THR A 1 367 ? 11.634 -12.758 4.342 1.00 84.75 367 THR A C 1
ATOM 2886 O O . THR A 1 367 ? 11.439 -12.057 5.326 1.00 84.75 367 THR A O 1
ATOM 2889 N N . CYS A 1 368 ? 10.662 -12.981 3.466 1.00 86.06 368 CYS A N 1
ATOM 2890 C CA . CYS A 1 368 ? 9.302 -12.484 3.671 1.00 86.06 368 CYS A CA 1
ATOM 2891 C C . CYS A 1 368 ? 8.268 -13.522 3.215 1.00 86.06 368 CYS A C 1
ATOM 2893 O O . CYS A 1 368 ? 8.485 -14.318 2.289 1.00 86.06 368 CYS A O 1
ATOM 2895 N N . LEU A 1 369 ? 7.160 -13.549 3.942 1.00 90.12 369 LEU A N 1
ATOM 2896 C CA . LEU A 1 369 ? 6.081 -14.513 3.830 1.00 90.12 369 LEU A CA 1
ATOM 2897 C C . LEU A 1 369 ? 5.071 -13.997 2.806 1.00 90.12 369 LEU A C 1
ATOM 2899 O O . LEU A 1 369 ? 4.609 -12.867 2.928 1.00 90.12 369 LEU A O 1
ATOM 2903 N N . VAL A 1 370 ? 4.719 -14.810 1.812 1.00 89.81 370 VAL A N 1
ATOM 2904 C CA . VAL A 1 370 ? 3.733 -14.472 0.775 1.00 89.81 370 VAL A CA 1
ATOM 2905 C C . VAL A 1 370 ? 2.518 -15.365 0.937 1.00 89.81 370 VAL A C 1
ATOM 2907 O O . VAL A 1 370 ? 2.639 -16.588 0.929 1.00 89.81 370 VAL A O 1
ATOM 2910 N N . LEU A 1 371 ? 1.343 -14.755 1.031 1.00 91.38 371 LEU A N 1
ATOM 2911 C CA . LEU A 1 371 ? 0.054 -15.429 1.003 1.00 91.38 371 LEU A CA 1
ATOM 2912 C C . LEU A 1 371 ? -0.758 -14.899 -0.178 1.00 91.38 371 LEU A C 1
ATOM 2914 O O . LEU A 1 371 ? -1.174 -13.747 -0.181 1.00 91.38 371 LEU A O 1
ATOM 2918 N N . CYS A 1 372 ? -1.018 -15.740 -1.166 1.00 90.94 372 CYS A N 1
ATOM 2919 C CA . CYS A 1 372 ? -1.972 -15.452 -2.230 1.00 90.94 372 CYS A CA 1
ATOM 2920 C C . CYS A 1 372 ? -3.325 -16.049 -1.855 1.00 90.94 372 CYS A C 1
ATOM 2922 O O . CYS A 1 372 ? -3.396 -17.207 -1.434 1.00 90.94 372 CYS A O 1
ATOM 2924 N N . TYR A 1 373 ? -4.388 -15.265 -2.010 1.00 90.25 373 TYR A N 1
ATOM 2925 C CA . TYR A 1 373 ? -5.745 -15.696 -1.707 1.00 90.25 373 TYR A CA 1
ATOM 2926 C C . TYR A 1 373 ? -6.713 -15.331 -2.834 1.00 90.25 373 TYR A C 1
ATOM 2928 O O . TYR A 1 373 ? -6.613 -14.287 -3.484 1.00 90.25 373 TYR A O 1
ATOM 2936 N N . GLY A 1 374 ? -7.666 -16.220 -3.081 1.00 87.25 374 GLY A N 1
ATOM 2937 C CA . GLY A 1 374 ? -8.660 -16.084 -4.135 1.00 87.25 374 GLY A CA 1
ATOM 2938 C C . GLY A 1 374 ? -9.639 -17.245 -4.080 1.00 87.25 374 GLY A C 1
ATOM 2939 O O . GLY A 1 374 ? -10.263 -17.467 -3.046 1.00 87.25 374 GLY A O 1
ATOM 2940 N N . LEU A 1 375 ? -9.754 -17.993 -5.179 1.00 90.06 375 LEU A N 1
ATOM 2941 C CA . LEU A 1 375 ? -10.427 -19.295 -5.145 1.00 90.06 375 LEU A CA 1
ATOM 2942 C C . LEU A 1 375 ? -9.630 -20.295 -4.296 1.00 90.06 375 LEU A C 1
ATOM 2944 O O . LEU A 1 375 ? -10.196 -20.955 -3.429 1.00 90.06 375 LEU A O 1
ATOM 2948 N N . ASP A 1 376 ? -8.320 -20.334 -4.530 1.00 90.19 376 ASP A N 1
ATOM 2949 C CA . ASP A 1 376 ? -7.373 -21.178 -3.812 1.00 90.19 376 ASP A CA 1
ATOM 2950 C C . ASP A 1 376 ? -6.476 -20.323 -2.905 1.00 90.19 376 ASP A C 1
ATOM 2952 O O . ASP A 1 376 ? -6.302 -19.115 -3.113 1.00 90.19 376 ASP A O 1
ATOM 2956 N N . LEU A 1 377 ? -5.899 -20.961 -1.886 1.00 92.00 377 LEU A N 1
ATOM 2957 C CA . LEU A 1 377 ? -4.922 -20.355 -0.986 1.00 92.00 377 LEU A CA 1
ATOM 2958 C C . LEU A 1 377 ? -3.538 -20.918 -1.295 1.00 92.00 377 LEU A C 1
ATOM 2960 O O . LEU A 1 377 ? -3.354 -22.133 -1.334 1.00 92.00 377 LEU A O 1
ATOM 2964 N N . PHE A 1 378 ? -2.557 -20.037 -1.456 1.00 93.31 378 PHE A N 1
ATOM 2965 C CA . PHE A 1 378 ? -1.165 -20.423 -1.655 1.00 93.31 378 PHE A CA 1
ATOM 2966 C C . PHE A 1 378 ? -0.266 -19.622 -0.727 1.00 93.31 378 PHE A C 1
ATOM 2968 O O . PHE A 1 378 ? -0.353 -18.398 -0.668 1.00 93.31 378 PHE A O 1
ATOM 2975 N N . TYR A 1 379 ? 0.602 -20.319 -0.005 1.00 93.62 379 TYR A N 1
ATOM 2976 C CA . TYR A 1 379 ? 1.512 -19.722 0.957 1.00 93.62 379 TYR A CA 1
ATOM 2977 C C . TYR A 1 379 ? 2.934 -20.191 0.685 1.00 93.62 379 TYR A C 1
ATOM 2979 O O . TYR A 1 379 ? 3.181 -21.389 0.560 1.00 93.62 379 TYR A O 1
ATOM 2987 N N . THR A 1 380 ? 3.871 -19.251 0.628 1.00 91.94 380 THR A N 1
ATOM 2988 C CA . THR A 1 380 ? 5.288 -19.562 0.455 1.00 91.94 380 THR A CA 1
ATOM 2989 C C . THR A 1 380 ? 6.178 -18.525 1.134 1.00 91.94 380 THR A C 1
ATOM 2991 O O . THR A 1 380 ? 5.741 -17.433 1.504 1.00 91.94 380 THR A O 1
ATOM 2994 N N . ARG A 1 381 ? 7.450 -18.875 1.305 1.00 89.81 381 ARG A N 1
ATOM 2995 C CA . ARG A 1 381 ? 8.511 -17.956 1.716 1.00 89.81 381 ARG A CA 1
ATOM 2996 C C . ARG A 1 381 ? 9.326 -17.609 0.485 1.00 89.81 381 ARG A C 1
ATOM 2998 O O . ARG A 1 381 ? 9.605 -18.480 -0.331 1.00 89.81 381 ARG A O 1
ATOM 3005 N N . VAL A 1 382 ? 9.686 -16.343 0.364 1.00 87.19 382 VAL A N 1
ATOM 3006 C CA . VAL A 1 382 ? 10.484 -15.846 -0.759 1.00 87.19 382 VAL A CA 1
ATOM 3007 C C . VAL A 1 382 ? 11.716 -15.131 -0.210 1.00 87.19 382 VAL A C 1
ATOM 3009 O O . VAL A 1 382 ? 11.680 -14.581 0.897 1.00 87.19 382 VAL A O 1
ATOM 3012 N N . ASN A 1 383 ? 12.801 -15.138 -0.980 1.00 86.19 383 ASN A N 1
ATOM 3013 C CA . ASN A 1 383 ? 14.086 -14.558 -0.601 1.00 86.19 383 ASN A CA 1
ATOM 3014 C C . ASN A 1 383 ? 14.622 -13.648 -1.718 1.00 86.19 383 ASN A C 1
ATOM 3016 O O . ASN A 1 383 ? 15.457 -14.088 -2.511 1.00 86.19 383 ASN A O 1
ATOM 3020 N N . PRO A 1 384 ? 14.158 -12.384 -1.783 1.00 74.88 384 PRO A N 1
ATOM 3021 C CA . PRO A 1 384 ? 14.494 -11.430 -2.844 1.00 74.88 384 PRO A CA 1
ATOM 3022 C C . PRO A 1 384 ? 15.994 -11.252 -3.106 1.00 74.88 384 PRO A C 1
ATOM 3024 O O . PRO A 1 384 ? 16.450 -11.237 -4.246 1.00 74.88 384 PRO A O 1
ATOM 3027 N N . SER A 1 385 ? 16.780 -11.133 -2.035 1.00 73.56 385 SER A N 1
ATOM 3028 C CA . SER A 1 385 ? 18.228 -10.900 -2.072 1.00 73.56 385 SER A CA 1
ATOM 3029 C C . SER A 1 385 ? 19.045 -12.161 -1.802 1.00 73.56 385 SER A C 1
ATOM 3031 O O . SER A 1 385 ? 20.232 -12.066 -1.490 1.00 73.56 385 SER A O 1
ATOM 3033 N N . LYS A 1 386 ? 18.430 -13.346 -1.951 1.00 79.00 386 LYS A N 1
ATOM 3034 C CA . LYS A 1 386 ? 18.943 -14.625 -1.429 1.00 79.00 386 LYS A CA 1
ATOM 3035 C C . LYS A 1 386 ? 19.078 -14.591 0.102 1.00 79.00 386 LYS A C 1
ATOM 3037 O O . LYS A 1 386 ? 18.997 -13.544 0.731 1.00 79.00 386 LYS A O 1
ATOM 3042 N N . MET A 1 387 ? 19.257 -15.754 0.718 1.00 81.56 387 MET A N 1
ATOM 3043 C CA . MET A 1 387 ? 19.378 -15.886 2.175 1.00 81.56 387 MET A CA 1
ATOM 3044 C C . MET A 1 387 ? 20.772 -15.453 2.650 1.00 81.56 387 MET A C 1
ATOM 3046 O O . MET A 1 387 ? 21.630 -16.293 2.892 1.00 81.56 387 MET A O 1
ATOM 3050 N N . PHE A 1 388 ? 21.035 -14.145 2.699 1.00 81.81 388 PHE A N 1
ATOM 3051 C CA . PHE A 1 388 ? 22.343 -13.604 3.101 1.00 81.81 388 PHE A CA 1
ATOM 3052 C C . PHE A 1 388 ? 22.581 -13.644 4.619 1.00 81.81 388 PHE A C 1
ATOM 3054 O O . PHE A 1 388 ? 23.724 -13.622 5.065 1.00 81.81 388 PHE A O 1
ATOM 3061 N N . ASP A 1 389 ? 21.507 -13.701 5.399 1.00 81.94 389 ASP A N 1
ATOM 3062 C CA . ASP A 1 389 ? 21.475 -13.730 6.866 1.00 81.94 389 ASP A CA 1
ATOM 3063 C C . ASP A 1 389 ? 21.453 -15.157 7.440 1.00 81.94 389 ASP A C 1
ATOM 3065 O O . ASP A 1 389 ? 21.503 -15.348 8.655 1.00 81.94 389 ASP A O 1
ATOM 3069 N N . VAL A 1 390 ? 21.413 -16.173 6.575 1.00 86.25 390 VAL A N 1
ATOM 3070 C CA . VAL A 1 390 ? 21.459 -17.584 6.956 1.00 86.25 390 VAL A CA 1
ATOM 3071 C C . VAL A 1 390 ? 22.652 -18.241 6.277 1.00 86.25 390 VAL A C 1
ATOM 3073 O O . VAL A 1 390 ? 22.975 -17.968 5.121 1.00 86.25 390 VAL A O 1
ATOM 3076 N N . LEU A 1 391 ? 23.326 -19.126 7.010 1.00 86.12 391 LEU A N 1
ATOM 3077 C CA . LEU A 1 391 ? 24.388 -19.948 6.449 1.00 86.12 391 LEU A CA 1
ATOM 3078 C C . LEU A 1 391 ? 23.831 -20.780 5.291 1.00 86.12 391 LEU A C 1
ATOM 3080 O O . LEU A 1 391 ? 22.724 -21.311 5.380 1.00 86.12 391 LEU A O 1
ATOM 3084 N N . LYS A 1 392 ? 24.592 -20.906 4.205 1.00 85.44 392 LYS A N 1
ATOM 3085 C CA . LYS A 1 392 ? 24.121 -21.681 3.060 1.00 85.44 392 LYS A CA 1
ATOM 3086 C C . LYS A 1 392 ? 23.874 -23.141 3.450 1.00 85.44 392 LYS A C 1
ATOM 3088 O O . LYS A 1 392 ? 24.607 -23.703 4.261 1.00 85.44 392 LYS A O 1
ATOM 3093 N N . GLU A 1 393 ? 22.877 -23.762 2.828 1.00 81.75 393 GLU A N 1
ATOM 3094 C CA . GLU A 1 393 ? 22.564 -25.180 3.053 1.00 81.75 393 GLU A CA 1
ATOM 3095 C C . GLU A 1 393 ? 23.702 -26.108 2.597 1.00 81.75 393 GLU A C 1
ATOM 3097 O O . GLU A 1 393 ? 23.904 -27.171 3.177 1.00 81.75 393 GLU A O 1
ATOM 3102 N N . ASP A 1 394 ? 24.481 -25.684 1.598 1.00 86.50 394 ASP A N 1
ATOM 3103 C CA . ASP A 1 394 ? 25.653 -26.380 1.055 1.00 86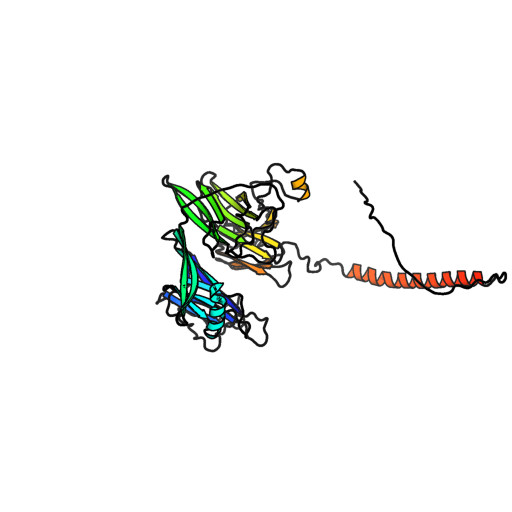.50 394 ASP A CA 1
ATOM 3104 C C . ASP A 1 394 ? 26.962 -26.026 1.782 1.00 86.50 394 ASP A C 1
ATOM 3106 O O . ASP A 1 394 ? 28.056 -26.255 1.263 1.00 86.50 394 ASP A O 1
ATOM 3110 N N . PHE A 1 395 ? 26.881 -25.445 2.981 1.00 87.12 395 PHE A N 1
ATOM 3111 C CA . PHE A 1 395 ? 28.068 -25.062 3.732 1.00 87.12 395 PHE A CA 1
ATOM 3112 C C . PHE A 1 395 ? 28.863 -26.291 4.204 1.00 87.12 395 PHE A C 1
ATOM 3114 O O . PHE A 1 395 ? 28.405 -27.085 5.029 1.00 87.12 395 PHE A O 1
ATOM 3121 N N . ASP A 1 396 ? 30.094 -26.423 3.701 1.00 87.31 396 ASP A N 1
ATOM 3122 C CA . ASP A 1 396 ? 30.978 -27.549 4.003 1.00 87.31 396 ASP A CA 1
ATOM 3123 C C . ASP A 1 396 ? 31.633 -27.404 5.387 1.00 87.31 396 ASP A C 1
ATOM 3125 O O . ASP A 1 396 ? 32.745 -26.890 5.562 1.00 87.31 396 ASP A O 1
ATOM 3129 N N . LEU A 1 397 ? 30.908 -27.886 6.397 1.00 87.25 397 LEU A N 1
ATOM 3130 C CA . LEU A 1 397 ? 31.387 -27.989 7.775 1.00 87.25 397 LEU A CA 1
ATOM 3131 C C . LEU A 1 397 ? 32.638 -28.866 7.888 1.00 87.25 397 LEU A C 1
ATOM 3133 O O . LEU A 1 397 ? 33.512 -28.580 8.706 1.00 87.25 397 LEU A O 1
ATOM 3137 N N . LEU A 1 398 ? 32.737 -29.914 7.070 1.00 83.88 398 LEU A N 1
ATOM 3138 C CA . LEU A 1 398 ? 33.807 -30.907 7.126 1.00 83.88 398 LEU A CA 1
ATOM 3139 C C . LEU A 1 398 ? 35.130 -30.304 6.651 1.00 83.88 398 LEU A C 1
ATOM 3141 O O . LEU A 1 398 ? 36.155 -30.464 7.315 1.00 83.88 398 LEU A O 1
ATOM 3145 N N . LEU A 1 399 ? 35.106 -29.531 5.563 1.00 85.06 399 LEU A N 1
ATOM 3146 C CA . LEU A 1 399 ? 36.266 -28.779 5.087 1.00 85.06 399 LEU A CA 1
ATOM 3147 C C . LEU A 1 399 ? 36.761 -27.776 6.135 1.00 85.06 399 LEU A C 1
ATOM 3149 O O . LEU A 1 399 ? 37.969 -27.670 6.372 1.00 85.06 399 LEU A O 1
ATOM 3153 N N . HIS A 1 400 ? 35.843 -27.053 6.782 1.00 80.12 400 HIS A N 1
ATOM 3154 C CA . HIS A 1 400 ? 36.203 -26.105 7.835 1.00 80.12 400 HIS A CA 1
ATOM 3155 C C . HIS A 1 400 ? 36.802 -26.799 9.064 1.00 80.12 400 HIS A C 1
ATOM 3157 O O . HIS A 1 400 ? 37.837 -26.350 9.560 1.00 80.12 400 HIS A O 1
ATOM 3163 N N . GLN A 1 401 ? 36.217 -27.916 9.505 1.00 80.56 401 GLN A N 1
ATOM 3164 C CA . GLN A 1 401 ? 36.741 -28.714 10.616 1.00 80.56 401 GLN A CA 1
ATOM 3165 C C . GLN A 1 401 ? 38.107 -29.332 10.296 1.00 80.56 401 GLN A C 1
ATOM 3167 O O . GLN A 1 401 ? 39.014 -29.294 11.126 1.00 80.56 401 GLN A O 1
ATOM 3172 N N . HIS A 1 402 ? 38.309 -29.856 9.086 1.00 82.38 402 HIS A N 1
ATOM 3173 C CA . HIS A 1 402 ? 39.612 -30.384 8.681 1.00 82.38 402 HIS A CA 1
ATOM 3174 C C . HIS A 1 402 ? 40.683 -29.298 8.614 1.00 82.38 402 HIS A C 1
ATOM 3176 O O . HIS A 1 402 ? 41.822 -29.547 9.008 1.00 82.38 402 HIS A O 1
ATOM 3182 N N . ARG A 1 403 ? 40.342 -28.084 8.164 1.00 73.56 403 ARG A N 1
ATOM 3183 C CA . ARG A 1 403 ? 41.281 -26.958 8.199 1.00 73.56 403 ARG A CA 1
ATOM 3184 C C . ARG A 1 403 ? 41.626 -26.546 9.623 1.00 73.56 403 ARG A C 1
ATOM 3186 O O . ARG A 1 403 ? 42.804 -26.339 9.884 1.00 73.56 403 ARG A O 1
ATOM 3193 N N . SER A 1 404 ? 40.660 -26.459 10.538 1.00 70.75 404 SER A N 1
ATOM 3194 C CA . SER A 1 404 ? 40.955 -26.087 11.929 1.00 70.75 404 SER A CA 1
ATOM 3195 C C . SER A 1 404 ? 41.809 -27.150 12.624 1.00 70.75 404 SER A C 1
ATOM 3197 O O . SER A 1 404 ? 42.855 -26.831 13.182 1.00 70.75 404 SER A O 1
ATOM 3199 N N . VAL A 1 405 ? 41.434 -28.428 12.496 1.00 76.00 405 VAL A N 1
ATOM 3200 C CA . VAL A 1 405 ? 42.182 -29.550 13.085 1.00 76.00 405 VAL A CA 1
ATOM 3201 C C . VAL A 1 405 ? 43.537 -29.756 12.406 1.00 76.00 405 VAL A C 1
ATOM 3203 O O . VAL A 1 405 ? 44.453 -30.243 13.048 1.00 76.00 405 VAL A O 1
ATOM 3206 N N . GLY A 1 406 ? 43.704 -29.396 11.131 1.00 69.56 406 GLY A N 1
ATOM 3207 C CA . GLY A 1 406 ? 44.998 -29.441 10.443 1.00 69.56 406 GLY A CA 1
ATOM 3208 C C . GLY A 1 406 ? 45.915 -28.259 10.779 1.00 69.56 406 GLY A C 1
ATOM 3209 O O . GLY A 1 406 ? 47.137 -28.404 10.760 1.00 69.56 406 GLY A O 1
ATOM 3210 N N . HIS A 1 407 ? 45.350 -27.099 11.118 1.00 69.50 407 HIS A N 1
ATOM 3211 C CA . HIS A 1 407 ? 46.116 -25.896 11.440 1.00 69.50 407 HIS A CA 1
ATOM 3212 C C . HIS A 1 407 ? 46.780 -25.985 12.824 1.00 69.50 407 HIS A C 1
ATOM 3214 O O . HIS A 1 407 ? 47.941 -25.605 12.960 1.00 69.50 407 HIS A O 1
ATOM 3220 N N . ASP A 1 408 ? 46.103 -26.544 13.831 1.00 69.06 408 ASP A N 1
ATOM 3221 C CA . ASP A 1 408 ? 46.627 -26.621 15.206 1.00 69.06 408 ASP A CA 1
ATOM 3222 C C . ASP A 1 408 ? 47.880 -27.513 15.365 1.00 69.06 408 ASP A C 1
ATOM 3224 O O . ASP A 1 408 ? 48.850 -27.085 16.001 1.00 69.06 408 ASP A O 1
ATOM 3228 N N . PRO A 1 409 ? 47.954 -28.728 14.783 1.00 72.69 409 PRO A N 1
ATOM 3229 C CA . PRO A 1 409 ? 49.158 -29.552 14.795 1.00 72.69 409 PRO A CA 1
ATOM 3230 C C . PRO A 1 409 ? 50.306 -28.900 14.031 1.00 72.69 409 PRO A C 1
ATOM 3232 O O . PRO A 1 409 ? 51.440 -28.957 14.49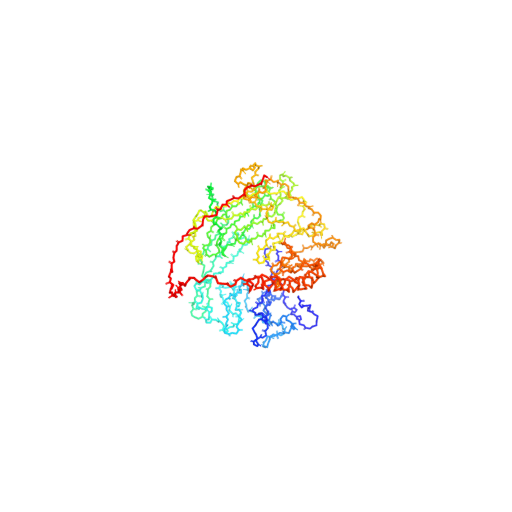8 1.00 72.69 409 PRO A O 1
ATOM 3235 N N . CYS A 1 410 ? 50.024 -28.249 12.897 1.00 70.38 410 CYS A N 1
ATOM 3236 C CA . CYS A 1 410 ? 51.027 -27.522 12.120 1.00 70.38 410 CYS A CA 1
ATOM 3237 C C . CYS A 1 410 ? 51.599 -26.340 12.908 1.00 70.38 410 CYS A C 1
ATOM 3239 O O . CYS A 1 410 ? 52.817 -26.177 12.953 1.00 70.38 410 CYS A O 1
ATOM 3241 N N . LEU A 1 411 ? 50.755 -25.560 13.591 1.00 71.94 411 LEU A N 1
ATOM 3242 C CA . LEU A 1 411 ? 51.208 -24.457 14.439 1.00 71.94 411 LEU A CA 1
ATOM 3243 C C . LEU A 1 411 ? 52.042 -24.962 15.620 1.00 71.94 411 LEU A C 1
ATOM 3245 O O . LEU A 1 411 ? 53.091 -24.402 15.928 1.00 71.94 411 LEU A O 1
ATOM 3249 N N . ASN A 1 412 ? 51.608 -26.052 16.254 1.00 73.62 412 ASN A N 1
ATOM 3250 C CA . ASN A 1 412 ? 52.341 -26.684 17.347 1.00 73.62 412 ASN A CA 1
ATOM 3251 C C . ASN A 1 412 ? 53.675 -27.277 16.885 1.00 73.62 412 ASN A C 1
ATOM 3253 O O . ASN A 1 412 ? 54.655 -27.234 17.630 1.00 73.62 412 ASN A O 1
ATOM 3257 N N . HIS A 1 413 ? 53.730 -27.827 15.672 1.00 75.25 413 HIS A N 1
ATOM 3258 C CA . HIS A 1 413 ? 54.964 -28.332 15.086 1.00 75.25 413 HIS A CA 1
ATOM 3259 C C . HIS A 1 413 ? 55.929 -27.184 14.779 1.00 75.25 413 HIS A C 1
ATOM 3261 O O . HIS A 1 413 ? 57.063 -27.230 15.245 1.00 75.25 413 HIS A O 1
ATOM 3267 N N . LEU A 1 414 ? 55.450 -26.113 14.134 1.00 72.25 414 LEU A N 1
ATOM 3268 C CA . LEU A 1 414 ? 56.225 -24.897 13.862 1.00 72.25 414 LEU A CA 1
ATOM 3269 C C . LEU A 1 414 ? 56.727 -24.213 15.142 1.00 72.25 414 LEU A C 1
ATOM 3271 O O . LEU A 1 414 ? 57.863 -23.750 15.195 1.00 72.25 414 LEU A O 1
ATOM 3275 N N . ALA A 1 415 ? 55.913 -24.172 16.199 1.00 74.75 415 ALA A N 1
ATOM 3276 C CA . ALA A 1 415 ? 56.313 -23.617 17.489 1.00 74.75 415 ALA A CA 1
ATOM 3277 C C . ALA A 1 415 ? 57.393 -24.467 18.180 1.00 74.75 415 ALA A C 1
ATOM 3279 O O . ALA A 1 415 ? 58.277 -23.919 18.843 1.00 74.75 415 ALA A O 1
ATOM 3280 N N . LYS A 1 416 ? 57.344 -25.798 18.029 1.00 74.25 416 LYS A N 1
ATOM 3281 C CA . LYS A 1 416 ? 58.391 -26.702 18.529 1.00 74.25 416 LYS A CA 1
ATOM 3282 C C . LYS A 1 416 ? 59.688 -26.539 17.741 1.00 74.25 416 LYS A C 1
ATOM 3284 O O . LYS A 1 416 ? 60.719 -26.310 18.365 1.00 74.25 416 LYS A O 1
ATOM 3289 N N . THR A 1 417 ? 59.639 -26.560 16.409 1.00 72.31 417 THR A N 1
ATOM 3290 C CA . THR A 1 417 ? 60.831 -26.357 15.569 1.00 72.31 417 THR A CA 1
ATOM 3291 C C . THR A 1 417 ? 61.431 -24.967 15.756 1.00 72.31 417 THR A C 1
ATOM 3293 O O . THR A 1 417 ? 62.641 -24.853 15.898 1.00 72.31 417 THR A O 1
ATOM 3296 N N . GLY A 1 418 ? 60.614 -23.916 15.877 1.00 70.12 418 GLY A N 1
ATOM 3297 C CA . GLY A 1 418 ? 61.104 -22.564 16.167 1.00 70.12 418 GLY A CA 1
ATOM 3298 C C . GLY A 1 418 ? 61.782 -22.445 17.539 1.00 70.12 418 GLY A C 1
ATOM 3299 O O . GLY A 1 418 ? 62.789 -21.753 17.672 1.00 70.12 418 GLY A O 1
ATOM 3300 N N . ARG A 1 419 ? 61.289 -23.158 18.566 1.00 66.94 419 ARG A N 1
ATOM 3301 C CA . ARG A 1 419 ? 61.979 -23.246 19.868 1.00 66.94 419 ARG A CA 1
ATOM 3302 C C . ARG A 1 419 ? 63.301 -23.996 19.763 1.00 66.94 419 ARG A C 1
ATOM 3304 O O . ARG A 1 419 ? 64.265 -23.562 20.388 1.00 66.94 419 ARG A O 1
ATOM 3311 N N . GLU A 1 420 ? 63.351 -25.089 19.006 1.00 64.50 420 GLU A N 1
ATOM 3312 C CA . GLU A 1 420 ? 64.564 -25.891 18.796 1.00 64.50 420 GLU A CA 1
ATOM 3313 C C . GLU A 1 420 ? 65.632 -25.142 17.983 1.00 64.50 420 GLU A C 1
ATOM 3315 O O . GLU A 1 420 ? 66.808 -25.171 18.340 1.00 64.50 420 GLU A O 1
ATOM 3320 N N . GLU A 1 421 ? 65.249 -24.415 16.933 1.00 63.66 421 GLU A N 1
ATOM 3321 C CA . GLU A 1 421 ? 66.169 -23.568 16.160 1.00 63.66 421 GLU A CA 1
ATOM 3322 C C . GLU A 1 421 ? 66.653 -22.360 16.968 1.00 63.66 421 GLU A C 1
ATOM 3324 O O . GLU A 1 421 ? 67.852 -22.079 16.987 1.00 63.66 421 GLU A O 1
ATOM 3329 N N . GLY A 1 422 ? 65.765 -21.701 17.721 1.00 58.25 422 GLY A N 1
ATOM 3330 C CA . GLY A 1 422 ? 66.149 -20.622 18.634 1.00 58.25 422 GLY A CA 1
ATOM 3331 C C . GLY A 1 422 ? 67.085 -21.094 19.754 1.00 58.25 422 GLY A C 1
ATOM 3332 O O . GLY A 1 422 ? 68.017 -20.380 20.125 1.00 58.25 422 GLY A O 1
ATOM 3333 N N . THR A 1 423 ? 66.904 -22.323 20.259 1.00 55.88 423 THR A N 1
ATOM 3334 C CA . THR A 1 423 ? 67.850 -22.908 21.223 1.00 55.88 423 THR A CA 1
ATOM 3335 C C . THR A 1 423 ? 69.182 -23.267 20.572 1.00 55.88 423 THR A C 1
ATOM 3337 O O . THR A 1 423 ? 70.211 -22.957 21.165 1.00 55.88 423 THR A O 1
ATOM 3340 N N . LYS A 1 424 ? 69.208 -23.820 19.353 1.00 56.03 424 LYS A N 1
ATOM 3341 C CA . LYS A 1 424 ? 70.462 -24.084 18.621 1.00 56.03 424 LYS A CA 1
ATOM 3342 C C . LYS A 1 424 ? 71.255 -22.806 18.334 1.00 56.03 424 LYS A C 1
ATOM 3344 O O . LYS A 1 424 ? 72.444 -22.779 18.637 1.00 56.03 424 LYS A O 1
ATOM 3349 N N . GLN A 1 425 ? 70.602 -21.730 17.890 1.00 53.28 425 GLN A N 1
ATOM 3350 C CA . GLN A 1 425 ? 71.251 -20.419 17.737 1.00 53.28 425 GLN A CA 1
ATOM 3351 C C . GLN A 1 425 ? 71.780 -19.877 19.074 1.00 53.28 425 GLN A C 1
ATOM 3353 O O . GLN A 1 425 ? 72.871 -19.323 19.130 1.00 53.28 425 GLN A O 1
ATOM 3358 N N . SER A 1 426 ? 71.060 -20.076 20.184 1.00 48.91 426 SER A N 1
ATOM 3359 C CA . SER A 1 426 ? 71.538 -19.651 21.510 1.00 48.91 426 SER A CA 1
ATOM 3360 C C . SER A 1 426 ? 72.665 -20.525 22.090 1.00 48.91 426 SER A C 1
ATOM 3362 O O . SER A 1 426 ? 73.411 -20.060 22.952 1.00 48.91 426 SER A O 1
ATOM 3364 N N . VAL A 1 427 ? 72.803 -21.775 21.628 1.00 51.31 427 VAL A N 1
ATOM 3365 C CA . VAL A 1 427 ? 73.885 -22.697 22.011 1.00 51.31 427 VAL A CA 1
ATOM 3366 C C . VAL A 1 427 ? 75.143 -22.432 21.178 1.00 51.31 427 VAL A C 1
ATOM 3368 O O . VAL A 1 427 ? 76.224 -22.418 21.756 1.00 51.31 427 VAL A O 1
ATOM 3371 N N . GLU A 1 428 ? 75.025 -22.088 19.889 1.00 42.88 428 GLU A N 1
ATOM 3372 C CA . GLU A 1 428 ? 76.163 -21.593 19.087 1.00 42.88 428 GLU A CA 1
ATOM 3373 C C . GLU A 1 428 ? 76.762 -20.291 19.652 1.00 42.88 428 GLU A C 1
ATOM 3375 O O . GLU A 1 428 ? 77.963 -20.060 19.547 1.00 42.88 428 GLU A O 1
ATOM 3380 N N . VAL A 1 429 ? 75.964 -19.465 20.338 1.00 44.28 429 VAL A N 1
ATOM 3381 C CA . VAL A 1 429 ? 76.443 -18.232 20.991 1.00 44.28 429 VAL A CA 1
ATOM 3382 C C . VAL A 1 429 ? 77.184 -18.502 22.319 1.00 44.28 429 VAL A C 1
ATOM 3384 O O . VAL A 1 429 ? 77.850 -17.608 22.839 1.00 44.28 429 VAL A O 1
ATOM 3387 N N . ARG A 1 430 ? 77.142 -19.723 22.879 1.00 36.91 430 ARG A N 1
ATOM 3388 C CA . ARG A 1 430 ? 77.816 -20.050 24.156 1.00 36.91 430 ARG A CA 1
ATOM 3389 C C . ARG A 1 430 ? 79.269 -20.531 24.032 1.00 36.91 430 ARG A C 1
ATOM 3391 O O . ARG A 1 430 ? 79.944 -20.546 25.056 1.00 36.91 430 ARG A O 1
ATOM 3398 N N . ASP A 1 431 ? 79.774 -20.791 22.823 1.00 34.34 431 ASP A N 1
ATOM 3399 C CA . ASP A 1 431 ? 81.181 -21.177 22.571 1.00 34.34 431 ASP A CA 1
ATOM 3400 C C . ASP A 1 431 ? 82.071 -20.029 22.044 1.00 34.34 431 ASP A C 1
ATOM 3402 O O . ASP A 1 431 ? 83.191 -20.242 21.582 1.00 34.34 431 ASP A O 1
ATOM 3406 N N . CYS A 1 432 ? 81.628 -18.774 22.168 1.00 32.50 432 CYS A N 1
ATOM 3407 C CA . CYS A 1 432 ? 82.460 -17.590 21.929 1.00 32.50 432 CYS A CA 1
ATOM 3408 C C . CYS A 1 432 ? 82.289 -16.576 23.063 1.00 32.50 432 CYS A C 1
ATOM 3410 O O . CYS A 1 432 ? 81.538 -15.608 22.960 1.00 32.50 432 CYS A O 1
ATOM 3412 N N . SER A 1 433 ? 83.004 -16.783 24.170 1.00 28.50 433 SER A N 1
ATOM 3413 C CA . SER A 1 433 ? 83.148 -15.758 25.202 1.00 28.50 433 SER A CA 1
ATOM 3414 C C . SER A 1 433 ? 84.349 -14.846 24.932 1.00 28.50 433 SER A C 1
ATOM 3416 O O . SER A 1 433 ? 85.458 -15.322 24.704 1.00 28.50 433 SER A O 1
ATOM 3418 N N . VAL A 1 434 ? 84.106 -13.552 25.165 1.00 31.64 434 VAL A N 1
ATOM 3419 C CA . VAL A 1 434 ? 85.049 -12.470 25.505 1.00 31.64 434 VAL A CA 1
ATOM 3420 C C . VAL A 1 434 ? 85.572 -11.608 24.345 1.00 31.64 434 VAL A C 1
ATOM 3422 O O . VAL A 1 434 ? 86.715 -11.728 23.918 1.00 31.64 434 VAL A O 1
ATOM 3425 N N . HIS A 1 435 ? 84.803 -10.569 24.003 1.00 29.58 435 HIS A N 1
ATOM 3426 C CA . HIS A 1 435 ? 85.273 -9.195 24.230 1.00 29.58 435 HIS A CA 1
ATOM 3427 C C . HIS A 1 435 ? 84.105 -8.284 24.633 1.00 29.58 435 HIS A C 1
ATOM 3429 O O . HIS A 1 435 ? 83.099 -8.173 23.941 1.00 29.58 435 HIS A O 1
ATOM 3435 N N . SER A 1 436 ? 84.241 -7.688 25.815 1.00 27.83 436 SER A N 1
ATOM 3436 C CA . SER A 1 436 ? 83.278 -6.797 26.458 1.00 27.83 436 SER A CA 1
ATOM 3437 C C . SER A 1 436 ? 83.441 -5.371 25.936 1.00 27.83 436 SER A C 1
ATOM 3439 O O . SER A 1 436 ? 84.551 -4.845 25.960 1.00 27.83 436 SER A O 1
ATOM 3441 N N . MET A 1 437 ? 82.338 -4.717 25.568 1.00 26.03 437 MET A N 1
ATOM 3442 C CA . MET A 1 437 ? 82.163 -3.289 25.833 1.00 26.03 437 MET A CA 1
ATOM 3443 C C . MET A 1 437 ? 80.697 -2.996 26.156 1.00 26.03 437 MET A C 1
ATOM 3445 O O . MET A 1 437 ? 79.775 -3.325 25.417 1.00 26.03 437 MET A O 1
ATOM 3449 N N . CYS A 1 438 ? 80.532 -2.414 27.335 1.00 24.81 438 CYS A N 1
ATOM 3450 C CA . CYS A 1 438 ? 79.302 -2.046 28.010 1.00 24.81 438 CYS A CA 1
ATOM 3451 C C . CYS A 1 438 ? 78.746 -0.737 27.433 1.00 24.81 438 CYS A C 1
ATOM 3453 O O . CYS A 1 438 ? 79.518 0.209 27.311 1.00 24.81 438 CYS A O 1
ATOM 3455 N N . MET A 1 439 ? 77.436 -0.634 27.178 1.00 26.02 439 MET A N 1
ATOM 3456 C CA . MET A 1 439 ? 76.688 0.614 27.394 1.00 26.02 439 MET A CA 1
ATOM 3457 C C . MET A 1 439 ? 75.200 0.342 27.649 1.00 26.02 439 MET A C 1
ATOM 3459 O O . MET A 1 439 ? 74.533 -0.387 26.920 1.00 26.02 439 MET A O 1
ATOM 3463 N N . CYS A 1 440 ? 74.728 0.944 28.740 1.00 25.67 440 CYS A N 1
ATOM 3464 C CA . CYS A 1 440 ? 73.381 0.917 29.291 1.00 25.67 440 CYS A CA 1
ATOM 3465 C C . CYS A 1 440 ? 72.329 1.508 28.341 1.00 25.67 440 CYS A C 1
ATOM 3467 O O . CYS A 1 440 ? 72.573 2.538 27.719 1.00 25.67 440 CYS A O 1
ATOM 3469 N N . ALA A 1 441 ? 71.119 0.941 28.344 1.00 29.30 441 ALA A N 1
ATOM 3470 C CA . ALA A 1 441 ? 69.928 1.590 27.803 1.00 29.30 441 ALA A CA 1
ATOM 3471 C C . ALA A 1 441 ? 68.919 1.839 28.933 1.00 29.30 441 ALA A C 1
ATOM 3473 O O . ALA A 1 441 ? 68.351 0.914 29.514 1.00 29.30 441 ALA A O 1
ATOM 3474 N N . SER A 1 442 ? 68.754 3.117 29.256 1.00 25.91 442 SER A N 1
ATOM 3475 C CA . SER A 1 442 ? 67.726 3.694 30.112 1.00 25.91 442 SER A CA 1
ATOM 3476 C C . SER A 1 442 ? 66.386 3.788 29.374 1.00 25.91 442 SER A C 1
ATOM 3478 O O . SER A 1 442 ? 66.318 4.091 28.185 1.00 25.91 442 SER A O 1
ATOM 3480 N N . VAL A 1 443 ? 65.312 3.549 30.121 1.00 29.05 443 VAL A N 1
ATOM 3481 C CA . VAL A 1 443 ? 63.911 3.791 29.750 1.00 29.05 443 VAL A CA 1
ATOM 3482 C C . VAL A 1 443 ? 63.617 5.295 29.801 1.00 29.05 443 VAL A C 1
ATOM 3484 O O . VAL A 1 443 ? 64.054 5.923 30.760 1.00 29.05 443 VAL A O 1
ATOM 3487 N N . VAL A 1 444 ? 62.863 5.837 28.830 1.00 25.36 444 VAL A N 1
ATOM 3488 C CA . VAL A 1 444 ? 61.729 6.800 28.961 1.00 25.36 444 VAL A CA 1
ATOM 3489 C C . VAL A 1 444 ? 61.140 7.081 27.546 1.00 25.36 444 VAL A C 1
ATOM 3491 O O . VAL A 1 444 ? 61.899 7.075 26.579 1.00 25.36 444 VAL A O 1
ATOM 3494 N N . PRO A 1 445 ? 59.807 7.270 27.388 1.00 40.62 445 PRO A N 1
ATOM 3495 C CA . PRO A 1 445 ? 59.081 7.286 26.105 1.00 40.62 445 PRO A CA 1
ATOM 3496 C C . PRO A 1 445 ? 58.797 8.713 25.581 1.00 40.62 445 PRO A C 1
ATOM 3498 O O . PRO A 1 445 ? 58.932 9.648 26.362 1.00 40.62 445 PRO A O 1
ATOM 3501 N N . LEU A 1 446 ? 58.347 8.878 24.316 1.00 24.42 446 LEU A N 1
ATOM 3502 C CA . LEU A 1 446 ? 57.398 9.927 23.849 1.00 24.42 446 LEU A CA 1
ATOM 3503 C C . LEU A 1 446 ? 57.136 9.921 22.315 1.00 24.42 446 LEU A C 1
ATOM 3505 O O . LEU A 1 446 ? 58.058 9.980 21.513 1.00 24.42 446 LEU A O 1
ATOM 3509 N N . SER A 1 447 ? 55.840 9.863 21.976 1.00 25.17 447 SER A N 1
ATOM 3510 C CA . SER A 1 447 ? 55.040 10.590 20.957 1.00 25.17 447 SER A CA 1
ATOM 3511 C C . SER A 1 447 ? 55.513 10.942 19.521 1.00 25.17 447 SER A C 1
ATOM 3513 O O . SER A 1 447 ? 56.486 11.662 19.330 1.00 25.17 447 SER A O 1
ATOM 3515 N N . CYS A 1 448 ? 54.569 10.663 18.603 1.00 25.48 448 CYS A N 1
ATOM 3516 C CA . CYS A 1 448 ? 54.027 11.467 17.481 1.00 25.48 448 CYS A CA 1
ATOM 3517 C C . CYS A 1 448 ? 54.658 11.486 16.066 1.00 25.48 448 CYS A C 1
ATOM 3519 O O . CYS A 1 448 ? 55.830 11.772 15.865 1.00 25.48 448 CYS A O 1
ATOM 3521 N N . ASP A 1 449 ? 53.726 11.300 15.115 1.00 25.38 449 ASP A N 1
ATOM 3522 C CA . ASP A 1 449 ? 53.621 11.766 13.722 1.00 25.38 449 ASP A CA 1
ATOM 3523 C C . ASP A 1 449 ? 54.560 11.230 12.625 1.00 25.38 449 ASP A C 1
ATOM 3525 O O . ASP A 1 449 ? 55.704 11.648 12.488 1.00 25.38 449 ASP A O 1
ATOM 3529 N N . ASN A 1 450 ? 54.003 10.421 11.704 1.00 28.19 450 ASN A N 1
ATOM 3530 C CA . ASN A 1 450 ? 53.706 10.904 10.343 1.00 28.19 450 ASN A CA 1
ATOM 3531 C C . ASN A 1 450 ? 52.977 9.882 9.439 1.00 28.19 450 ASN A C 1
ATOM 3533 O O . ASN A 1 450 ? 53.392 8.739 9.278 1.00 28.19 450 ASN A O 1
ATOM 3537 N N . GLN A 1 451 ? 51.892 10.379 8.837 1.00 26.61 451 GLN A N 1
ATOM 3538 C CA . GLN A 1 451 ? 51.340 10.149 7.491 1.00 26.61 451 GLN A CA 1
ATOM 3539 C C . GLN A 1 451 ? 51.761 8.889 6.698 1.00 26.61 451 GLN A C 1
ATOM 3541 O O . GLN A 1 451 ? 52.897 8.770 6.243 1.00 26.61 451 GLN A O 1
ATOM 3546 N N . MET A 1 452 ? 50.778 8.044 6.353 1.00 26.39 452 MET A N 1
ATOM 3547 C CA . MET A 1 452 ? 50.859 7.109 5.221 1.00 26.39 452 MET A CA 1
ATOM 3548 C C . MET A 1 452 ? 49.692 7.309 4.246 1.00 26.39 452 MET A C 1
ATOM 3550 O O . MET A 1 452 ? 48.520 7.291 4.615 1.00 26.39 452 MET A O 1
ATOM 3554 N N . THR A 1 453 ? 50.062 7.498 2.984 1.00 26.02 453 THR A N 1
ATOM 3555 C CA . THR A 1 453 ? 49.233 7.527 1.776 1.00 26.02 453 THR A CA 1
ATOM 3556 C C . THR A 1 453 ? 48.831 6.108 1.341 1.00 26.02 453 THR A C 1
ATOM 3558 O O . THR A 1 453 ? 49.646 5.192 1.463 1.00 26.02 453 THR A O 1
ATOM 3561 N N . PRO A 1 454 ? 47.634 5.883 0.761 1.00 27.73 454 PRO A N 1
ATOM 3562 C CA . PRO A 1 454 ? 47.316 4.619 0.105 1.00 27.73 454 PRO A CA 1
ATOM 3563 C C . PRO A 1 454 ? 47.671 4.672 -1.393 1.00 27.73 454 PRO A C 1
ATOM 3565 O O . PRO A 1 454 ? 47.248 5.571 -2.121 1.00 27.73 454 PRO A O 1
ATOM 3568 N N . ARG A 1 455 ? 48.454 3.694 -1.866 1.00 22.86 455 ARG A N 1
ATOM 3569 C CA . ARG A 1 455 ? 48.714 3.452 -3.296 1.00 22.86 455 ARG A CA 1
ATOM 3570 C C . ARG A 1 455 ? 47.647 2.524 -3.885 1.00 22.86 455 ARG A C 1
ATOM 3572 O O . ARG A 1 455 ? 47.407 1.445 -3.352 1.00 22.86 455 ARG A O 1
ATOM 3579 N N . LEU A 1 456 ? 47.077 2.947 -5.016 1.00 21.17 456 LEU A N 1
ATOM 3580 C CA . LEU A 1 456 ? 46.308 2.130 -5.958 1.00 21.17 456 LEU A CA 1
ATOM 3581 C C . LEU A 1 456 ? 47.176 1.027 -6.588 1.00 21.17 456 LEU A C 1
ATOM 3583 O O . LEU A 1 456 ? 48.337 1.268 -6.924 1.00 21.17 456 LEU A O 1
ATOM 3587 N N . ALA A 1 457 ? 46.562 -0.123 -6.869 1.00 22.05 457 ALA A N 1
ATOM 3588 C CA . ALA A 1 457 ? 47.033 -1.083 -7.862 1.00 22.05 457 ALA A CA 1
ATOM 3589 C C . ALA A 1 457 ? 45.896 -1.377 -8.856 1.00 22.05 457 ALA A C 1
ATOM 3591 O O . ALA A 1 457 ? 44.795 -1.748 -8.457 1.00 22.05 457 ALA A O 1
ATOM 3592 N N . VAL A 1 458 ? 46.182 -1.164 -10.141 1.00 21.48 458 VAL A N 1
ATOM 3593 C CA . VAL A 1 458 ? 45.333 -1.459 -11.304 1.00 21.48 458 VAL A CA 1
ATOM 3594 C C . VAL A 1 458 ? 45.867 -2.735 -11.958 1.00 21.48 458 VAL A C 1
ATOM 3596 O O . VAL A 1 458 ? 47.079 -2.866 -12.132 1.00 21.48 458 VAL A O 1
ATOM 3599 N N . GLY A 1 459 ? 44.975 -3.646 -12.345 1.00 26.12 459 GLY A N 1
ATOM 3600 C CA . GLY A 1 459 ? 45.252 -4.796 -13.209 1.00 26.12 459 GLY A CA 1
ATOM 3601 C C . GLY A 1 459 ? 44.071 -4.991 -14.162 1.00 26.12 459 GLY A C 1
ATOM 3602 O O . GLY A 1 459 ? 42.938 -4.886 -13.706 1.00 26.12 459 GLY A O 1
ATOM 3603 N N . GLN A 1 460 ? 44.389 -5.158 -15.451 1.00 29.97 460 GLN A N 1
ATOM 3604 C CA . GLN A 1 460 ? 43.564 -4.950 -16.657 1.00 29.97 460 GLN A CA 1
ATOM 3605 C C . GLN A 1 460 ? 42.167 -5.570 -16.689 1.00 29.97 460 GLN A C 1
ATOM 3607 O O . GLN A 1 460 ? 42.015 -6.726 -16.236 1.00 29.97 460 GLN A O 1
#